Protein AF-A0AA43QLW6-F1 (afdb_monomer_lite)

Structure (mmCIF, N/CA/C/O backbone):
data_AF-A0AA43QLW6-F1
#
_entry.id   AF-A0AA43QLW6-F1
#
loop_
_atom_site.group_PDB
_atom_site.id
_atom_site.type_symbol
_atom_site.label_atom_id
_atom_site.label_alt_id
_atom_site.label_comp_id
_atom_site.label_asym_id
_atom_site.label_entity_id
_atom_site.label_seq_id
_atom_site.pdbx_PDB_ins_code
_atom_site.Cartn_x
_atom_site.Cartn_y
_atom_site.Cartn_z
_atom_site.occupancy
_atom_site.B_iso_or_equiv
_atom_site.auth_seq_id
_atom_site.auth_comp_id
_atom_site.auth_asym_id
_atom_site.auth_atom_id
_atom_site.pdbx_PDB_model_num
ATOM 1 N N . MET A 1 1 ? 65.211 -2.901 17.519 1.00 46.19 1 MET A N 1
ATOM 2 C CA . MET A 1 1 ? 64.870 -3.076 16.090 1.00 46.19 1 MET A CA 1
ATOM 3 C C . MET A 1 1 ? 63.806 -4.149 15.874 1.00 46.19 1 MET A C 1
ATOM 5 O O . MET A 1 1 ? 62.796 -3.816 15.281 1.00 46.19 1 MET A O 1
ATOM 9 N N . ALA A 1 2 ? 63.918 -5.358 16.440 1.00 45.28 2 ALA A N 1
ATOM 10 C CA . ALA A 1 2 ? 62.888 -6.403 16.279 1.00 45.28 2 ALA A CA 1
ATOM 11 C C . ALA A 1 2 ? 61.486 -6.048 16.839 1.00 45.28 2 ALA A C 1
ATOM 13 O O . ALA A 1 2 ? 60.477 -6.486 16.301 1.00 45.28 2 ALA A O 1
ATOM 14 N N . THR A 1 3 ? 61.398 -5.216 17.881 1.00 40.25 3 THR A N 1
ATOM 15 C CA . THR A 1 3 ? 60.121 -4.773 18.480 1.00 40.25 3 THR A CA 1
ATOM 16 C C . THR A 1 3 ? 59.452 -3.610 17.741 1.00 40.25 3 THR A C 1
ATOM 18 O O . THR A 1 3 ? 58.256 -3.407 17.898 1.00 40.25 3 THR A O 1
ATOM 21 N N . LEU A 1 4 ? 60.212 -2.853 16.941 1.00 37.66 4 LEU A N 1
ATOM 22 C CA . LEU A 1 4 ? 59.683 -1.795 16.071 1.00 37.66 4 LEU A CA 1
ATOM 23 C C . LEU A 1 4 ? 59.186 -2.386 14.748 1.00 37.66 4 LEU A C 1
ATOM 25 O O . LEU A 1 4 ? 58.146 -1.970 14.265 1.00 37.66 4 LEU A O 1
ATOM 29 N N . GLN A 1 5 ? 59.858 -3.422 14.239 1.00 40.91 5 GLN A N 1
ATOM 30 C CA . GLN A 1 5 ? 59.421 -4.151 13.048 1.00 40.91 5 GLN A CA 1
ATOM 31 C C . GLN A 1 5 ? 58.110 -4.910 13.294 1.00 40.91 5 GLN A C 1
ATOM 33 O O . GLN A 1 5 ? 57.183 -4.776 12.515 1.00 40.91 5 GLN A O 1
ATOM 38 N N . ARG A 1 6 ? 57.968 -5.574 14.453 1.00 39.56 6 ARG A N 1
ATOM 39 C CA . ARG A 1 6 ? 56.693 -6.202 14.847 1.00 39.56 6 ARG A CA 1
ATOM 40 C C . ARG A 1 6 ? 55.553 -5.203 15.037 1.00 39.56 6 ARG A C 1
ATOM 42 O O . ARG A 1 6 ? 54.425 -5.528 14.723 1.00 39.56 6 ARG A O 1
ATOM 49 N N . ARG A 1 7 ? 55.839 -3.986 15.516 1.00 38.75 7 ARG A N 1
ATOM 50 C CA . ARG A 1 7 ? 54.828 -2.922 15.618 1.00 38.75 7 ARG A CA 1
ATOM 51 C C . ARG A 1 7 ? 54.438 -2.351 14.259 1.00 38.75 7 ARG A C 1
ATOM 53 O O . ARG A 1 7 ? 53.283 -2.009 14.097 1.00 38.75 7 ARG A O 1
ATOM 60 N N . MET A 1 8 ? 55.363 -2.287 13.302 1.00 39.28 8 MET A N 1
ATOM 61 C CA . MET A 1 8 ? 55.055 -1.895 11.923 1.00 39.28 8 MET A CA 1
ATOM 62 C C . MET A 1 8 ? 54.271 -2.984 11.179 1.00 39.28 8 MET A C 1
ATOM 64 O O . MET A 1 8 ? 53.381 -2.651 10.406 1.00 39.28 8 MET A O 1
ATOM 68 N N . ASP A 1 9 ? 54.542 -4.262 11.458 1.00 41.25 9 ASP A N 1
ATOM 69 C CA . ASP A 1 9 ? 53.778 -5.388 10.904 1.00 41.25 9 ASP A CA 1
ATOM 70 C C . ASP A 1 9 ? 52.387 -5.518 11.568 1.00 41.25 9 ASP A C 1
ATOM 72 O O . ASP A 1 9 ? 51.408 -5.827 10.892 1.00 41.25 9 ASP A O 1
ATOM 76 N N . ASP A 1 10 ? 52.269 -5.214 12.869 1.00 37.53 10 ASP A N 1
ATOM 77 C CA . ASP A 1 10 ? 50.991 -5.216 13.597 1.00 37.53 10 ASP A CA 1
ATOM 78 C C . ASP A 1 10 ? 50.146 -3.951 13.301 1.00 37.53 10 ASP A C 1
ATOM 80 O O . ASP A 1 10 ? 48.923 -4.052 13.198 1.00 37.53 10 ASP A O 1
ATOM 84 N N . GLU A 1 11 ? 50.755 -2.773 13.088 1.00 37.59 11 GLU A N 1
ATOM 85 C CA . GLU A 1 11 ? 50.057 -1.540 12.660 1.00 37.59 11 GLU A CA 1
ATOM 86 C C . GLU A 1 11 ? 49.658 -1.564 11.174 1.00 37.59 11 GLU A C 1
ATOM 88 O O . GLU A 1 11 ? 48.690 -0.906 10.804 1.00 37.59 11 GLU A O 1
ATOM 93 N N . ALA A 1 12 ? 50.300 -2.386 10.335 1.00 36.72 12 ALA A N 1
ATOM 94 C CA . ALA A 1 12 ? 49.839 -2.663 8.970 1.00 36.72 12 ALA A CA 1
ATOM 95 C C . ALA A 1 12 ? 48.619 -3.608 8.915 1.00 36.72 12 ALA A C 1
ATOM 97 O O . ALA A 1 12 ? 48.036 -3.800 7.851 1.00 36.72 12 ALA A O 1
ATOM 98 N N . SER A 1 13 ? 48.212 -4.196 10.048 1.00 38.91 13 SER A N 1
ATOM 99 C CA . SER A 1 13 ? 47.062 -5.111 10.132 1.00 38.91 13 SER A CA 1
ATOM 100 C C . SER A 1 13 ? 45.786 -4.470 10.696 1.00 38.91 13 SER A C 1
ATOM 102 O O . SER A 1 13 ? 44.746 -5.126 10.789 1.00 38.91 13 SER A O 1
ATOM 104 N N . ILE A 1 14 ? 45.835 -3.184 11.064 1.00 44.56 14 ILE A N 1
ATOM 105 C CA . ILE A 1 14 ? 44.712 -2.463 11.670 1.00 44.56 14 ILE A CA 1
ATOM 106 C C . ILE A 1 14 ? 44.520 -1.136 10.941 1.00 44.56 14 ILE A C 1
ATOM 108 O O . ILE A 1 14 ? 45.080 -0.116 11.330 1.00 44.56 14 ILE A O 1
ATOM 112 N N . GLY A 1 15 ? 43.664 -1.138 9.920 1.00 41.25 15 GLY A N 1
ATOM 113 C CA . GLY A 1 15 ? 43.124 0.108 9.378 1.00 41.25 15 GLY A CA 1
AT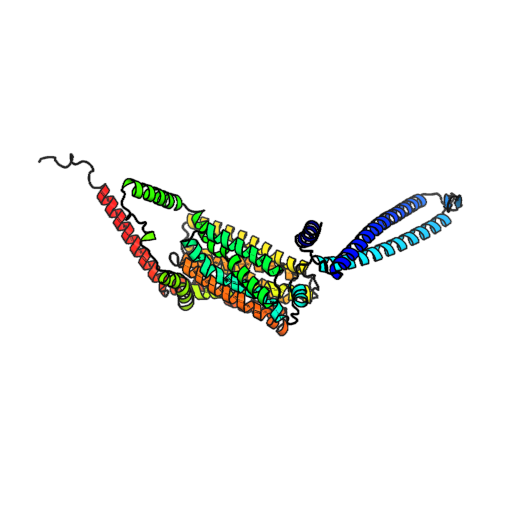OM 114 C C . GLY A 1 15 ? 43.104 0.210 7.867 1.00 41.25 15 GLY A C 1
ATOM 115 O O . GLY A 1 15 ? 43.620 1.175 7.339 1.00 41.25 15 GLY A O 1
ATOM 116 N N . GLU A 1 16 ? 42.456 -0.732 7.195 1.00 37.16 16 GLU A N 1
ATOM 117 C CA . GLU A 1 16 ? 41.743 -0.490 5.942 1.00 37.16 16 GLU A CA 1
ATOM 118 C C . GLU A 1 16 ? 40.895 -1.738 5.714 1.00 37.16 16 GLU A C 1
ATOM 120 O O . GLU A 1 16 ? 41.369 -2.777 5.266 1.00 37.16 16 GLU A O 1
ATOM 125 N N . SER A 1 17 ? 39.614 -1.686 6.087 1.00 36.12 17 SER A N 1
ATOM 126 C CA . SER A 1 17 ? 38.648 -2.533 5.396 1.00 36.12 17 SER A CA 1
ATOM 127 C C . SER A 1 17 ? 38.590 -1.985 3.974 1.00 36.12 17 SER A C 1
ATOM 129 O O . SER A 1 17 ? 37.738 -1.143 3.676 1.00 36.12 17 SER A O 1
ATOM 131 N N . GLU A 1 18 ? 39.571 -2.361 3.151 1.00 40.22 18 GLU A N 1
ATOM 132 C CA . GLU A 1 18 ? 39.551 -2.120 1.721 1.00 40.22 18 GLU A CA 1
ATOM 133 C C . GLU A 1 18 ? 38.177 -2.593 1.255 1.00 40.22 18 GLU A C 1
ATOM 135 O O . GLU A 1 18 ? 37.815 -3.767 1.367 1.00 40.22 18 GLU A O 1
ATOM 140 N N . LEU A 1 19 ? 37.363 -1.639 0.803 1.00 41.59 19 LEU A N 1
ATOM 141 C CA . LEU A 1 19 ? 36.342 -1.933 -0.180 1.00 41.59 19 LEU A CA 1
ATOM 142 C C . LEU A 1 19 ? 37.095 -2.668 -1.279 1.00 41.59 19 LEU A C 1
ATOM 144 O O . LEU A 1 19 ? 37.840 -2.042 -2.027 1.00 41.59 19 LEU A O 1
ATOM 148 N N . GLU A 1 20 ? 36.978 -3.991 -1.307 1.00 41.19 20 GLU A N 1
ATOM 149 C CA . GLU A 1 20 ? 37.545 -4.815 -2.358 1.00 41.19 20 GLU A CA 1
ATOM 150 C C . GLU A 1 20 ? 36.765 -4.442 -3.623 1.00 41.19 20 GLU A C 1
ATOM 152 O O . GLU A 1 20 ? 35.730 -5.029 -3.949 1.00 41.19 20 GLU A O 1
ATOM 157 N N . VAL A 1 21 ? 37.185 -3.353 -4.278 1.00 47.19 21 VAL A N 1
ATOM 158 C CA . VAL A 1 21 ? 36.630 -2.921 -5.551 1.00 47.19 21 VAL A CA 1
ATOM 159 C C . VAL A 1 21 ? 36.993 -4.039 -6.505 1.00 47.19 21 VAL A C 1
ATOM 161 O O . VAL A 1 21 ? 38.146 -4.180 -6.922 1.00 47.19 21 VAL A O 1
ATOM 164 N N . ARG A 1 22 ? 36.010 -4.893 -6.802 1.00 60.22 22 ARG A N 1
ATOM 165 C CA . ARG A 1 22 ? 36.173 -5.949 -7.794 1.00 60.22 22 ARG A CA 1
ATOM 166 C C . ARG A 1 22 ? 36.712 -5.284 -9.051 1.00 60.22 22 ARG A C 1
ATOM 168 O O . ARG A 1 22 ? 36.199 -4.246 -9.464 1.00 60.22 22 ARG A O 1
ATOM 175 N N . ARG A 1 23 ? 37.746 -5.869 -9.661 1.00 66.94 23 ARG A N 1
ATOM 176 C CA . ARG A 1 23 ? 38.367 -5.312 -10.877 1.00 66.94 23 ARG A CA 1
ATOM 177 C C . ARG A 1 23 ? 37.324 -4.951 -11.936 1.00 66.94 23 ARG A C 1
ATOM 179 O O . ARG A 1 23 ? 37.422 -3.898 -12.543 1.00 66.94 23 ARG A O 1
ATOM 186 N N . GLU A 1 24 ? 36.274 -5.758 -12.044 1.00 67.69 24 GLU A N 1
ATOM 187 C CA . GLU A 1 24 ? 35.132 -5.529 -12.932 1.00 67.69 24 GLU A CA 1
ATOM 188 C C . GLU A 1 24 ? 34.376 -4.217 -12.659 1.00 67.69 24 GLU A C 1
ATOM 190 O O . GLU A 1 24 ? 33.954 -3.544 -13.597 1.00 67.69 24 GLU A O 1
ATOM 195 N N . ASP A 1 25 ? 34.206 -3.827 -11.394 1.00 60.06 25 ASP A N 1
ATOM 196 C CA . ASP A 1 25 ? 33.524 -2.585 -11.021 1.00 60.06 25 ASP A CA 1
ATOM 197 C C . ASP A 1 25 ? 34.440 -1.374 -11.239 1.00 60.06 25 ASP A C 1
ATOM 199 O O . ASP A 1 25 ? 33.994 -0.345 -11.754 1.00 60.06 25 ASP A O 1
ATOM 203 N N . GLN A 1 26 ? 35.742 -1.521 -10.968 1.00 70.69 26 GLN A N 1
ATOM 204 C CA . GLN A 1 26 ? 36.738 -0.504 -11.316 1.00 70.69 26 GLN A CA 1
ATOM 205 C C . GLN A 1 26 ? 36.837 -0.309 -12.837 1.00 70.69 26 GLN A C 1
ATOM 207 O O . GLN A 1 26 ? 36.944 0.823 -13.309 1.00 70.69 26 GLN A O 1
ATOM 212 N N . ASP A 1 27 ? 36.754 -1.387 -13.619 1.00 76.88 27 ASP A N 1
ATOM 213 C CA . ASP A 1 27 ? 36.781 -1.348 -15.081 1.00 76.88 27 ASP A CA 1
ATOM 214 C C . ASP A 1 27 ? 35.545 -0.645 -15.651 1.00 76.88 27 ASP A C 1
ATOM 216 O O . ASP A 1 27 ? 35.669 0.148 -16.587 1.00 76.88 27 ASP A O 1
ATOM 220 N N . LYS A 1 28 ? 34.364 -0.846 -15.049 1.00 77.00 28 LYS A N 1
ATOM 221 C CA . LYS A 1 28 ? 33.143 -0.105 -15.405 1.00 77.00 28 LYS A CA 1
ATOM 222 C C . LYS A 1 28 ? 33.262 1.380 -15.070 1.00 77.00 28 LYS A C 1
ATOM 224 O O . LYS A 1 28 ? 32.938 2.210 -15.913 1.00 77.00 28 LYS A O 1
ATOM 229 N N . ILE A 1 29 ? 33.782 1.737 -13.894 1.00 71.81 29 ILE A N 1
ATOM 230 C CA . ILE A 1 29 ? 34.016 3.143 -13.514 1.00 71.81 29 ILE A CA 1
ATOM 231 C C . ILE A 1 29 ? 35.012 3.805 -14.480 1.00 71.81 29 ILE A C 1
ATOM 233 O O . ILE A 1 29 ? 34.774 4.911 -14.971 1.00 71.81 29 ILE A O 1
ATOM 237 N N . ASN A 1 30 ? 36.096 3.107 -14.820 1.00 82.00 30 ASN A N 1
ATOM 238 C CA . ASN A 1 30 ? 37.093 3.583 -15.776 1.00 82.00 30 ASN A CA 1
ATOM 239 C C . ASN A 1 30 ? 36.504 3.726 -17.189 1.00 82.00 30 ASN A C 1
ATOM 241 O O . ASN A 1 30 ? 36.787 4.711 -17.875 1.00 82.00 30 ASN A O 1
ATOM 245 N N . LYS A 1 31 ? 35.666 2.774 -17.628 1.00 85.06 31 LYS A N 1
ATOM 246 C CA . LYS A 1 31 ? 34.951 2.852 -18.911 1.00 85.06 31 LYS A CA 1
ATOM 247 C C . LYS A 1 31 ? 34.002 4.053 -18.929 1.00 85.06 31 LYS A C 1
ATOM 249 O O . LYS A 1 31 ? 34.032 4.816 -19.891 1.00 85.06 31 LYS A O 1
ATOM 254 N N . PHE A 1 32 ? 33.237 4.270 -17.858 1.00 81.06 32 PHE A N 1
ATOM 255 C CA . PHE A 1 32 ? 32.330 5.412 -17.726 1.00 81.06 32 PHE A CA 1
ATOM 256 C C . PHE A 1 32 ? 33.073 6.749 -17.807 1.00 81.06 32 PHE A C 1
ATOM 258 O O . PHE A 1 32 ? 32.680 7.632 -18.563 1.00 81.06 32 PHE A O 1
ATOM 265 N N . SER A 1 33 ? 34.195 6.875 -17.093 1.00 80.44 33 SER A N 1
ATOM 266 C CA . SER A 1 33 ? 35.033 8.077 -17.121 1.00 80.44 33 SER A CA 1
ATOM 267 C C . SER A 1 33 ? 35.572 8.385 -18.525 1.00 80.44 33 SER A C 1
ATOM 269 O O . SER A 1 33 ? 35.524 9.532 -18.969 1.00 80.44 33 SER A O 1
ATOM 271 N N . ARG A 1 34 ? 36.031 7.364 -19.265 1.00 88.75 34 ARG A N 1
ATOM 272 C CA . ARG A 1 34 ? 36.506 7.527 -20.652 1.00 88.75 34 ARG A CA 1
ATOM 273 C C . ARG A 1 34 ? 35.394 7.969 -21.598 1.00 88.75 34 ARG A C 1
ATOM 275 O O . ARG A 1 34 ? 35.628 8.856 -22.415 1.00 88.75 34 ARG A O 1
ATOM 282 N N . LEU A 1 35 ? 34.215 7.355 -21.491 1.00 89.12 35 LEU A N 1
ATOM 283 C CA . LEU A 1 35 ? 33.063 7.712 -22.318 1.00 89.12 35 LEU A CA 1
ATOM 284 C C . LEU A 1 35 ? 32.597 9.141 -22.033 1.00 89.12 35 LEU A C 1
ATOM 286 O O . LEU A 1 35 ? 32.382 9.891 -22.975 1.00 89.12 35 LEU A O 1
ATOM 290 N N . HIS A 1 36 ? 32.556 9.552 -20.765 1.00 85.69 36 HIS A N 1
ATOM 291 C CA . HIS A 1 36 ? 32.157 10.907 -20.389 1.00 85.69 36 HIS A CA 1
ATOM 292 C C . HIS A 1 36 ? 33.119 11.983 -20.917 1.00 85.69 36 HIS A C 1
ATOM 294 O O . HIS A 1 36 ? 32.685 13.000 -21.450 1.00 85.69 36 HIS A O 1
ATOM 300 N N . ASN A 1 37 ? 34.432 11.744 -20.843 1.00 88.25 37 ASN A N 1
ATOM 301 C CA . ASN A 1 37 ? 35.413 12.665 -21.427 1.00 88.25 37 ASN A CA 1
ATOM 302 C C . ASN A 1 37 ? 35.283 12.741 -22.959 1.00 88.25 37 ASN A C 1
ATOM 304 O O . ASN A 1 37 ? 35.476 13.802 -23.548 1.00 88.25 37 ASN A O 1
ATOM 308 N N . ARG A 1 38 ? 34.948 11.620 -23.614 1.00 91.44 38 ARG A N 1
ATOM 309 C CA . ARG A 1 38 ? 34.724 11.577 -25.065 1.00 91.44 38 ARG A CA 1
ATOM 310 C C . ARG A 1 38 ? 33.425 12.282 -25.465 1.00 91.44 38 ARG A C 1
ATOM 312 O O . ARG A 1 38 ? 33.428 12.979 -26.471 1.00 91.44 38 ARG A O 1
ATOM 319 N N . GLU A 1 39 ? 32.361 12.147 -24.674 1.00 90.19 39 GLU A N 1
ATOM 320 C CA . GLU A 1 39 ? 31.106 12.891 -24.845 1.00 90.19 39 GLU A CA 1
ATOM 321 C C . GLU A 1 39 ? 31.370 14.401 -24.821 1.00 90.19 39 GLU A C 1
ATOM 323 O O . GLU A 1 39 ? 30.997 15.093 -25.763 1.00 90.19 39 GLU A O 1
ATOM 328 N N . GLN A 1 40 ? 32.095 14.901 -23.813 1.00 88.25 40 GLN A N 1
ATOM 329 C CA . GLN A 1 40 ? 32.434 16.327 -23.716 1.00 88.25 40 GLN A CA 1
ATOM 330 C C . GLN A 1 40 ? 33.243 16.826 -24.923 1.00 88.25 40 GLN A C 1
ATOM 332 O O . GLN A 1 40 ? 32.956 17.896 -25.456 1.00 88.25 40 GLN A O 1
ATOM 337 N N . ALA A 1 41 ? 34.221 16.041 -25.386 1.00 91.56 41 ALA A N 1
ATOM 338 C CA . ALA A 1 41 ? 35.024 16.395 -26.556 1.00 91.56 41 ALA A CA 1
ATOM 339 C C . ALA A 1 41 ? 34.190 16.448 -27.851 1.00 91.56 41 ALA A C 1
ATOM 341 O O . ALA A 1 41 ? 34.385 17.336 -28.682 1.00 91.56 41 ALA A O 1
ATOM 342 N N . LEU A 1 42 ? 33.244 15.518 -28.025 1.00 91.62 42 LEU A N 1
ATOM 343 C CA . LEU A 1 42 ? 32.342 15.516 -29.179 1.00 91.62 42 LEU A CA 1
ATOM 344 C C . LEU A 1 42 ? 31.312 16.646 -29.105 1.00 91.62 42 LEU A C 1
ATOM 346 O O . LEU A 1 42 ? 31.030 17.253 -30.130 1.00 91.62 42 LEU A O 1
ATOM 350 N N . GLU A 1 43 ? 30.795 16.980 -27.919 1.00 91.06 43 GLU A N 1
ATOM 351 C CA . GLU A 1 43 ? 29.913 18.141 -27.733 1.00 91.06 43 GLU A CA 1
ATOM 352 C C . GLU A 1 43 ? 30.610 19.456 -28.102 1.00 91.06 43 GLU A C 1
ATOM 354 O O . GLU A 1 43 ? 29.997 20.338 -28.705 1.00 91.06 43 GLU A O 1
ATOM 359 N N . GLU A 1 44 ? 31.890 19.600 -27.759 1.00 92.12 44 GLU A N 1
ATOM 360 C CA . GLU A 1 44 ? 32.690 20.758 -28.155 1.00 92.12 44 GLU A CA 1
ATOM 361 C C . GLU A 1 44 ? 32.930 20.783 -29.671 1.00 92.12 44 GLU A C 1
ATOM 363 O O . GLU A 1 44 ? 32.716 21.814 -30.309 1.00 92.12 44 GLU A O 1
ATOM 368 N N . SER A 1 45 ? 33.279 19.641 -30.273 1.00 90.56 45 SER A N 1
ATOM 369 C CA . SER A 1 45 ? 33.449 19.532 -31.728 1.00 90.56 45 SER A CA 1
ATOM 370 C C . SER A 1 45 ? 32.157 19.833 -32.495 1.00 90.56 45 SER A C 1
ATOM 372 O O . SER A 1 45 ? 32.199 20.540 -33.503 1.00 90.56 45 SER A O 1
ATOM 374 N N . LEU A 1 46 ? 31.012 19.358 -31.999 1.00 92.19 46 LEU A N 1
ATOM 375 C CA . LEU A 1 46 ? 29.699 19.619 -32.582 1.00 92.19 46 LEU A CA 1
ATOM 376 C C . LEU A 1 46 ? 29.361 21.111 -32.542 1.00 92.19 46 LEU A C 1
ATOM 378 O O . LEU A 1 46 ? 28.881 21.647 -33.534 1.00 92.19 46 LEU A O 1
ATOM 382 N N . LYS A 1 47 ? 29.661 21.803 -31.434 1.00 91.62 47 LYS A N 1
ATOM 383 C CA . LYS A 1 47 ? 29.457 23.258 -31.324 1.00 91.62 47 LYS A CA 1
ATOM 384 C C . LYS A 1 47 ? 30.282 24.040 -32.340 1.00 91.62 47 LYS A C 1
ATOM 386 O O . LYS A 1 47 ? 29.760 24.982 -32.924 1.00 91.62 47 LYS A O 1
ATOM 391 N N . VAL A 1 48 ? 31.544 23.658 -32.553 1.00 92.69 48 VAL A N 1
ATOM 392 C CA . VAL A 1 48 ? 32.405 24.306 -33.558 1.00 92.69 48 VAL A CA 1
ATOM 393 C C . VAL A 1 48 ? 31.830 24.098 -34.959 1.00 92.69 48 VAL A C 1
ATOM 395 O O . VAL A 1 48 ? 31.613 25.068 -35.670 1.00 92.69 48 VAL A O 1
ATOM 398 N N . LYS A 1 49 ? 31.481 22.858 -35.321 1.00 90.31 49 LYS A N 1
ATOM 399 C CA . LYS A 1 49 ? 30.921 22.548 -36.648 1.00 90.31 49 LYS A CA 1
ATOM 400 C C . LYS A 1 49 ? 29.548 23.176 -36.890 1.00 90.31 49 LYS A C 1
ATOM 402 O O . LYS A 1 49 ? 29.255 23.584 -38.007 1.00 90.31 49 LYS A O 1
ATOM 407 N N . ALA A 1 50 ? 28.705 23.252 -35.861 1.00 88.06 50 ALA A N 1
ATOM 408 C CA . ALA A 1 50 ? 27.411 23.923 -35.942 1.00 88.06 50 ALA A CA 1
ATOM 409 C C . ALA A 1 50 ? 27.581 25.424 -36.206 1.00 88.06 50 ALA A C 1
ATOM 411 O O . ALA A 1 50 ? 26.842 25.983 -37.010 1.00 88.06 50 ALA A O 1
ATOM 412 N N . LYS A 1 51 ? 28.592 26.044 -35.585 1.00 90.62 51 LYS A N 1
ATOM 413 C CA . LYS A 1 51 ? 28.953 27.432 -35.858 1.00 90.62 51 LYS A CA 1
ATOM 414 C C . LYS A 1 51 ? 29.497 27.613 -37.278 1.00 90.62 51 LYS A C 1
ATOM 416 O O . LYS A 1 51 ? 29.037 28.503 -37.974 1.00 90.62 51 LYS A O 1
ATOM 421 N N . ASP A 1 52 ? 30.394 26.740 -37.738 1.00 88.81 52 ASP A N 1
ATOM 422 C CA . ASP A 1 52 ? 30.906 26.805 -39.116 1.00 88.81 52 ASP A CA 1
ATOM 423 C C . ASP A 1 52 ? 29.770 26.664 -40.152 1.00 88.81 52 ASP A C 1
ATOM 425 O O . ASP A 1 52 ? 29.811 27.282 -41.214 1.00 88.81 52 ASP A O 1
ATOM 429 N N . LYS A 1 53 ? 28.736 25.861 -39.851 1.00 86.75 53 LYS A N 1
ATOM 430 C CA . LYS A 1 53 ? 27.529 25.749 -40.685 1.00 86.75 53 LYS A CA 1
ATOM 431 C C . LYS A 1 53 ? 26.730 27.058 -40.710 1.00 86.75 53 LYS A C 1
ATOM 433 O O . LYS A 1 53 ? 26.333 27.482 -41.789 1.00 86.75 53 LYS A O 1
ATOM 438 N N . GLU A 1 54 ? 26.511 27.677 -39.551 1.00 87.75 54 GLU A N 1
ATOM 439 C CA . GLU A 1 54 ? 25.821 28.971 -39.431 1.00 87.75 54 GLU A CA 1
ATOM 440 C C . GLU A 1 54 ? 26.566 30.071 -40.205 1.00 87.75 54 GLU A C 1
ATOM 442 O O . GLU A 1 54 ? 25.953 30.768 -41.011 1.00 87.75 54 GLU A O 1
ATOM 447 N N . ASP A 1 55 ? 27.893 30.142 -40.057 1.00 88.56 55 ASP A N 1
ATOM 448 C CA . ASP A 1 55 ? 28.747 31.103 -40.763 1.00 88.56 55 ASP A CA 1
ATOM 449 C C . ASP A 1 55 ? 28.656 30.915 -42.300 1.00 88.56 55 ASP A C 1
ATOM 451 O O . ASP A 1 55 ? 28.595 31.888 -43.052 1.00 88.56 55 ASP A O 1
ATOM 455 N N . LEU A 1 56 ? 28.607 29.669 -42.800 1.00 86.81 56 LEU A N 1
ATOM 456 C CA . LEU A 1 56 ? 28.435 29.394 -44.237 1.00 86.81 56 LEU A CA 1
ATOM 457 C C . LEU A 1 56 ? 27.040 29.762 -44.760 1.00 86.81 56 LEU A C 1
ATOM 459 O O . LEU A 1 56 ? 26.919 30.223 -45.897 1.00 86.81 56 LEU A O 1
ATOM 463 N N . GLU A 1 57 ? 25.991 29.543 -43.967 1.00 84.31 57 GLU A N 1
ATOM 464 C CA . GLU A 1 57 ? 24.621 29.933 -44.321 1.00 84.31 57 GLU A CA 1
ATOM 465 C C . GLU A 1 57 ? 24.472 31.462 -44.358 1.00 84.31 57 GLU A C 1
ATOM 467 O O . GLU A 1 57 ? 23.840 31.992 -45.272 1.00 84.31 57 GLU A O 1
ATOM 472 N N . GLU A 1 58 ? 25.104 32.182 -43.427 1.00 87.75 58 GLU A N 1
ATOM 473 C CA . GLU A 1 58 ? 25.147 33.648 -43.421 1.00 87.75 58 GLU A CA 1
ATOM 474 C C . GLU A 1 58 ? 25.842 34.190 -44.678 1.00 87.75 58 GLU A C 1
ATOM 476 O O . GLU A 1 58 ? 25.256 34.995 -45.403 1.00 87.75 58 GLU A O 1
ATOM 481 N N . VAL A 1 59 ? 27.027 33.664 -45.013 1.00 86.44 59 VAL A N 1
ATOM 482 C CA . VAL A 1 59 ? 27.755 34.035 -46.240 1.00 86.44 59 VAL A CA 1
ATOM 483 C C . VAL A 1 59 ? 26.939 33.714 -47.496 1.00 86.44 59 VAL A C 1
ATOM 485 O O . VAL A 1 59 ? 26.920 34.503 -48.439 1.00 86.44 59 VAL A O 1
ATOM 488 N N . SER A 1 60 ? 26.232 32.580 -47.520 1.00 84.00 60 SER A N 1
ATOM 489 C CA . SER A 1 60 ? 25.351 32.227 -48.638 1.00 84.00 60 SER A CA 1
ATOM 490 C C . SER A 1 60 ? 24.223 33.246 -48.822 1.00 84.00 60 SER A C 1
ATOM 492 O O . SER A 1 60 ? 23.949 33.637 -49.953 1.00 84.00 60 SER A O 1
ATOM 494 N N . ASN A 1 61 ? 23.598 33.704 -47.734 1.00 83.69 61 ASN A N 1
ATOM 495 C CA . ASN A 1 61 ? 22.521 34.698 -47.785 1.00 83.69 61 ASN A CA 1
ATOM 496 C C . ASN A 1 61 ? 23.023 36.079 -48.236 1.00 83.69 61 ASN A C 1
ATOM 498 O O . ASN A 1 61 ? 22.321 36.785 -48.957 1.00 83.69 61 ASN A O 1
ATOM 502 N N . GLU A 1 62 ? 24.234 36.475 -47.834 1.00 84.38 62 GLU A N 1
ATOM 503 C CA . GLU A 1 62 ? 24.849 37.725 -48.299 1.00 84.38 62 GLU A CA 1
ATOM 504 C C . GLU A 1 62 ? 25.141 37.693 -49.807 1.00 84.38 62 GLU A C 1
ATOM 506 O O . GLU A 1 62 ? 24.949 38.691 -50.502 1.00 84.38 62 GLU A O 1
ATOM 511 N N . LEU A 1 63 ? 25.551 36.534 -50.330 1.00 81.50 63 LEU A N 1
ATOM 512 C CA . LEU A 1 63 ? 25.865 36.340 -51.747 1.00 81.50 63 LEU A CA 1
ATOM 513 C C . LEU A 1 63 ? 24.641 36.344 -52.665 1.00 81.50 63 LEU A C 1
ATOM 515 O O . LEU A 1 63 ? 24.783 36.641 -53.848 1.00 81.50 63 LEU A O 1
ATOM 519 N N . GLU A 1 64 ? 23.444 36.050 -52.154 1.00 78.50 64 GLU A N 1
ATOM 520 C CA . GLU A 1 64 ? 22.194 36.179 -52.922 1.00 78.50 64 GLU A CA 1
ATOM 521 C C . GLU A 1 64 ? 21.851 37.640 -53.265 1.00 78.50 64 GLU A C 1
ATOM 523 O O . GLU A 1 64 ? 21.052 37.893 -54.165 1.00 78.50 64 GLU A O 1
ATOM 528 N N . LEU A 1 65 ? 22.450 38.603 -52.556 1.00 79.38 65 LEU A N 1
ATOM 529 C CA . LEU A 1 65 ? 22.240 40.040 -52.749 1.00 79.38 65 LEU A CA 1
ATOM 530 C C . LEU A 1 65 ? 23.319 40.697 -53.631 1.00 79.38 65 LEU A C 1
ATOM 532 O O . LEU A 1 65 ? 23.243 41.905 -53.861 1.00 79.38 65 LEU A O 1
ATOM 536 N N . ALA A 1 66 ? 24.318 39.935 -54.088 1.00 76.81 66 ALA A N 1
ATOM 537 C CA . ALA A 1 66 ? 25.423 40.426 -54.911 1.00 76.81 66 ALA A CA 1
ATOM 538 C C . ALA A 1 66 ? 25.056 40.479 -56.408 1.00 76.81 66 ALA A C 1
ATOM 540 O O . ALA A 1 66 ? 24.251 39.683 -56.892 1.00 76.81 66 ALA A O 1
ATOM 541 N N . ASP A 1 67 ? 25.665 41.408 -57.152 1.00 77.31 67 ASP A N 1
ATOM 542 C CA . ASP A 1 67 ? 25.436 41.558 -58.594 1.00 77.31 67 ASP A CA 1
ATOM 543 C C . ASP A 1 67 ? 26.084 40.397 -59.386 1.00 77.31 67 ASP A C 1
ATOM 545 O O . ASP A 1 67 ? 27.225 40.012 -59.127 1.00 77.31 67 ASP A O 1
ATOM 549 N N . GLU A 1 68 ? 25.385 39.854 -60.397 1.00 70.69 68 GLU A N 1
ATOM 550 C CA . GLU A 1 68 ? 25.833 38.672 -61.173 1.00 70.69 68 GLU A CA 1
ATOM 551 C C . GLU A 1 68 ? 27.170 38.869 -61.920 1.00 70.69 68 GLU A C 1
ATOM 553 O O . GLU A 1 68 ? 27.857 37.892 -62.225 1.00 70.69 68 GLU A O 1
ATOM 558 N N . ASP A 1 69 ? 27.555 40.120 -62.193 1.00 70.06 69 ASP A N 1
ATOM 559 C CA . ASP A 1 69 ? 28.770 40.486 -62.935 1.00 70.06 69 ASP A CA 1
ATOM 560 C C . ASP A 1 69 ? 29.993 40.756 -62.025 1.00 70.06 69 ASP A C 1
ATOM 562 O O . ASP A 1 69 ? 31.072 41.108 -62.519 1.00 70.06 69 ASP A O 1
ATOM 566 N N . GLU A 1 70 ? 29.856 40.624 -60.700 1.00 74.06 70 GLU A N 1
ATOM 567 C CA . GLU A 1 70 ? 30.917 40.930 -59.737 1.00 74.06 70 GLU A CA 1
ATOM 568 C C . GLU A 1 70 ? 31.780 39.695 -59.413 1.00 74.06 70 GLU A C 1
ATOM 570 O O . GLU A 1 70 ? 31.284 38.613 -59.094 1.00 74.06 70 GLU A O 1
ATOM 575 N N . ASN A 1 71 ? 33.109 39.848 -59.481 1.00 80.19 71 ASN A N 1
ATOM 576 C CA . ASN A 1 71 ? 34.027 38.782 -59.082 1.00 80.19 71 ASN A CA 1
ATOM 577 C C . ASN A 1 71 ? 34.309 38.843 -57.581 1.00 80.19 71 ASN A C 1
ATOM 579 O O . ASN A 1 71 ? 34.753 39.868 -57.056 1.00 80.19 71 ASN A O 1
ATOM 583 N N . ILE A 1 72 ? 34.184 37.702 -56.914 1.00 81.94 72 ILE A N 1
ATOM 584 C CA . ILE A 1 72 ? 34.237 37.602 -55.458 1.00 81.94 72 ILE A CA 1
ATOM 585 C C . ILE A 1 72 ? 35.570 36.982 -55.027 1.00 81.94 72 ILE A C 1
ATOM 587 O O . ILE A 1 72 ? 35.997 35.969 -55.592 1.00 81.94 72 ILE A O 1
ATOM 591 N N . PRO A 1 73 ? 36.279 37.578 -54.051 1.00 82.50 73 PRO A N 1
ATOM 592 C CA . PRO A 1 73 ? 37.521 37.021 -53.534 1.00 82.50 73 PRO A CA 1
ATOM 593 C C . PRO A 1 73 ? 37.239 35.803 -52.641 1.00 82.50 73 PRO A C 1
ATOM 595 O O . PRO A 1 73 ? 36.839 35.938 -51.488 1.00 82.50 73 PRO A O 1
ATOM 598 N N . TYR A 1 74 ? 37.506 34.604 -53.154 1.00 82.12 74 TYR A N 1
ATOM 599 C CA . TYR A 1 74 ? 37.376 33.340 -52.432 1.00 82.12 74 TYR A CA 1
ATOM 600 C C . TYR A 1 74 ? 38.731 32.875 -51.881 1.00 82.12 74 TYR A C 1
ATOM 602 O O . TYR A 1 74 ? 39.733 32.834 -52.601 1.00 82.12 74 TYR A O 1
ATOM 610 N N . LYS A 1 75 ? 38.789 32.530 -50.591 1.00 78.88 75 LYS A N 1
ATOM 611 C CA . LYS A 1 75 ? 40.030 32.121 -49.916 1.00 78.88 75 LYS A CA 1
ATOM 612 C C . LYS A 1 75 ? 40.244 30.610 -50.026 1.00 78.88 75 LYS A C 1
ATOM 614 O O . LYS A 1 75 ? 39.458 29.834 -49.497 1.00 78.88 75 LYS A O 1
ATOM 619 N N . ILE A 1 76 ? 41.358 30.194 -50.629 1.00 77.75 76 ILE A N 1
ATOM 620 C CA . ILE A 1 76 ? 41.804 28.794 -50.692 1.00 77.75 76 ILE A CA 1
ATOM 621 C C . ILE A 1 76 ? 43.147 28.688 -49.964 1.00 77.75 76 ILE A C 1
ATOM 623 O O . ILE A 1 76 ? 44.166 29.210 -50.424 1.00 77.75 76 ILE A O 1
ATOM 627 N N . GLY A 1 77 ? 43.157 28.026 -48.803 1.00 77.62 77 GLY A N 1
ATOM 628 C CA . GLY A 1 77 ? 44.331 28.000 -47.925 1.00 77.62 77 GLY A CA 1
ATOM 629 C C . GLY A 1 77 ? 44.675 29.412 -47.442 1.00 77.62 77 GLY A C 1
ATOM 630 O O . GLY A 1 77 ? 43.861 30.036 -46.769 1.00 77.62 77 GLY A O 1
ATOM 631 N N . ASP A 1 78 ? 45.842 29.932 -47.827 1.00 81.19 78 ASP A N 1
ATOM 632 C CA . ASP A 1 78 ? 46.302 31.288 -47.474 1.00 81.19 78 ASP A CA 1
ATOM 633 C C . ASP A 1 78 ? 46.230 32.298 -48.635 1.00 81.19 78 ASP A C 1
ATOM 635 O O . ASP A 1 78 ? 46.682 33.434 -48.497 1.00 81.19 78 ASP A O 1
ATOM 639 N N . THR A 1 79 ? 45.673 31.914 -49.789 1.00 74.44 79 THR A N 1
ATOM 640 C CA . THR A 1 79 ? 45.614 32.770 -50.990 1.00 74.44 79 THR A CA 1
ATOM 641 C C . THR A 1 79 ? 44.167 33.077 -51.373 1.00 74.44 79 THR A C 1
ATOM 643 O O . THR A 1 79 ? 43.290 32.233 -51.210 1.00 74.44 79 THR A O 1
ATOM 646 N N . PHE A 1 80 ? 43.913 34.279 -51.894 1.00 83.56 80 PHE A N 1
ATOM 647 C CA . PHE A 1 80 ? 42.604 34.677 -52.416 1.00 83.56 80 PHE A CA 1
ATOM 648 C C . PHE A 1 80 ? 42.586 34.566 -53.941 1.00 83.56 80 PHE A C 1
ATOM 650 O O . PHE A 1 80 ? 43.500 35.050 -54.611 1.00 83.56 80 PHE A O 1
ATOM 657 N N . MET A 1 81 ? 41.541 33.946 -54.482 1.00 82.00 81 MET A N 1
ATOM 658 C CA . MET A 1 81 ? 41.264 33.862 -55.911 1.00 82.00 81 MET A CA 1
ATOM 659 C C . MET A 1 81 ? 40.002 34.665 -56.219 1.00 82.00 81 MET A C 1
ATOM 661 O O . MET A 1 81 ? 39.023 34.583 -55.487 1.00 82.00 81 MET A O 1
ATOM 665 N N . SER A 1 82 ? 40.032 35.465 -57.280 1.00 84.56 82 SER A N 1
ATOM 666 C CA . SER A 1 82 ? 38.862 36.207 -57.750 1.00 84.56 82 SER A CA 1
ATOM 667 C C . SER A 1 82 ? 38.064 35.290 -58.674 1.00 84.56 82 SER A C 1
ATOM 669 O O . SER A 1 82 ? 38.582 34.904 -59.722 1.00 84.56 82 SER A O 1
ATOM 671 N N . LEU A 1 83 ? 36.864 34.895 -58.249 1.00 84.75 83 LEU A N 1
ATOM 672 C CA . LEU A 1 83 ? 36.015 33.931 -58.950 1.00 84.75 83 LEU A CA 1
ATOM 673 C C . LEU A 1 83 ? 34.665 34.561 -59.333 1.00 84.75 83 LEU A C 1
ATOM 675 O O . LEU A 1 83 ? 34.177 35.419 -58.594 1.00 84.75 83 LEU A O 1
ATOM 679 N N . PRO A 1 84 ? 34.044 34.136 -60.447 1.00 85.06 84 PRO A N 1
ATOM 680 C CA . PRO A 1 84 ? 32.673 34.515 -60.781 1.00 85.06 84 PRO A CA 1
ATOM 681 C C . PRO A 1 84 ? 31.673 34.003 -59.732 1.00 85.06 84 PRO A C 1
ATOM 683 O O . PRO A 1 84 ? 31.840 32.900 -59.204 1.00 85.06 84 PRO A O 1
ATOM 686 N N . LEU A 1 85 ? 30.599 34.760 -59.484 1.00 82.62 85 LEU A N 1
ATOM 687 C CA . LEU A 1 85 ? 29.548 34.425 -58.508 1.00 82.62 85 LEU A CA 1
ATOM 688 C C . LEU A 1 85 ? 29.019 32.969 -58.607 1.00 82.62 85 LEU A C 1
ATOM 690 O O . LEU A 1 85 ? 28.939 32.314 -57.563 1.00 82.62 85 LEU A O 1
ATOM 694 N N . PRO A 1 86 ? 28.735 32.398 -59.800 1.00 83.31 86 PRO A N 1
ATOM 695 C CA . PRO A 1 86 ? 28.235 31.022 -59.906 1.00 83.31 86 PRO A CA 1
ATOM 696 C C . PRO A 1 86 ? 29.223 29.962 -59.396 1.00 83.31 86 PRO A C 1
ATOM 698 O O . PRO A 1 86 ? 28.817 28.964 -58.805 1.00 83.31 86 PRO A O 1
ATOM 701 N N . GLU A 1 87 ? 30.524 30.186 -59.597 1.00 84.25 87 GLU A N 1
ATOM 702 C CA . GLU A 1 87 ? 31.580 29.254 -59.185 1.00 84.25 87 GLU A CA 1
ATOM 703 C C . GLU A 1 87 ? 31.773 29.284 -57.660 1.00 84.25 87 GLU A C 1
ATOM 705 O O . GLU A 1 87 ? 31.968 28.249 -57.024 1.00 84.25 87 GLU A O 1
ATOM 710 N N . VAL A 1 88 ? 31.625 30.461 -57.040 1.00 84.06 88 VAL A N 1
ATOM 711 C CA . VAL A 1 88 ? 31.663 30.616 -55.576 1.00 84.06 88 VAL A CA 1
ATOM 712 C C . VAL A 1 88 ? 30.452 29.961 -54.908 1.00 84.06 88 VAL A C 1
ATOM 714 O O . VAL A 1 88 ? 30.609 29.292 -53.886 1.00 84.06 88 VAL A O 1
ATOM 717 N N . GLN A 1 89 ? 29.259 30.095 -55.495 1.00 83.50 89 GLN A N 1
ATOM 718 C CA . GLN A 1 89 ? 28.043 29.443 -54.996 1.00 83.50 89 GLN A CA 1
ATOM 719 C C . GLN A 1 89 ? 28.141 27.911 -55.054 1.00 83.50 89 GLN A C 1
ATOM 721 O O . GLN A 1 89 ? 27.745 27.233 -54.104 1.00 83.50 89 GLN A O 1
ATOM 726 N N . GLU A 1 90 ? 28.718 27.353 -56.123 1.00 85.25 90 GLU A N 1
ATOM 727 C CA . GLU A 1 90 ? 28.947 25.908 -56.237 1.00 85.25 90 GLU A CA 1
ATOM 728 C C . GLU A 1 90 ? 29.898 25.406 -55.135 1.00 85.25 90 GLU A C 1
ATOM 730 O O . GLU A 1 90 ? 29.551 24.478 -54.395 1.00 85.25 90 GLU A O 1
ATOM 735 N N . LEU A 1 91 ? 31.037 26.085 -54.938 1.00 85.62 91 LEU A N 1
ATOM 736 C CA . LEU A 1 91 ? 32.034 25.750 -53.911 1.00 85.62 91 LEU A CA 1
ATOM 737 C C . LEU A 1 91 ? 31.502 25.876 -52.475 1.00 85.62 91 LEU A C 1
ATOM 739 O O . LEU A 1 91 ? 31.836 25.056 -51.609 1.00 85.62 91 LEU A O 1
ATOM 743 N N . LEU A 1 92 ? 30.671 26.885 -52.204 1.00 85.00 92 LEU A N 1
ATOM 744 C CA . LEU A 1 92 ? 29.993 27.032 -50.916 1.00 85.00 92 LEU A CA 1
ATOM 745 C C . LEU A 1 92 ? 28.986 25.910 -50.694 1.00 85.00 92 LEU A C 1
ATOM 747 O O . LEU A 1 92 ? 29.000 25.296 -49.631 1.00 85.00 92 LEU A O 1
ATOM 751 N N . SER A 1 93 ? 28.185 25.566 -51.706 1.00 84.75 93 SER A N 1
ATOM 752 C CA . SER A 1 93 ? 27.214 24.473 -51.600 1.00 84.75 93 SER A CA 1
ATOM 753 C C . SER A 1 93 ? 27.882 23.130 -51.275 1.00 84.75 93 SER A C 1
ATOM 755 O O . SER A 1 93 ? 27.359 22.343 -50.481 1.00 84.75 93 SER A O 1
ATOM 757 N N . ASP A 1 94 ? 29.065 22.877 -51.835 1.00 87.44 94 ASP A N 1
ATOM 758 C CA . ASP A 1 94 ? 29.843 21.671 -51.567 1.00 87.44 94 ASP A CA 1
ATOM 759 C C . ASP A 1 94 ? 30.479 21.686 -50.174 1.00 87.44 94 ASP A C 1
ATOM 761 O O . ASP A 1 94 ? 30.502 20.656 -49.490 1.00 87.44 94 ASP A O 1
ATOM 765 N N . SER A 1 95 ? 30.927 22.855 -49.713 1.00 86.38 95 SER A N 1
ATOM 766 C CA . SER A 1 95 ? 31.444 23.046 -48.355 1.00 86.38 95 SER A CA 1
ATOM 767 C C . SER A 1 95 ? 30.348 22.844 -47.304 1.00 86.38 95 SER A C 1
ATOM 769 O O . SER A 1 95 ? 30.553 22.091 -46.351 1.00 86.38 95 SER A O 1
ATOM 771 N N . THR A 1 96 ? 29.151 23.398 -47.518 1.00 87.38 96 THR A N 1
ATOM 772 C CA . THR A 1 96 ? 27.989 23.220 -46.632 1.00 87.38 96 THR A CA 1
ATOM 773 C C . THR A 1 96 ? 27.560 21.756 -46.567 1.00 87.38 96 THR A C 1
ATOM 775 O O . THR A 1 96 ? 27.401 21.212 -45.475 1.00 87.38 96 THR A O 1
ATOM 778 N N . LYS A 1 97 ? 27.475 21.058 -47.712 1.00 89.62 97 LYS A N 1
ATOM 779 C CA . LYS A 1 97 ? 27.188 19.608 -47.746 1.00 89.62 97 LYS A CA 1
ATOM 780 C C . LYS A 1 97 ? 28.242 18.787 -47.006 1.00 89.62 97 LYS A C 1
ATOM 782 O O . LYS A 1 97 ? 27.919 17.746 -46.433 1.00 89.62 97 LYS A O 1
ATOM 787 N N . LYS A 1 98 ? 29.5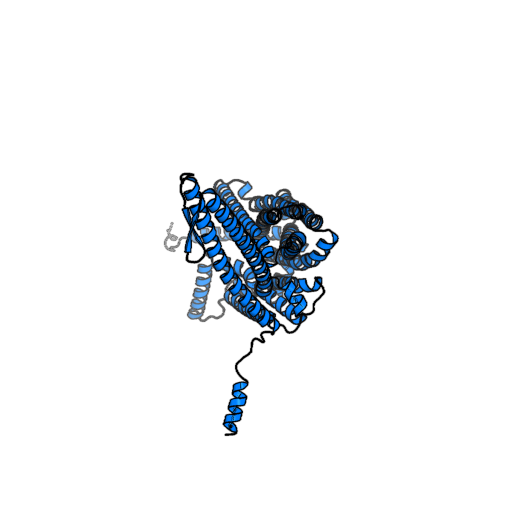11 19.198 -47.061 1.00 90.56 98 LYS A N 1
ATOM 788 C CA . LYS A 1 98 ? 30.598 18.517 -46.354 1.00 90.56 98 LYS A CA 1
ATOM 789 C C . LYS A 1 98 ? 30.459 18.689 -44.842 1.00 90.56 98 LYS A C 1
ATOM 791 O O . LYS A 1 98 ? 30.491 17.687 -44.133 1.00 90.56 98 LYS A O 1
ATOM 796 N N . ILE A 1 99 ? 30.241 19.915 -44.364 1.00 89.50 99 ILE A N 1
ATOM 797 C CA . ILE A 1 99 ? 30.043 20.187 -42.933 1.00 89.50 99 ILE A CA 1
ATOM 798 C C . ILE A 1 99 ? 28.784 19.489 -42.415 1.00 89.50 99 ILE A C 1
ATOM 800 O O . ILE A 1 99 ? 28.822 18.876 -41.353 1.00 89.50 99 ILE A O 1
ATOM 804 N N . GLU A 1 100 ? 27.693 19.490 -43.180 1.00 89.06 100 GLU A N 1
ATOM 805 C CA . GLU A 1 100 ? 26.455 18.812 -42.793 1.00 89.06 100 GLU A CA 1
ATOM 806 C C . GLU A 1 100 ? 26.640 17.298 -42.616 1.00 89.06 100 GLU A C 1
ATOM 808 O O . GLU A 1 100 ? 26.151 16.726 -41.642 1.00 89.06 100 GLU A O 1
ATOM 813 N N . LYS A 1 101 ? 27.416 16.647 -43.493 1.00 92.56 101 LYS A N 1
ATOM 814 C CA . LYS A 1 101 ? 27.788 15.234 -43.315 1.00 92.56 101 LYS A CA 1
ATOM 815 C C . LYS A 1 101 ? 28.602 15.007 -42.043 1.00 92.56 101 LYS A C 1
ATOM 817 O O . LYS A 1 101 ? 28.330 14.053 -41.321 1.00 92.56 101 LYS A O 1
ATOM 822 N N . GLU A 1 102 ? 29.575 15.874 -41.768 1.00 90.62 102 GLU A N 1
ATOM 823 C CA . GLU A 1 102 ? 30.419 15.774 -40.572 1.00 90.62 102 GLU A CA 1
ATOM 824 C C . GLU A 1 102 ? 29.621 16.012 -39.276 1.00 90.62 102 GLU A C 1
ATOM 826 O O . GLU A 1 102 ? 29.894 15.371 -38.265 1.00 90.62 102 GLU A O 1
ATOM 831 N N . VAL A 1 103 ? 28.614 16.892 -39.294 1.00 89.88 103 VAL A N 1
ATOM 832 C CA . VAL A 1 103 ? 27.692 17.107 -38.163 1.00 89.88 103 VAL A CA 1
ATOM 833 C C . VAL A 1 103 ? 26.871 15.849 -37.888 1.00 89.88 103 VAL A C 1
ATOM 835 O O . VAL A 1 103 ? 26.837 15.392 -36.748 1.00 89.88 103 VAL A O 1
ATOM 838 N N . ILE A 1 104 ? 26.278 15.245 -38.924 1.00 91.38 104 ILE A N 1
ATOM 839 C CA . ILE A 1 104 ? 25.482 14.012 -38.792 1.00 91.38 104 ILE A CA 1
ATOM 840 C C . ILE A 1 104 ? 26.331 12.862 -38.228 1.00 91.38 104 ILE A C 1
ATOM 842 O O . ILE A 1 104 ? 25.857 12.093 -37.392 1.00 91.38 104 ILE A O 1
ATOM 846 N N . GLU A 1 105 ? 27.587 12.743 -38.663 1.00 92.38 105 GLU A N 1
ATOM 847 C CA . GLU A 1 105 ? 28.518 11.729 -38.158 1.00 92.38 105 GLU A CA 1
ATOM 848 C C . GLU A 1 105 ? 28.814 11.926 -36.662 1.00 92.38 105 GLU A C 1
ATOM 850 O O . GLU A 1 105 ? 28.693 10.985 -35.877 1.00 92.38 105 GLU A O 1
ATOM 855 N N . VAL A 1 106 ? 29.115 13.162 -36.244 1.00 90.94 106 VAL A N 1
ATOM 856 C CA . VAL A 1 106 ? 29.380 13.492 -34.834 1.00 90.94 106 VAL A CA 1
ATOM 857 C C . VAL A 1 106 ? 28.136 13.294 -33.962 1.00 90.94 106 VAL A C 1
ATOM 859 O O . VAL A 1 106 ? 28.250 12.773 -32.853 1.00 90.94 106 VAL A O 1
ATOM 862 N N . GLU A 1 107 ? 26.945 13.660 -34.440 1.00 89.81 107 GLU A N 1
ATOM 863 C CA . GLU A 1 107 ? 25.680 13.408 -33.734 1.00 89.81 107 GLU A CA 1
ATOM 864 C C . GLU A 1 107 ? 25.398 11.907 -33.572 1.00 89.81 107 GLU A C 1
ATOM 866 O O . GLU A 1 107 ? 24.958 11.471 -32.503 1.00 89.81 107 GLU A O 1
ATOM 871 N N . GLY A 1 108 ? 25.704 11.106 -34.597 1.00 91.38 108 GLY A N 1
ATOM 872 C CA . GLY A 1 108 ? 25.617 9.646 -34.552 1.00 91.38 108 GLY A CA 1
ATOM 873 C C . GLY A 1 108 ? 26.536 9.041 -33.488 1.00 91.38 108 GLY A C 1
ATOM 874 O O . GLY A 1 108 ? 26.080 8.282 -32.625 1.00 91.38 108 GLY A O 1
ATOM 875 N N . ASP A 1 109 ? 27.808 9.438 -33.477 1.00 90.75 109 ASP A N 1
ATOM 876 C CA . ASP A 1 109 ? 28.787 8.999 -32.475 1.00 90.75 109 ASP A CA 1
ATOM 877 C C . ASP A 1 109 ? 28.378 9.400 -31.050 1.00 90.75 109 ASP A C 1
ATOM 879 O O . ASP A 1 109 ? 28.481 8.612 -30.105 1.00 90.75 109 ASP A O 1
ATOM 883 N N . LEU A 1 110 ? 27.870 10.622 -30.891 1.00 90.50 110 LEU A N 1
ATOM 884 C CA . LEU A 1 110 ? 27.433 11.166 -29.610 1.00 90.50 110 LEU A CA 1
ATOM 885 C C . LEU A 1 110 ? 26.191 10.435 -29.081 1.00 90.50 110 LEU A C 1
ATOM 887 O O . LEU A 1 110 ? 26.118 10.135 -27.887 1.00 90.50 110 LEU A O 1
ATOM 891 N N . SER A 1 111 ? 25.251 10.078 -29.961 1.00 87.75 111 SER A N 1
ATOM 892 C CA . SER A 1 111 ? 24.091 9.256 -29.597 1.00 87.75 111 SER A CA 1
ATOM 893 C C . SER A 1 111 ? 24.500 7.860 -29.111 1.00 87.75 111 SER A C 1
ATOM 895 O O . SER A 1 111 ? 24.030 7.419 -28.062 1.00 87.75 111 SER A O 1
ATOM 897 N N . THR A 1 112 ? 25.461 7.228 -29.792 1.00 91.12 112 THR A N 1
ATOM 898 C CA . THR A 1 112 ? 25.988 5.900 -29.441 1.00 91.12 112 THR A CA 1
ATOM 899 C C . THR A 1 112 ? 26.690 5.923 -28.079 1.00 91.12 112 THR A C 1
ATOM 901 O O . THR A 1 112 ? 26.465 5.061 -27.231 1.00 91.12 112 THR A O 1
ATOM 904 N N . ILE A 1 113 ? 27.515 6.945 -27.823 1.00 89.50 113 ILE A N 1
ATOM 905 C CA . ILE A 1 113 ? 28.216 7.102 -26.539 1.00 89.50 113 ILE A CA 1
ATOM 906 C C . ILE A 1 113 ? 27.239 7.361 -25.393 1.00 89.50 113 ILE A C 1
ATOM 908 O O . ILE A 1 113 ? 27.423 6.810 -24.306 1.00 89.50 113 ILE A O 1
ATOM 912 N N . ARG A 1 114 ? 26.198 8.172 -25.617 1.00 85.81 114 ARG A N 1
ATOM 913 C CA . ARG A 1 114 ? 25.157 8.417 -24.610 1.00 85.81 114 ARG A CA 1
ATOM 914 C C . ARG A 1 114 ? 24.388 7.148 -24.269 1.00 85.81 114 ARG A C 1
ATOM 916 O O . ARG A 1 114 ? 24.158 6.902 -23.088 1.00 85.81 114 ARG A O 1
ATOM 923 N N . GLU A 1 115 ? 24.062 6.328 -25.265 1.00 82.38 115 GLU A N 1
ATOM 924 C CA . GLU A 1 115 ? 23.416 5.030 -25.059 1.00 82.38 115 GLU A CA 1
ATOM 925 C C . GLU A 1 115 ? 24.301 4.095 -24.216 1.00 82.38 115 GLU A C 1
ATOM 927 O O . GLU A 1 115 ? 23.864 3.612 -23.169 1.00 82.38 115 GLU A O 1
ATOM 932 N N . GLU A 1 116 ? 25.586 3.944 -24.567 1.00 85.06 116 GLU A N 1
ATOM 933 C CA . GLU A 1 116 ? 26.544 3.157 -23.771 1.00 85.06 116 GLU A CA 1
ATOM 934 C C . GLU A 1 116 ? 26.725 3.696 -22.340 1.00 85.06 116 GLU A C 1
ATOM 936 O O . GLU A 1 116 ? 26.876 2.931 -21.379 1.00 85.06 116 GLU A O 1
ATOM 941 N N . MET A 1 117 ? 26.740 5.021 -22.172 1.00 79.06 117 MET A N 1
ATOM 942 C CA . MET A 1 117 ? 26.837 5.652 -20.857 1.00 79.06 117 MET A CA 1
ATOM 943 C C . MET A 1 117 ? 25.588 5.419 -20.020 1.00 79.06 117 MET A C 1
ATOM 945 O O . MET A 1 117 ? 25.708 5.193 -18.816 1.00 79.06 117 MET A O 1
ATOM 949 N N . ASP A 1 118 ? 24.404 5.483 -20.619 1.00 71.00 118 ASP A N 1
ATOM 950 C CA . ASP A 1 118 ? 23.151 5.246 -19.919 1.00 71.00 118 ASP A CA 1
ATOM 951 C C . ASP A 1 118 ? 23.021 3.779 -19.502 1.00 71.00 118 ASP A C 1
ATOM 953 O O . ASP A 1 118 ? 22.655 3.522 -18.353 1.00 71.00 118 ASP A O 1
ATOM 957 N N . GLU A 1 119 ? 23.447 2.827 -20.338 1.00 73.19 119 GLU A N 1
ATOM 958 C CA . GLU A 1 119 ? 23.587 1.417 -19.952 1.00 73.19 119 GLU A CA 1
ATOM 959 C C . GLU A 1 119 ? 24.533 1.234 -18.756 1.00 73.19 119 GLU A C 1
ATOM 961 O O . GLU A 1 119 ? 24.201 0.538 -17.790 1.00 73.19 119 GLU A O 1
ATOM 966 N N . LEU A 1 120 ? 25.695 1.897 -18.763 1.00 67.44 120 LEU A N 1
ATOM 967 C CA . LEU A 1 120 ? 26.614 1.851 -17.625 1.00 67.44 120 LEU A CA 1
ATOM 968 C C . LEU A 1 120 ? 26.019 2.500 -16.371 1.00 67.44 120 LEU A C 1
ATOM 970 O O . LEU A 1 120 ? 26.191 1.965 -15.276 1.00 67.44 120 LEU A O 1
ATOM 974 N N . LYS A 1 121 ? 25.286 3.613 -16.502 1.00 63.16 121 LYS A N 1
ATOM 975 C CA . LYS A 1 121 ? 24.569 4.239 -15.379 1.00 63.16 121 LYS A CA 1
ATOM 976 C C . LYS A 1 121 ? 23.506 3.305 -14.817 1.00 63.16 121 LYS A C 1
ATOM 978 O O . LYS A 1 121 ? 23.309 3.296 -13.606 1.00 63.16 121 LYS A O 1
ATOM 983 N N . VAL A 1 122 ? 22.837 2.499 -15.644 1.00 55.16 122 VAL A N 1
ATOM 984 C CA . VAL A 1 122 ? 21.904 1.469 -15.159 1.00 55.16 122 VAL A CA 1
ATOM 985 C C . VAL A 1 122 ? 22.636 0.463 -14.275 1.00 55.16 122 VAL A C 1
ATOM 987 O O . VAL A 1 122 ? 22.162 0.157 -13.180 1.00 55.16 122 VAL A O 1
ATOM 990 N N . GLN A 1 123 ? 23.804 -0.005 -14.716 1.00 58.88 123 GLN A N 1
ATOM 991 C CA . GLN A 1 123 ? 24.622 -0.952 -13.957 1.00 58.88 123 GLN A CA 1
ATOM 992 C C . GLN A 1 123 ? 25.205 -0.340 -12.674 1.00 58.88 123 GLN A C 1
ATOM 994 O O . GLN A 1 123 ? 25.326 -1.049 -11.678 1.00 58.88 123 GLN A O 1
ATOM 999 N N . LEU A 1 124 ? 25.535 0.958 -12.680 1.00 54.34 124 LEU A N 1
ATOM 1000 C CA . LEU A 1 124 ? 26.091 1.667 -11.523 1.00 54.34 124 LEU A CA 1
ATOM 1001 C C . LEU A 1 124 ? 25.029 2.163 -10.520 1.00 54.34 124 LEU A C 1
ATOM 1003 O O . LEU A 1 124 ? 25.319 2.214 -9.327 1.00 54.34 124 LEU A O 1
ATOM 1007 N N . TYR A 1 125 ? 23.829 2.556 -10.971 1.00 47.09 125 TYR A N 1
ATOM 1008 C CA . TYR A 1 125 ? 22.897 3.367 -10.165 1.00 47.09 125 TYR A CA 1
ATOM 1009 C C . TYR A 1 125 ? 21.472 2.813 -10.008 1.00 47.09 125 TYR A C 1
ATOM 1011 O O . TYR A 1 125 ? 20.738 3.289 -9.136 1.00 47.09 125 TYR A O 1
ATOM 1019 N N . ALA A 1 126 ? 21.012 1.848 -10.811 1.00 45.34 126 ALA A N 1
ATOM 1020 C CA . ALA A 1 126 ? 19.590 1.505 -10.802 1.00 45.34 126 ALA A CA 1
ATOM 1021 C C . ALA A 1 126 ? 19.192 0.571 -9.645 1.00 45.34 126 ALA A C 1
ATOM 1023 O O . ALA A 1 126 ? 19.514 -0.614 -9.604 1.00 45.34 126 ALA A O 1
ATOM 1024 N N . SER A 1 127 ? 18.365 1.120 -8.750 1.00 42.53 127 SER A N 1
ATOM 1025 C CA . SER A 1 127 ? 17.457 0.429 -7.829 1.00 42.53 127 SER A CA 1
ATOM 1026 C C . SER A 1 127 ? 16.598 -0.619 -8.559 1.00 42.53 127 SER A C 1
ATOM 1028 O O . SER A 1 127 ? 15.459 -0.377 -8.957 1.00 42.53 127 SER A O 1
ATOM 1030 N N . GLY A 1 128 ? 17.156 -1.814 -8.686 1.00 51.56 128 GLY A N 1
ATOM 1031 C CA . GLY A 1 128 ? 16.494 -3.042 -9.099 1.00 51.56 128 GLY A CA 1
ATOM 1032 C C . GLY A 1 128 ? 17.151 -4.206 -8.377 1.00 51.56 128 GLY A C 1
ATOM 1033 O O . GLY A 1 128 ? 17.642 -5.121 -9.023 1.00 51.56 128 GLY A O 1
ATOM 1034 N N . ALA A 1 129 ? 17.222 -4.141 -7.038 1.00 56.06 129 ALA A N 1
ATOM 1035 C CA . ALA A 1 129 ? 18.013 -5.067 -6.223 1.00 56.06 129 ALA A CA 1
ATOM 1036 C C . ALA A 1 129 ? 17.752 -6.543 -6.559 1.00 56.06 129 ALA A C 1
ATOM 1038 O O . ALA A 1 129 ? 18.671 -7.335 -6.464 1.00 56.06 129 ALA A O 1
ATOM 1039 N N . ILE A 1 130 ? 16.552 -6.917 -7.014 1.00 55.66 130 ILE A N 1
ATOM 1040 C CA . ILE A 1 130 ? 16.219 -8.288 -7.438 1.00 55.66 130 ILE A CA 1
ATOM 1041 C C . ILE A 1 130 ? 17.150 -8.801 -8.554 1.00 55.66 130 ILE A C 1
ATOM 1043 O O . ILE A 1 130 ? 17.652 -9.921 -8.453 1.00 55.66 130 ILE A O 1
ATOM 1047 N N . ASN A 1 131 ? 17.450 -7.966 -9.554 1.00 51.25 131 ASN A N 1
ATOM 1048 C CA . ASN A 1 131 ? 18.316 -8.328 -10.682 1.00 51.25 131 ASN A CA 1
ATOM 1049 C C . ASN A 1 131 ? 19.795 -8.443 -10.273 1.00 51.25 131 ASN A C 1
ATOM 1051 O O . ASN A 1 131 ? 20.559 -9.131 -10.940 1.00 51.25 131 ASN A O 1
ATOM 1055 N N . PHE A 1 132 ? 20.187 -7.819 -9.156 1.00 62.72 132 PHE A N 1
ATOM 1056 C CA . PHE A 1 132 ? 21.537 -7.907 -8.587 1.00 62.72 132 PHE A CA 1
ATOM 1057 C C . PHE A 1 132 ? 21.657 -9.009 -7.519 1.00 62.72 132 PHE A C 1
ATOM 1059 O O . PHE A 1 132 ? 22.688 -9.668 -7.415 1.00 62.72 132 PHE A O 1
ATOM 1066 N N . LEU A 1 133 ? 20.591 -9.250 -6.751 1.00 64.31 133 LEU A N 1
ATOM 1067 C CA . LEU A 1 133 ? 20.520 -10.240 -5.674 1.00 64.31 133 LEU A CA 1
ATOM 1068 C C . LEU A 1 133 ? 20.575 -11.672 -6.212 1.00 64.31 133 LEU A C 1
ATOM 1070 O O . LEU A 1 133 ? 21.215 -12.517 -5.590 1.00 64.31 133 LEU A O 1
ATOM 1074 N N . GLY A 1 134 ? 19.934 -11.941 -7.355 1.00 63.16 134 GLY A N 1
ATOM 1075 C CA . GLY A 1 134 ? 19.957 -13.263 -7.988 1.00 63.16 134 GLY A CA 1
ATOM 1076 C C . GLY A 1 134 ? 21.371 -13.724 -8.342 1.00 63.16 134 GLY A C 1
ATOM 1077 O O . GLY A 1 134 ? 21.797 -14.764 -7.837 1.00 63.16 134 GLY A O 1
ATOM 1078 N N . PRO A 1 135 ? 22.140 -12.942 -9.121 1.00 62.59 135 PRO A N 1
ATOM 1079 C CA . PRO A 1 135 ? 23.541 -13.242 -9.398 1.00 62.59 135 PRO A CA 1
ATOM 1080 C C . PRO A 1 135 ? 24.426 -13.255 -8.142 1.00 62.59 135 PRO A C 1
ATOM 1082 O O . PRO A 1 135 ? 25.240 -14.163 -7.999 1.00 62.59 135 PRO A O 1
ATOM 1085 N N . PHE A 1 136 ? 24.251 -12.302 -7.215 1.00 69.75 136 PHE A N 1
ATOM 1086 C CA . PHE A 1 136 ? 25.088 -12.181 -6.010 1.00 69.75 136 PHE A CA 1
ATOM 1087 C C . PHE A 1 136 ? 24.948 -13.369 -5.047 1.00 69.75 136 PHE A C 1
ATOM 1089 O O . PHE A 1 136 ? 25.941 -13.846 -4.506 1.00 69.75 136 PHE A O 1
ATOM 1096 N N . PHE A 1 137 ? 23.726 -13.869 -4.843 1.00 75.75 137 PHE A N 1
ATOM 1097 C CA . PHE A 1 137 ? 23.451 -15.006 -3.958 1.00 75.75 137 PHE A CA 1
ATOM 1098 C C . PHE A 1 137 ? 23.289 -16.343 -4.700 1.00 75.75 137 PHE A C 1
ATOM 1100 O O . PHE A 1 137 ? 22.915 -17.338 -4.078 1.00 75.75 137 PHE A O 1
ATOM 1107 N N . HIS A 1 138 ? 23.559 -16.381 -6.010 1.00 73.44 138 HIS A N 1
ATOM 1108 C CA . HIS A 1 138 ? 23.366 -17.547 -6.884 1.00 73.44 138 HIS A CA 1
ATOM 1109 C C . HIS A 1 138 ? 21.941 -18.133 -6.846 1.00 73.44 138 HIS A C 1
ATOM 1111 O O . HIS A 1 138 ? 21.739 -19.345 -6.937 1.00 73.44 138 HIS A O 1
ATOM 1117 N N . VAL A 1 139 ? 20.932 -17.269 -6.724 1.00 71.19 139 VAL A N 1
ATOM 1118 C CA . VAL A 1 139 ? 19.517 -17.650 -6.706 1.00 71.19 139 VAL A CA 1
ATOM 1119 C C . VAL A 1 139 ? 18.931 -17.464 -8.102 1.00 71.19 139 VAL A C 1
ATOM 1121 O O . VAL A 1 139 ? 18.691 -16.345 -8.546 1.00 71.19 139 VAL A O 1
ATOM 1124 N N . THR A 1 140 ? 18.685 -18.575 -8.794 1.00 56.66 140 THR A N 1
ATOM 1125 C CA . THR A 1 140 ? 18.135 -18.590 -10.162 1.00 56.66 140 THR A CA 1
ATOM 1126 C C . THR A 1 140 ? 16.610 -18.669 -10.203 1.00 56.66 140 THR A C 1
ATOM 1128 O O . THR A 1 140 ? 16.000 -18.408 -11.235 1.00 56.66 140 THR A O 1
ATOM 1131 N N . ASN A 1 141 ? 15.974 -19.037 -9.088 1.00 66.00 141 ASN A N 1
ATOM 1132 C CA . ASN A 1 141 ? 14.528 -19.201 -9.027 1.00 66.00 141 ASN A CA 1
ATOM 1133 C C . ASN A 1 141 ? 13.839 -17.855 -8.751 1.00 66.00 141 ASN A C 1
ATOM 1135 O O . ASN A 1 141 ? 13.947 -17.315 -7.650 1.00 66.00 141 ASN A O 1
ATOM 1139 N N . GLU A 1 142 ? 13.075 -17.354 -9.724 1.00 54.31 142 GLU A N 1
ATOM 1140 C CA . GLU A 1 142 ? 12.298 -16.108 -9.624 1.00 54.31 142 GLU A CA 1
ATOM 1141 C C . GLU A 1 142 ? 11.397 -16.065 -8.381 1.00 54.31 142 GLU A C 1
ATOM 1143 O O . GLU A 1 142 ? 11.282 -15.027 -7.735 1.00 54.31 142 GLU A O 1
ATOM 1148 N N . GLN A 1 143 ? 10.816 -17.202 -7.979 1.00 60.09 143 GLN A N 1
ATOM 1149 C CA . GLN A 1 143 ? 9.961 -17.276 -6.788 1.00 60.09 143 GLN A CA 1
ATOM 1150 C C . GLN A 1 143 ? 10.740 -17.001 -5.499 1.00 60.09 143 GLN A C 1
ATOM 1152 O O . GLN A 1 143 ? 10.201 -16.434 -4.551 1.00 60.09 143 GLN A O 1
ATOM 1157 N N . GLN A 1 144 ? 12.015 -17.396 -5.453 1.00 65.69 144 GLN A N 1
ATOM 1158 C CA . GLN A 1 144 ? 12.857 -17.120 -4.298 1.00 65.69 144 GLN A CA 1
ATOM 1159 C C . GLN A 1 144 ? 13.208 -15.637 -4.234 1.00 65.69 144 GLN A C 1
ATOM 1161 O O . GLN A 1 144 ? 13.181 -15.074 -3.148 1.00 65.69 144 GLN A O 1
ATOM 1166 N N . LEU A 1 145 ? 13.434 -14.977 -5.371 1.00 63.97 145 LEU A N 1
ATOM 1167 C CA . LEU A 1 145 ? 13.799 -13.558 -5.423 1.00 63.97 145 LEU A CA 1
ATOM 1168 C C . LEU A 1 145 ? 12.730 -12.604 -4.863 1.00 63.97 145 LEU A C 1
ATOM 1170 O O . LEU A 1 145 ? 13.065 -11.490 -4.462 1.00 63.97 145 LEU A O 1
ATOM 1174 N N . VAL A 1 146 ? 11.473 -13.047 -4.767 1.00 64.50 146 VAL A N 1
ATOM 1175 C CA . VAL A 1 146 ? 10.368 -12.290 -4.148 1.00 64.50 146 VAL A CA 1
ATOM 1176 C C . VAL A 1 146 ? 10.364 -12.412 -2.612 1.00 64.50 146 VAL A C 1
ATOM 1178 O O . VAL A 1 146 ? 9.930 -11.494 -1.908 1.00 64.50 146 VAL A O 1
ATOM 1181 N N . LEU A 1 147 ? 10.927 -13.495 -2.058 1.00 73.88 147 LEU A N 1
ATOM 1182 C CA . LEU A 1 147 ? 10.919 -13.792 -0.616 1.00 73.88 147 LEU A CA 1
ATOM 1183 C C . LEU A 1 147 ? 11.451 -12.668 0.291 1.00 73.88 147 LEU A C 1
ATOM 1185 O O . LEU A 1 147 ? 10.869 -12.485 1.360 1.00 73.88 147 LEU A O 1
ATOM 1189 N N . PRO A 1 148 ? 12.502 -11.895 -0.057 1.00 80.81 148 PRO A N 1
ATOM 1190 C CA . PRO A 1 148 ? 12.978 -10.806 0.796 1.00 80.81 148 PRO A CA 1
ATOM 1191 C C . PRO A 1 148 ? 11.926 -9.720 1.040 1.00 80.81 148 PRO A C 1
ATOM 1193 O O . PRO A 1 148 ? 11.864 -9.151 2.133 1.00 80.81 148 PRO A O 1
ATOM 1196 N N . ILE A 1 149 ? 11.102 -9.421 0.030 1.00 71.81 149 ILE A N 1
ATOM 1197 C CA . ILE A 1 149 ? 10.009 -8.451 0.144 1.00 71.81 149 ILE A CA 1
ATOM 1198 C C . ILE A 1 149 ? 8.903 -9.065 0.998 1.00 71.81 149 ILE A C 1
ATOM 1200 O O . ILE A 1 149 ? 8.486 -8.459 1.983 1.00 71.81 149 ILE A O 1
ATOM 1204 N N . SER A 1 150 ? 8.489 -10.297 0.697 1.00 71.94 150 SER A N 1
ATOM 1205 C CA . SER A 1 150 ? 7.437 -10.985 1.448 1.00 71.94 150 SER A CA 1
ATOM 1206 C C . SER A 1 150 ? 7.789 -11.170 2.925 1.00 71.94 150 SER A C 1
ATOM 1208 O O . SER A 1 150 ? 6.956 -10.896 3.782 1.00 71.94 150 SER A O 1
ATOM 1210 N N . LEU A 1 151 ? 9.021 -11.567 3.260 1.00 82.25 151 LEU A N 1
ATOM 1211 C CA . LEU A 1 151 ? 9.466 -11.728 4.649 1.00 82.25 151 LEU A CA 1
ATOM 1212 C C . LEU A 1 151 ? 9.594 -10.397 5.383 1.00 82.25 151 LEU A C 1
ATOM 1214 O O . LEU A 1 151 ? 9.242 -10.322 6.559 1.00 82.25 151 LEU A O 1
ATOM 1218 N N . PHE A 1 152 ? 10.036 -9.337 4.702 1.00 82.06 152 PHE A N 1
ATOM 1219 C CA . PHE A 1 152 ? 9.982 -7.997 5.277 1.00 82.06 152 PHE A CA 1
ATOM 1220 C C . PHE A 1 152 ? 8.540 -7.625 5.635 1.00 82.06 152 PHE A C 1
ATOM 1222 O O . PHE A 1 152 ? 8.287 -7.164 6.745 1.00 82.06 152 PHE A O 1
ATOM 1229 N N . LEU A 1 153 ? 7.581 -7.891 4.742 1.00 73.19 153 LEU A N 1
ATOM 1230 C CA . LEU A 1 153 ? 6.165 -7.653 5.011 1.00 73.19 153 LEU A CA 1
ATOM 1231 C C . LEU A 1 153 ? 5.655 -8.516 6.164 1.00 73.19 153 LEU A C 1
ATOM 1233 O O . LEU A 1 153 ? 5.065 -7.966 7.082 1.00 73.19 153 LEU A O 1
ATOM 1237 N N . VAL A 1 154 ? 5.951 -9.818 6.202 1.00 79.81 154 VAL A N 1
ATOM 1238 C CA . VAL A 1 154 ? 5.600 -10.695 7.338 1.00 79.81 154 VAL A CA 1
ATOM 1239 C C . VAL A 1 154 ? 6.123 -10.127 8.659 1.00 79.81 154 VAL A C 1
ATOM 1241 O O . VAL A 1 154 ? 5.400 -10.090 9.653 1.00 79.81 154 VAL A O 1
ATOM 1244 N N . GLY A 1 155 ? 7.361 -9.637 8.686 1.00 81.88 155 GLY A N 1
ATOM 1245 C CA . GLY A 1 155 ? 7.904 -8.981 9.870 1.00 81.88 155 GLY A CA 1
ATOM 1246 C C . GLY A 1 155 ? 7.124 -7.716 10.222 1.00 81.88 155 GLY A C 1
ATOM 1247 O O . GLY A 1 155 ? 6.672 -7.554 11.356 1.00 81.88 155 GLY A O 1
ATOM 1248 N N . TYR A 1 156 ? 6.898 -6.860 9.225 1.00 77.38 156 TYR A N 1
ATOM 1249 C CA . TYR A 1 156 ? 6.159 -5.601 9.339 1.00 77.38 156 TYR A CA 1
ATOM 1250 C C . TYR A 1 156 ? 4.737 -5.778 9.879 1.00 77.38 156 TYR A C 1
ATOM 1252 O O . TYR A 1 156 ? 4.175 -4.925 10.559 1.00 77.38 156 TYR A O 1
ATOM 1260 N N . VAL A 1 157 ? 4.171 -6.937 9.595 1.00 68.88 157 VAL A N 1
ATOM 1261 C CA . VAL A 1 157 ? 2.868 -7.414 10.024 1.00 68.88 157 VAL A CA 1
ATOM 1262 C C . VAL A 1 157 ? 2.851 -7.869 11.482 1.00 68.88 157 VAL A C 1
ATOM 1264 O O . VAL A 1 157 ? 1.879 -7.610 12.194 1.00 68.88 157 VAL A O 1
ATOM 1267 N N . LEU A 1 158 ? 3.895 -8.578 11.915 1.00 77.94 158 LEU A N 1
ATOM 1268 C CA . LEU A 1 158 ? 3.983 -9.164 13.251 1.00 77.94 158 LEU A CA 1
ATOM 1269 C C . LEU A 1 158 ? 4.385 -8.131 14.303 1.00 77.94 158 LEU A C 1
ATOM 1271 O O . LEU A 1 158 ? 3.919 -8.197 15.439 1.00 77.94 158 LEU A O 1
ATOM 1275 N N . GLY A 1 159 ? 5.223 -7.160 13.940 1.00 81.31 159 GLY A N 1
ATOM 1276 C CA . GLY A 1 159 ? 5.760 -6.185 14.887 1.00 81.31 159 GLY A CA 1
ATOM 1277 C C . GLY A 1 159 ? 4.713 -5.366 15.669 1.00 81.31 159 GLY A C 1
ATOM 1278 O O . GLY A 1 159 ? 4.883 -5.237 16.885 1.00 81.31 159 GLY A O 1
ATOM 1279 N N . PRO A 1 160 ? 3.585 -4.898 15.087 1.00 75.19 160 PRO A N 1
ATOM 1280 C CA . PRO A 1 160 ? 2.560 -4.156 15.824 1.00 75.19 160 PRO A CA 1
ATOM 1281 C C . PRO A 1 160 ? 1.930 -4.938 16.984 1.00 75.19 160 PRO A C 1
ATOM 1283 O O . PRO A 1 160 ? 1.514 -4.323 17.966 1.00 75.19 160 PRO A O 1
ATOM 1286 N N . LEU A 1 161 ? 1.895 -6.278 16.908 1.00 72.00 161 LEU A N 1
ATOM 1287 C CA . LEU A 1 161 ? 1.369 -7.141 17.976 1.00 72.00 161 LEU A CA 1
ATOM 1288 C C . LEU A 1 161 ? 2.200 -7.049 19.257 1.00 72.00 161 LEU A C 1
ATOM 1290 O O . LEU A 1 161 ? 1.662 -7.184 20.354 1.00 72.00 161 LEU A O 1
ATOM 1294 N N . PHE A 1 162 ? 3.501 -6.803 19.111 1.00 79.00 162 PHE A N 1
ATOM 1295 C CA . PHE A 1 162 ? 4.426 -6.657 20.226 1.00 79.00 162 PHE A CA 1
ATOM 1296 C C . PHE A 1 162 ? 4.568 -5.190 20.623 1.00 79.00 162 PHE A C 1
ATOM 1298 O O . PHE A 1 162 ? 4.400 -4.854 21.794 1.00 79.00 162 PHE A O 1
ATOM 1305 N N . PHE A 1 163 ? 4.836 -4.306 19.656 1.00 79.56 163 PHE A N 1
ATOM 1306 C CA . PHE A 1 163 ? 5.191 -2.913 19.934 1.00 79.56 163 PHE A CA 1
ATOM 1307 C C . PHE A 1 163 ? 4.016 -2.049 20.383 1.00 79.56 163 PHE A C 1
ATOM 1309 O O . PHE A 1 163 ? 4.244 -1.120 21.154 1.00 79.56 163 PHE A O 1
ATOM 1316 N N . GLY A 1 164 ? 2.775 -2.369 19.997 1.00 67.81 164 GLY A N 1
ATOM 1317 C CA . GLY A 1 164 ? 1.586 -1.685 20.516 1.00 67.81 164 GLY A CA 1
ATOM 1318 C C . GLY A 1 164 ? 1.508 -1.766 22.051 1.00 67.81 164 GLY A C 1
ATOM 1319 O O . GLY A 1 164 ? 1.706 -0.744 22.712 1.00 67.81 164 GLY A O 1
ATOM 1320 N N . PRO A 1 165 ? 1.332 -2.968 22.638 1.00 66.94 165 PRO A N 1
ATOM 1321 C CA . PRO A 1 165 ? 1.283 -3.154 24.093 1.00 66.94 165 PRO A CA 1
ATOM 1322 C C . PRO A 1 165 ? 2.567 -2.735 24.822 1.00 66.94 165 PRO A C 1
ATOM 1324 O O . PRO A 1 165 ? 2.506 -2.151 25.908 1.00 66.94 165 PRO A O 1
ATOM 1327 N N . LEU A 1 166 ? 3.743 -3.005 24.232 1.00 70.25 166 LEU A N 1
ATOM 1328 C CA . LEU A 1 166 ? 5.020 -2.588 24.824 1.00 70.25 166 LEU A CA 1
ATOM 1329 C C . LEU A 1 166 ? 5.112 -1.065 24.934 1.00 70.25 166 LEU A C 1
ATOM 1331 O O . LEU A 1 166 ? 5.610 -0.564 25.938 1.00 70.25 166 LEU A O 1
ATOM 1335 N N . SER A 1 167 ? 4.621 -0.324 23.935 1.00 75.62 167 SER A N 1
ATOM 1336 C CA . SER A 1 167 ? 4.667 1.142 23.943 1.00 75.62 167 SER A CA 1
ATOM 1337 C C . SER A 1 167 ? 3.794 1.762 25.032 1.00 75.62 167 SER A C 1
ATOM 1339 O O . SER A 1 167 ? 4.141 2.817 25.560 1.00 75.62 167 SER A O 1
ATOM 1341 N N . GLU A 1 168 ? 2.701 1.096 25.404 1.00 70.81 168 GLU A N 1
ATOM 1342 C CA . GLU A 1 168 ? 1.814 1.528 26.486 1.00 70.81 168 GLU A CA 1
ATOM 1343 C C . GLU A 1 168 ? 2.401 1.207 27.865 1.00 70.81 168 GLU A C 1
ATOM 1345 O O . GLU A 1 168 ? 2.226 1.980 28.801 1.00 70.81 168 GLU A O 1
ATOM 1350 N N . SER A 1 169 ? 3.146 0.102 27.978 1.00 69.31 169 SER A N 1
ATOM 1351 C CA . SER A 1 169 ? 3.729 -0.350 29.250 1.00 69.31 169 SER A CA 1
ATOM 1352 C C . SER A 1 169 ? 5.071 0.318 29.573 1.00 69.31 169 SER A C 1
ATOM 1354 O O . SER A 1 169 ? 5.322 0.688 30.716 1.00 69.31 169 SER A O 1
ATOM 1356 N N . TYR A 1 170 ? 5.942 0.474 28.571 1.00 69.81 170 TYR A N 1
ATOM 1357 C CA . TYR A 1 170 ? 7.319 0.972 28.727 1.00 69.81 170 TYR A CA 1
ATOM 1358 C C . TYR A 1 170 ? 7.522 2.397 28.192 1.00 69.81 170 TYR A C 1
ATOM 1360 O O . TYR A 1 170 ? 8.600 2.971 28.341 1.00 69.81 170 TYR A O 1
ATOM 1368 N N . GLY A 1 171 ? 6.492 2.986 27.582 1.00 69.25 171 GLY A N 1
ATOM 1369 C CA . GLY A 1 171 ? 6.519 4.341 27.044 1.00 69.25 171 GLY A CA 1
ATOM 1370 C C . GLY A 1 171 ? 6.817 4.402 25.542 1.00 69.25 171 GLY A C 1
ATOM 1371 O O . GLY A 1 171 ? 7.756 3.794 25.021 1.00 69.25 171 GLY A O 1
ATOM 1372 N N . ARG A 1 172 ? 6.026 5.221 24.837 1.00 76.25 172 ARG A N 1
ATOM 1373 C CA . ARG A 1 172 ? 6.014 5.318 23.367 1.00 76.25 172 ARG A CA 1
ATOM 1374 C C . ARG A 1 172 ? 7.347 5.755 22.759 1.00 76.25 172 ARG A C 1
ATOM 1376 O O . ARG A 1 172 ? 7.786 5.181 21.767 1.00 76.25 172 ARG A O 1
ATOM 1383 N N . ARG A 1 173 ? 8.020 6.740 23.365 1.00 79.06 173 ARG A N 1
ATOM 1384 C CA . ARG A 1 173 ? 9.298 7.283 22.864 1.00 79.06 173 ARG A CA 1
ATOM 1385 C C . ARG A 1 173 ? 10.422 6.245 22.878 1.00 79.06 173 ARG A C 1
ATOM 1387 O O . ARG A 1 173 ? 11.183 6.175 21.919 1.00 79.06 173 ARG A O 1
ATOM 1394 N N . ILE A 1 174 ? 10.527 5.464 23.954 1.00 83.00 174 ILE A N 1
ATOM 1395 C CA . ILE A 1 174 ? 11.609 4.486 24.129 1.00 83.00 174 ILE A CA 1
ATOM 1396 C C . ILE A 1 174 ? 11.466 3.369 23.097 1.00 83.00 174 ILE A C 1
ATOM 1398 O O . ILE A 1 174 ? 12.441 3.042 22.428 1.00 83.00 174 ILE A O 1
ATOM 1402 N N . ILE A 1 175 ? 10.245 2.852 22.911 1.00 85.75 175 ILE A N 1
ATOM 1403 C CA . ILE A 1 175 ? 9.966 1.804 21.923 1.00 85.75 175 ILE A CA 1
ATOM 1404 C C . ILE A 1 175 ? 10.222 2.288 20.492 1.00 85.75 175 ILE A C 1
ATOM 1406 O O . ILE A 1 175 ? 10.852 1.568 19.725 1.00 85.75 175 ILE A O 1
ATOM 1410 N N . MET A 1 176 ? 9.809 3.505 20.121 1.00 82.25 176 MET A N 1
ATOM 1411 C CA . MET A 1 176 ? 10.089 4.036 18.777 1.00 82.25 176 MET A CA 1
ATOM 1412 C C . MET A 1 176 ? 11.592 4.209 18.511 1.00 82.25 176 MET A C 1
ATOM 1414 O O . MET A 1 176 ? 12.064 3.846 17.439 1.00 82.25 176 MET A O 1
ATOM 1418 N N . LEU A 1 177 ? 12.356 4.730 19.479 1.00 89.00 177 LEU A N 1
ATOM 1419 C CA . LEU A 1 177 ? 13.801 4.916 19.312 1.00 89.00 177 LEU A CA 1
ATOM 1420 C C . LEU A 1 177 ? 14.560 3.584 19.277 1.00 89.00 177 LEU A C 1
ATOM 1422 O O . LEU A 1 177 ? 15.432 3.411 18.430 1.00 89.00 177 LEU A O 1
ATOM 1426 N N . SER A 1 178 ? 14.232 2.634 20.158 1.00 92.25 178 SER A N 1
ATOM 1427 C CA . SER A 1 178 ? 14.923 1.340 20.195 1.00 92.25 178 SER A CA 1
ATOM 1428 C C . SER A 1 178 ? 14.694 0.544 18.911 1.00 92.25 178 SER A C 1
ATOM 1430 O O . SER A 1 178 ? 15.648 0.071 18.300 1.00 92.25 178 SER A O 1
ATOM 1432 N N . THR A 1 179 ? 13.445 0.461 18.450 1.00 91.31 179 THR A N 1
ATOM 1433 C CA . THR A 1 179 ? 13.087 -0.210 17.191 1.00 91.31 179 THR A CA 1
ATOM 1434 C C . THR A 1 179 ? 13.716 0.470 15.977 1.00 91.31 179 THR A C 1
ATOM 1436 O O . THR A 1 179 ? 14.208 -0.224 15.094 1.00 91.31 179 THR A O 1
ATOM 1439 N N . PHE A 1 180 ? 13.810 1.802 15.947 1.00 91.75 180 PHE A N 1
ATOM 1440 C CA . PHE A 1 180 ? 14.537 2.518 14.893 1.00 91.75 180 PHE A CA 1
ATOM 1441 C C . PHE A 1 180 ? 16.035 2.168 14.856 1.00 91.75 180 PHE A C 1
ATOM 1443 O O . PHE A 1 180 ? 16.588 1.917 13.783 1.00 91.75 180 PHE A O 1
ATOM 1450 N N . VAL A 1 181 ? 16.695 2.096 16.018 1.00 95.44 181 VAL A N 1
ATOM 1451 C CA . VAL A 1 181 ? 18.110 1.696 16.109 1.00 95.44 181 VAL A CA 1
ATOM 1452 C C . VAL A 1 181 ? 18.298 0.263 15.611 1.00 95.44 181 VAL A C 1
ATOM 1454 O O . VAL A 1 181 ? 19.159 0.018 14.769 1.00 95.44 181 VAL A O 1
ATOM 1457 N N . VAL A 1 182 ? 17.459 -0.675 16.060 1.00 94.75 182 VAL A N 1
ATOM 1458 C CA . VAL A 1 182 ? 17.521 -2.077 15.616 1.00 94.75 182 VAL A CA 1
ATOM 1459 C C . VAL A 1 182 ? 17.247 -2.188 14.113 1.00 94.75 182 VAL A C 1
ATOM 1461 O O . VAL A 1 182 ? 17.982 -2.877 13.411 1.00 94.75 182 VAL A O 1
ATOM 1464 N N . PHE A 1 183 ? 16.249 -1.470 13.589 1.00 93.19 183 PHE A N 1
ATOM 1465 C CA . PHE A 1 183 ? 15.977 -1.403 12.152 1.00 93.19 183 PHE A CA 1
ATOM 1466 C C . PHE A 1 183 ? 17.202 -0.929 11.363 1.00 93.19 183 PHE A C 1
ATOM 1468 O O . PHE A 1 183 ? 17.554 -1.541 10.356 1.00 93.19 183 PHE A O 1
ATOM 1475 N N . THR A 1 184 ? 17.878 0.119 11.835 1.00 91.19 184 THR A N 1
ATOM 1476 C CA . THR A 1 184 ? 19.071 0.671 11.179 1.00 91.19 184 THR A CA 1
ATOM 1477 C C . THR A 1 184 ? 20.219 -0.340 11.184 1.00 91.19 184 THR A C 1
ATOM 1479 O O . THR A 1 184 ? 20.800 -0.608 10.134 1.00 91.19 184 THR A O 1
ATOM 1482 N N . ILE A 1 185 ? 20.490 -0.975 12.331 1.00 95.25 185 ILE A N 1
ATOM 1483 C CA . ILE A 1 185 ? 21.531 -2.008 12.470 1.00 95.25 185 ILE A CA 1
ATOM 1484 C C . ILE A 1 185 ? 21.281 -3.175 11.515 1.00 95.25 185 ILE A C 1
ATOM 1486 O O . ILE A 1 185 ? 22.179 -3.566 10.775 1.00 95.25 185 ILE A O 1
ATOM 1490 N N . PHE A 1 186 ? 20.064 -3.718 11.488 1.00 93.06 186 PHE A N 1
ATOM 1491 C CA . PHE A 1 186 ? 19.754 -4.866 10.635 1.00 93.06 186 PHE A CA 1
ATOM 1492 C C . PHE A 1 186 ? 19.657 -4.503 9.151 1.00 93.06 186 PHE A C 1
ATOM 1494 O O . PHE A 1 186 ? 19.933 -5.345 8.298 1.00 93.06 186 PHE A O 1
ATOM 1501 N N . THR A 1 187 ? 19.340 -3.248 8.826 1.00 89.00 187 THR A N 1
ATOM 1502 C CA . THR A 1 187 ? 19.408 -2.755 7.444 1.00 89.00 187 THR A CA 1
ATOM 1503 C C . THR A 1 187 ? 20.856 -2.723 6.959 1.00 89.00 187 THR A C 1
ATOM 1505 O O . THR A 1 187 ? 21.128 -3.169 5.848 1.00 89.00 187 THR A O 1
ATOM 1508 N N . MET A 1 188 ? 21.801 -2.301 7.807 1.00 88.56 188 MET A N 1
ATOM 1509 C CA . MET A 1 188 ? 23.235 -2.417 7.512 1.00 88.56 188 MET A CA 1
ATOM 1510 C C . MET A 1 188 ? 23.680 -3.885 7.455 1.00 88.56 188 MET A C 1
ATOM 1512 O O . MET A 1 188 ? 24.407 -4.272 6.546 1.00 88.56 188 MET A O 1
ATOM 1516 N N . ALA A 1 189 ? 23.181 -4.738 8.354 1.00 89.56 189 ALA A N 1
ATOM 1517 C CA . ALA A 1 189 ? 23.489 -6.169 8.345 1.00 89.56 189 ALA A CA 1
ATOM 1518 C C . ALA A 1 189 ? 23.018 -6.872 7.058 1.00 89.56 189 ALA A C 1
ATOM 1520 O O . ALA A 1 189 ? 23.674 -7.804 6.604 1.00 89.56 189 ALA A O 1
ATOM 1521 N N . CYS A 1 190 ? 21.928 -6.410 6.428 1.00 85.00 190 CYS A N 1
ATOM 1522 C CA . CYS A 1 190 ? 21.499 -6.907 5.116 1.00 85.00 190 CYS A CA 1
ATOM 1523 C C . CYS A 1 190 ? 22.565 -6.694 4.031 1.00 85.00 190 CYS A C 1
ATOM 1525 O O . CYS A 1 190 ? 22.676 -7.533 3.143 1.00 85.00 190 CYS A O 1
ATOM 1527 N N . ALA A 1 191 ? 23.347 -5.610 4.102 1.00 80.69 191 ALA A N 1
ATOM 1528 C CA . ALA A 1 191 ? 24.441 -5.357 3.164 1.00 80.69 191 ALA A CA 1
ATOM 1529 C C . ALA A 1 191 ? 25.652 -6.276 3.411 1.00 80.69 191 ALA A C 1
ATOM 1531 O O . ALA A 1 191 ? 26.367 -6.604 2.473 1.00 80.69 191 ALA A O 1
ATOM 1532 N N . LEU A 1 192 ? 25.851 -6.732 4.654 1.00 85.69 192 LEU A N 1
ATOM 1533 C CA . LEU A 1 192 ? 26.931 -7.649 5.048 1.00 85.69 192 LEU A CA 1
ATOM 1534 C C . LEU A 1 192 ? 26.488 -9.125 5.082 1.00 85.69 192 LEU A C 1
ATOM 1536 O O . LEU A 1 192 ? 27.194 -9.975 5.625 1.00 85.69 192 LEU A O 1
ATOM 1540 N N . ALA A 1 193 ? 25.304 -9.458 4.562 1.00 86.12 193 ALA A N 1
ATOM 1541 C CA . ALA A 1 193 ? 24.762 -10.805 4.683 1.00 86.12 193 ALA A CA 1
ATOM 1542 C C . ALA A 1 193 ? 25.600 -11.822 3.870 1.00 86.12 193 ALA A C 1
ATOM 1544 O O . ALA A 1 193 ? 25.685 -11.693 2.649 1.00 86.12 193 ALA A O 1
ATOM 1545 N N . PRO A 1 194 ? 26.167 -12.870 4.503 1.00 82.94 194 PRO A N 1
ATOM 1546 C CA . PRO A 1 194 ? 27.090 -13.795 3.837 1.00 82.94 194 PRO A CA 1
ATOM 1547 C C . PRO A 1 194 ? 26.387 -14.849 2.972 1.00 82.94 194 PRO A C 1
ATOM 1549 O O . PRO A 1 194 ? 27.014 -15.493 2.140 1.00 82.94 194 PRO A O 1
ATOM 1552 N N . ASN A 1 195 ? 25.092 -15.088 3.198 1.00 86.12 195 ASN A N 1
ATOM 1553 C CA . ASN A 1 195 ? 24.312 -16.088 2.477 1.00 86.12 195 ASN A CA 1
ATOM 1554 C C . ASN A 1 195 ? 22.830 -15.693 2.392 1.00 86.12 195 ASN A C 1
ATOM 1556 O O . ASN A 1 195 ? 22.337 -14.877 3.179 1.00 86.12 195 ASN A O 1
ATOM 1560 N N . TRP A 1 196 ? 22.114 -16.313 1.448 1.00 85.81 196 TRP A N 1
ATOM 1561 C CA . TRP A 1 196 ? 20.709 -16.016 1.163 1.00 85.81 196 TRP A CA 1
ATOM 1562 C C . TRP A 1 196 ? 19.778 -16.170 2.382 1.00 85.81 196 TRP A C 1
ATOM 1564 O O . TRP A 1 196 ? 19.039 -15.231 2.677 1.00 85.81 196 TRP A O 1
ATOM 1574 N N . PRO A 1 197 ? 19.823 -17.267 3.169 1.00 88.00 197 PRO A N 1
ATOM 1575 C CA . PRO A 1 197 ? 18.969 -17.390 4.352 1.00 88.00 197 PRO A CA 1
ATOM 1576 C C . PRO A 1 197 ? 19.231 -16.310 5.408 1.00 88.00 197 PRO A C 1
ATOM 1578 O O . PRO A 1 197 ? 18.284 -15.797 6.001 1.00 88.00 197 PRO A O 1
ATOM 1581 N N . THR A 1 198 ? 20.491 -15.922 5.626 1.00 88.81 198 THR A N 1
ATOM 1582 C CA . THR A 1 198 ? 20.837 -14.861 6.588 1.00 88.81 198 THR A CA 1
ATOM 1583 C C . THR A 1 198 ? 20.273 -13.516 6.140 1.00 88.81 198 THR A C 1
ATOM 1585 O O . THR A 1 198 ? 19.680 -12.800 6.946 1.00 88.81 198 THR A O 1
ATOM 1588 N N . PHE A 1 199 ? 20.362 -13.210 4.842 1.00 87.56 199 PHE A N 1
ATOM 1589 C CA . PHE A 1 199 ? 19.741 -12.020 4.259 1.00 87.56 199 PHE A CA 1
ATOM 1590 C C . PHE A 1 199 ? 18.219 -11.994 4.484 1.00 87.56 199 PHE A C 1
ATOM 1592 O O . PHE A 1 199 ? 17.666 -10.976 4.907 1.00 87.56 199 PHE A O 1
ATOM 1599 N N . LEU A 1 200 ? 17.542 -13.128 4.277 1.00 88.88 200 LEU A N 1
ATOM 1600 C CA . LEU A 1 200 ? 16.104 -13.268 4.520 1.00 88.88 200 LEU A CA 1
ATOM 1601 C C . LEU A 1 200 ? 15.728 -13.056 5.998 1.00 88.88 200 LEU A C 1
ATOM 1603 O O . LEU A 1 200 ? 14.748 -12.368 6.293 1.00 88.88 200 LEU A O 1
ATOM 1607 N N . VAL A 1 201 ? 16.514 -13.601 6.932 1.00 92.00 201 VAL A N 1
ATOM 1608 C CA . VAL A 1 201 ? 16.303 -13.414 8.379 1.00 92.00 201 VAL A CA 1
ATOM 1609 C C . VAL A 1 201 ? 16.500 -11.952 8.777 1.00 92.00 201 VAL A C 1
ATOM 1611 O O . VAL A 1 201 ? 15.667 -11.395 9.495 1.00 92.00 201 VAL A O 1
ATOM 1614 N N . PHE A 1 202 ? 17.550 -11.292 8.284 1.00 93.19 202 PHE A N 1
ATOM 1615 C CA . PHE A 1 202 ? 17.758 -9.867 8.540 1.00 93.19 202 PHE A CA 1
ATOM 1616 C C . PHE A 1 202 ? 16.612 -9.023 7.986 1.00 93.19 202 PHE A C 1
ATOM 1618 O O . PHE A 1 202 ? 16.115 -8.142 8.687 1.00 93.19 202 PHE A O 1
ATOM 1625 N N . ARG A 1 203 ? 16.102 -9.353 6.793 1.00 89.25 203 ARG A N 1
ATOM 1626 C CA . ARG A 1 203 ? 14.920 -8.692 6.226 1.00 89.25 203 ARG A CA 1
ATOM 1627 C C . ARG A 1 203 ? 13.668 -8.858 7.074 1.00 89.25 203 ARG A C 1
ATOM 1629 O O . ARG A 1 203 ? 12.938 -7.881 7.245 1.00 89.25 203 ARG A O 1
ATOM 1636 N N . LEU A 1 204 ? 13.439 -10.041 7.640 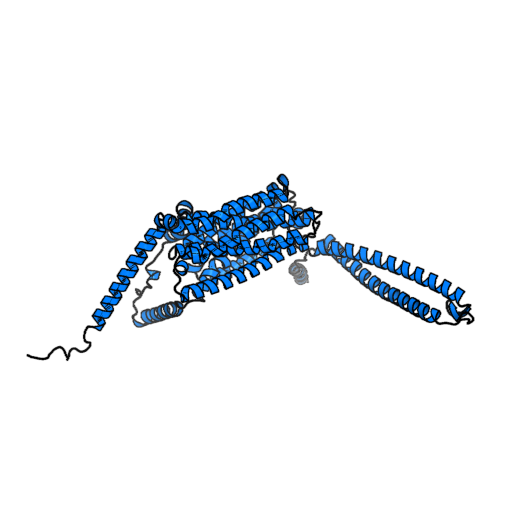1.00 90.75 204 LEU A N 1
ATOM 1637 C CA . LEU A 1 204 ? 12.338 -10.270 8.575 1.00 90.75 204 LEU A CA 1
ATOM 1638 C C . LEU A 1 204 ? 12.467 -9.369 9.814 1.00 90.75 204 LEU A C 1
ATOM 1640 O O . LEU A 1 204 ? 11.498 -8.720 10.211 1.00 90.75 204 LEU A O 1
ATOM 1644 N N . ILE A 1 205 ? 13.666 -9.277 10.396 1.00 92.44 205 ILE A N 1
ATOM 1645 C CA . ILE A 1 205 ? 13.931 -8.445 11.580 1.00 92.44 205 ILE A CA 1
ATOM 1646 C C . ILE A 1 205 ? 13.770 -6.953 11.256 1.00 92.44 205 ILE A C 1
ATOM 1648 O O . ILE A 1 205 ? 13.150 -6.225 12.036 1.00 92.44 205 ILE A O 1
ATOM 1652 N N . CYS A 1 206 ? 14.254 -6.494 10.097 1.00 90.06 206 CYS A N 1
ATOM 1653 C CA . CYS A 1 206 ? 13.993 -5.142 9.602 1.00 90.06 206 CYS A CA 1
ATOM 1654 C C . CYS A 1 206 ? 12.488 -4.879 9.505 1.00 90.06 206 CYS A C 1
ATOM 1656 O O . CYS A 1 206 ? 12.018 -3.863 10.007 1.00 90.06 206 CYS A O 1
ATOM 1658 N N . GLY A 1 207 ? 11.734 -5.815 8.924 1.00 84.38 207 GLY A N 1
ATOM 1659 C CA . GLY A 1 207 ? 10.280 -5.742 8.830 1.00 84.38 207 GLY A CA 1
ATOM 1660 C C . GLY A 1 207 ? 9.629 -5.519 10.192 1.00 84.38 207 GLY A C 1
ATOM 1661 O O . GLY A 1 207 ? 8.921 -4.530 10.377 1.00 84.38 207 GLY A O 1
ATOM 1662 N N . ILE A 1 208 ? 9.929 -6.391 11.165 1.00 89.62 208 ILE A N 1
ATOM 1663 C CA . ILE A 1 208 ? 9.401 -6.307 12.537 1.00 89.62 208 ILE A CA 1
ATOM 1664 C C . ILE A 1 208 ? 9.615 -4.902 13.090 1.00 89.62 208 ILE A C 1
ATOM 1666 O O . ILE A 1 208 ? 8.652 -4.228 13.451 1.00 89.62 208 ILE A O 1
ATOM 1670 N N . ASN A 1 209 ? 10.853 -4.418 13.083 1.00 88.31 209 ASN A N 1
ATOM 1671 C CA . ASN A 1 209 ? 11.199 -3.137 13.692 1.00 88.31 209 ASN A CA 1
ATOM 1672 C C . ASN A 1 209 ? 10.641 -1.923 12.929 1.00 88.31 209 ASN A C 1
ATOM 1674 O O . ASN A 1 209 ? 10.228 -0.948 13.557 1.00 88.31 209 ASN A O 1
ATOM 1678 N N . ALA A 1 210 ? 10.540 -1.996 11.600 1.00 84.12 210 ALA A N 1
ATOM 1679 C CA . ALA A 1 210 ? 9.985 -0.929 10.766 1.00 84.12 210 ALA A CA 1
ATOM 1680 C C . ALA A 1 210 ? 8.486 -0.670 11.014 1.00 84.12 210 ALA A C 1
ATOM 1682 O O . ALA A 1 210 ? 7.985 0.404 10.686 1.00 84.12 210 ALA A O 1
ATOM 1683 N N . SER A 1 211 ? 7.763 -1.626 11.601 1.00 81.25 211 SER A N 1
ATOM 1684 C CA . SER A 1 211 ? 6.328 -1.494 11.900 1.00 81.25 211 SER A CA 1
ATOM 1685 C C . SER A 1 211 ? 6.003 -0.665 13.146 1.00 81.25 211 SER A C 1
ATOM 1687 O O . SER A 1 211 ? 4.863 -0.227 13.327 1.00 81.25 211 SER A O 1
ATOM 1689 N N . SER A 1 212 ? 6.995 -0.447 14.014 1.00 80.12 212 SER A N 1
ATOM 1690 C CA . SER A 1 212 ? 6.827 0.221 15.306 1.00 80.12 212 SER A CA 1
ATOM 1691 C C . SER A 1 212 ? 6.170 1.607 15.195 1.00 80.12 212 SER A C 1
ATOM 1693 O O . SER A 1 212 ? 5.187 1.843 15.904 1.00 80.12 212 SER A O 1
ATOM 1695 N N . PRO A 1 213 ? 6.569 2.502 14.263 1.00 72.19 213 PRO A N 1
ATOM 1696 C CA . PRO A 1 213 ? 5.903 3.791 14.096 1.00 72.19 213 PRO A CA 1
ATOM 1697 C C . PRO A 1 213 ? 4.408 3.658 13.792 1.00 72.19 213 PRO A C 1
ATOM 1699 O O . PRO A 1 213 ? 3.608 4.356 14.402 1.00 72.19 213 PRO A O 1
ATOM 1702 N N . ILE A 1 214 ? 3.994 2.727 12.928 1.00 67.00 214 ILE A N 1
ATOM 1703 C CA . ILE A 1 214 ? 2.569 2.550 12.601 1.00 67.00 214 ILE A CA 1
ATOM 1704 C C . ILE A 1 214 ? 1.748 2.181 13.839 1.00 67.00 214 ILE A C 1
ATOM 1706 O O . ILE A 1 214 ? 0.656 2.714 14.034 1.00 67.00 214 ILE A O 1
ATOM 1710 N N . ALA A 1 215 ? 2.267 1.288 14.682 1.00 65.75 215 ALA A N 1
ATOM 1711 C CA . ALA A 1 215 ? 1.561 0.838 15.877 1.00 65.75 215 ALA A CA 1
ATOM 1712 C C . ALA A 1 215 ? 1.486 1.925 16.962 1.00 65.75 215 ALA A C 1
ATOM 1714 O O . ALA A 1 215 ? 0.507 2.005 17.702 1.00 65.75 215 ALA A O 1
ATOM 1715 N N . VAL A 1 216 ? 2.527 2.756 17.069 1.00 66.75 216 VAL A N 1
ATOM 1716 C CA . VAL A 1 216 ? 2.713 3.671 18.202 1.00 66.75 216 VAL A CA 1
ATOM 1717 C C . VAL A 1 216 ? 2.243 5.097 17.899 1.00 66.75 216 VAL A C 1
ATOM 1719 O O . VAL A 1 216 ? 1.749 5.774 18.802 1.00 66.75 216 VAL A O 1
ATOM 1722 N N . VAL A 1 217 ? 2.342 5.559 16.647 1.00 61.38 217 VAL A N 1
ATOM 1723 C CA . VAL A 1 217 ? 2.059 6.951 16.251 1.00 61.38 217 VAL A CA 1
ATOM 1724 C C . VAL A 1 217 ? 0.596 7.340 16.480 1.00 61.38 217 VAL A C 1
ATOM 1726 O O . VAL A 1 217 ? 0.335 8.452 16.926 1.00 61.38 217 VAL A O 1
ATOM 1729 N N . GLY A 1 218 ? -0.363 6.432 16.272 1.00 56.78 218 GLY A N 1
ATOM 1730 C CA . GLY A 1 218 ? -1.776 6.714 16.564 1.00 56.78 218 GLY A CA 1
ATOM 1731 C C . GLY A 1 218 ? -2.019 7.049 18.041 1.00 56.78 218 GLY A C 1
ATOM 1732 O O . GLY A 1 218 ? -2.692 8.026 18.364 1.00 56.78 218 GLY A O 1
ATOM 1733 N N . GLY A 1 219 ? -1.400 6.288 18.946 1.00 57.22 219 GLY A N 1
ATOM 1734 C CA . GLY A 1 219 ? -1.457 6.573 20.377 1.00 57.22 219 GLY A CA 1
ATOM 1735 C C . GLY A 1 219 ? -0.625 7.793 20.781 1.00 57.22 219 GLY A C 1
ATOM 1736 O O . GLY A 1 219 ? -1.027 8.533 21.669 1.00 57.22 219 GLY A O 1
ATOM 1737 N N . LEU A 1 220 ? 0.487 8.060 20.087 1.00 61.28 220 LEU A N 1
ATOM 1738 C CA . LEU A 1 220 ? 1.256 9.292 20.264 1.00 61.28 220 LEU A CA 1
ATOM 1739 C C . LEU A 1 220 ? 0.424 10.527 19.890 1.00 61.28 220 LEU A C 1
ATOM 1741 O O . LEU A 1 220 ? 0.453 11.513 20.616 1.00 61.28 220 LEU A O 1
ATOM 1745 N N . TYR A 1 221 ? -0.340 10.489 18.795 1.00 51.66 221 TYR A N 1
ATOM 1746 C CA . TYR A 1 221 ? -1.238 11.586 18.434 1.00 51.66 221 TYR A CA 1
ATOM 1747 C C . TYR A 1 221 ? -2.349 11.782 19.460 1.00 51.66 221 TYR A C 1
ATOM 1749 O O . TYR A 1 221 ? -2.674 12.927 19.749 1.00 51.66 221 TYR A O 1
ATOM 1757 N N . ALA A 1 222 ? -2.881 10.712 20.055 1.00 52.56 222 ALA A N 1
ATOM 1758 C CA . ALA A 1 222 ? -3.830 10.826 21.164 1.00 52.56 222 ALA A CA 1
ATOM 1759 C C . ALA A 1 222 ? -3.198 11.467 22.417 1.00 52.56 222 ALA A C 1
ATOM 1761 O O . ALA A 1 222 ? -3.873 12.204 23.134 1.00 52.56 222 ALA A O 1
ATOM 1762 N N . ASP A 1 223 ? -1.902 11.235 22.651 1.00 60.47 223 ASP A N 1
ATOM 1763 C CA . ASP A 1 223 ? -1.152 11.850 23.752 1.00 60.47 223 ASP A CA 1
ATOM 1764 C C . ASP A 1 223 ? -0.774 13.320 23.464 1.00 60.47 223 ASP A C 1
ATOM 1766 O O . ASP A 1 223 ? -0.699 14.128 24.388 1.00 60.47 223 ASP A O 1
ATOM 1770 N N . ILE A 1 224 ? -0.521 13.680 22.198 1.00 59.75 224 ILE A N 1
ATOM 1771 C CA . ILE A 1 224 ? -0.152 15.044 21.771 1.00 59.75 224 ILE A CA 1
ATOM 1772 C C . ILE A 1 224 ? -1.395 15.931 21.597 1.00 59.75 224 ILE A C 1
ATOM 1774 O O . ILE A 1 224 ? -1.389 17.094 22.003 1.00 59.75 224 ILE A O 1
ATOM 1778 N N . PHE A 1 225 ? -2.457 15.400 20.990 1.00 46.97 225 PHE A N 1
ATOM 1779 C CA . PHE A 1 225 ? -3.651 16.139 20.587 1.00 46.97 225 PHE A CA 1
ATOM 1780 C C . PHE A 1 225 ? -4.880 15.675 21.382 1.00 46.97 225 PHE A C 1
ATOM 1782 O O . PHE A 1 225 ? -5.652 14.818 20.959 1.00 46.97 225 PHE A O 1
ATOM 1789 N N . GLY A 1 226 ? -5.083 16.301 22.542 1.00 47.56 226 GLY A N 1
ATOM 1790 C CA . GLY A 1 226 ? -6.287 16.193 23.367 1.00 47.56 226 GLY A CA 1
ATOM 1791 C C . GLY A 1 226 ? -5.991 16.609 24.808 1.00 47.56 226 GLY A C 1
ATOM 1792 O O . GLY A 1 226 ? -4.931 16.312 25.342 1.00 47.56 226 GLY A O 1
ATOM 1793 N N . ASN A 1 227 ? -6.916 17.272 25.498 1.00 51.47 227 ASN A N 1
ATOM 1794 C CA . ASN A 1 227 ? -6.713 17.725 26.882 1.00 51.47 227 ASN A CA 1
ATOM 1795 C C . ASN A 1 227 ? -7.121 16.680 27.976 1.00 51.47 227 ASN A C 1
ATOM 1797 O O . ASN A 1 227 ? -8.014 16.959 28.771 1.00 51.47 227 ASN A O 1
ATOM 1801 N N . PRO A 1 228 ? -6.518 15.468 28.042 1.00 53.19 228 PRO A N 1
ATOM 1802 C CA . PRO A 1 228 ? -6.387 14.662 29.279 1.00 53.19 228 PRO A CA 1
ATOM 1803 C C . PRO A 1 228 ? -5.008 14.754 29.960 1.00 53.19 228 PRO A C 1
ATOM 1805 O O . PRO A 1 228 ? -4.833 14.269 31.078 1.00 53.19 228 PRO A O 1
ATOM 1808 N N . VAL A 1 229 ? -4.018 15.374 29.312 1.00 50.97 229 VAL A N 1
ATOM 1809 C CA . VAL A 1 229 ? -2.617 15.444 29.774 1.00 50.97 229 VAL A CA 1
ATOM 1810 C C . VAL A 1 229 ? -2.432 16.389 30.963 1.00 50.97 229 VAL A C 1
ATOM 1812 O O . VAL A 1 229 ? -1.643 16.098 31.859 1.00 50.97 229 VAL A O 1
ATOM 1815 N N . THR A 1 230 ? -3.185 17.487 31.029 1.00 52.50 230 THR A N 1
ATOM 1816 C CA . THR A 1 230 ? -3.236 18.365 32.211 1.00 52.50 230 THR A CA 1
ATOM 1817 C C . THR A 1 230 ? -3.761 17.608 33.425 1.00 52.50 230 THR A C 1
ATOM 1819 O O . THR A 1 230 ? -3.164 17.696 34.490 1.00 52.50 230 THR A O 1
ATOM 1822 N N . ARG A 1 231 ? -4.786 16.764 33.254 1.00 46.44 231 ARG A N 1
ATOM 1823 C CA . ARG A 1 231 ? -5.306 15.884 34.310 1.00 46.44 231 ARG A CA 1
ATOM 1824 C C . ARG A 1 231 ? -4.319 14.771 34.677 1.00 46.44 231 ARG A C 1
ATOM 1826 O O . ARG A 1 231 ? -4.115 14.534 35.859 1.00 46.44 231 ARG A O 1
ATOM 1833 N N . GLY A 1 232 ? -3.677 14.123 33.703 1.00 45.94 232 GLY A N 1
ATOM 1834 C CA . GLY A 1 232 ? -2.709 13.042 33.937 1.00 45.94 232 GLY A CA 1
ATOM 1835 C C . GLY A 1 232 ? -1.402 13.512 34.584 1.00 45.94 232 GLY A C 1
ATOM 1836 O O . GLY A 1 232 ? -0.938 12.905 35.545 1.00 45.94 232 GLY A O 1
ATOM 1837 N N . ARG A 1 233 ? -0.834 14.635 34.122 1.00 49.62 233 ARG A N 1
ATOM 1838 C CA . ARG A 1 233 ? 0.381 15.239 34.701 1.00 49.62 233 ARG A CA 1
ATOM 1839 C C . ARG A 1 233 ? 0.091 15.931 36.029 1.00 49.62 233 ARG A C 1
ATOM 1841 O O . ARG A 1 233 ? 0.909 15.812 36.933 1.00 49.62 233 ARG A O 1
ATOM 1848 N N . ALA A 1 234 ? -1.069 16.579 36.190 1.00 46.78 234 ALA A N 1
ATOM 1849 C CA . ALA A 1 234 ? -1.490 17.085 37.495 1.00 46.78 234 ALA A CA 1
ATOM 1850 C C . ALA A 1 234 ? -1.743 15.938 38.477 1.00 46.78 234 ALA A C 1
ATOM 1852 O O . ALA A 1 234 ? -1.272 16.038 39.597 1.00 46.78 234 ALA A O 1
ATOM 1853 N N . MET A 1 235 ? -2.381 14.829 38.074 1.00 49.12 235 MET A N 1
ATOM 1854 C CA . MET A 1 235 ? -2.533 13.650 38.940 1.00 49.12 235 MET A CA 1
ATOM 1855 C C . MET A 1 235 ? -1.189 13.007 39.289 1.00 49.12 235 MET A C 1
ATOM 1857 O O . MET A 1 235 ? -0.985 12.667 40.446 1.00 49.12 235 MET A O 1
ATOM 1861 N N . ALA A 1 236 ? -0.254 12.881 38.344 1.00 51.41 236 ALA A N 1
ATOM 1862 C CA . ALA A 1 236 ? 1.073 12.330 38.618 1.00 51.41 236 ALA A CA 1
ATOM 1863 C C . ALA A 1 236 ? 1.894 13.237 39.555 1.00 51.41 236 ALA A C 1
ATOM 1865 O O . ALA A 1 236 ? 2.442 12.759 40.546 1.00 51.41 236 ALA A O 1
ATOM 1866 N N . CYS A 1 237 ? 1.929 14.552 39.305 1.00 52.25 237 CYS A N 1
ATOM 1867 C CA . CYS A 1 237 ? 2.577 15.519 40.198 1.00 52.25 237 CYS A CA 1
ATOM 1868 C C . CYS A 1 237 ? 1.886 15.591 41.567 1.00 52.25 237 CYS A C 1
ATOM 1870 O O . CYS A 1 237 ? 2.573 15.636 42.584 1.00 52.25 237 CYS A O 1
ATOM 1872 N N . PHE A 1 238 ? 0.552 15.556 41.608 1.00 53.31 238 PHE A N 1
ATOM 1873 C CA . PHE A 1 238 ? -0.238 15.521 42.838 1.00 53.31 238 PHE A CA 1
ATOM 1874 C C . PHE A 1 238 ? 0.035 14.246 43.630 1.00 53.31 238 PHE A C 1
ATOM 1876 O O . PHE A 1 238 ? 0.248 14.342 44.824 1.00 53.31 238 PHE A O 1
ATOM 1883 N N . MET A 1 239 ? 0.133 13.074 42.996 1.00 53.78 239 MET A N 1
ATOM 1884 C CA . MET A 1 239 ? 0.458 11.811 43.672 1.00 53.78 239 MET A CA 1
ATOM 1885 C C . MET A 1 239 ? 1.891 11.766 44.195 1.00 53.78 239 MET A C 1
ATOM 1887 O O . MET A 1 239 ? 2.114 11.284 45.299 1.00 53.78 239 MET A O 1
ATOM 1891 N N . VAL A 1 240 ? 2.866 12.286 43.444 1.00 60.69 240 VAL A N 1
ATOM 1892 C CA . VAL A 1 240 ? 4.255 12.393 43.922 1.00 60.69 240 VAL A CA 1
ATOM 1893 C C . VAL A 1 240 ? 4.349 13.368 45.099 1.00 60.69 240 VAL A C 1
ATOM 1895 O O . VAL A 1 240 ? 5.091 13.113 46.047 1.00 60.69 240 VAL A O 1
ATOM 1898 N N . ARG A 1 241 ? 3.578 14.463 45.065 1.00 60.06 241 ARG A N 1
ATOM 1899 C CA . ARG A 1 241 ? 3.468 15.426 46.165 1.00 60.06 241 ARG A CA 1
ATOM 1900 C C . ARG A 1 241 ? 2.762 14.817 47.382 1.00 60.06 241 ARG A C 1
ATOM 1902 O O . ARG A 1 241 ? 3.327 14.870 48.464 1.00 60.06 241 ARG A O 1
ATOM 1909 N N . LEU A 1 242 ? 1.611 14.166 47.198 1.00 53.88 242 LEU A N 1
ATOM 1910 C CA . LEU A 1 242 ? 0.854 13.493 48.259 1.00 53.88 242 LEU A CA 1
ATOM 1911 C C . LEU A 1 242 ? 1.675 12.374 48.896 1.00 53.88 242 LEU A C 1
ATOM 1913 O O . LEU A 1 242 ? 1.820 12.357 50.102 1.00 53.88 242 LEU A O 1
ATOM 1917 N N . ARG A 1 243 ? 2.316 11.488 48.124 1.00 62.97 243 ARG A N 1
ATOM 1918 C CA . ARG A 1 243 ? 3.183 10.440 48.701 1.00 62.97 243 ARG A CA 1
ATOM 1919 C C . ARG A 1 243 ? 4.326 11.029 49.537 1.00 62.97 243 ARG A C 1
ATOM 1921 O O . ARG A 1 243 ? 4.706 10.437 50.541 1.00 62.97 243 ARG A O 1
ATOM 1928 N N . LYS A 1 244 ? 4.858 12.196 49.150 1.00 62.50 244 LYS A N 1
ATOM 1929 C CA . LYS A 1 244 ? 5.879 12.914 49.930 1.00 62.50 244 LYS A CA 1
ATOM 1930 C C . LYS A 1 244 ? 5.322 13.611 51.174 1.00 62.50 244 LYS A C 1
ATOM 1932 O O . LYS A 1 244 ? 6.023 13.649 52.175 1.00 62.50 244 LYS A O 1
ATOM 1937 N N . GLU A 1 245 ? 4.116 14.170 51.114 1.00 61.56 245 GLU A N 1
ATOM 1938 C CA . GLU A 1 245 ? 3.502 14.912 52.227 1.00 61.56 245 GLU A CA 1
ATOM 1939 C C . GLU A 1 245 ? 2.778 13.995 53.230 1.00 61.56 245 GLU A C 1
ATOM 1941 O O . GLU A 1 245 ? 2.793 14.273 54.423 1.00 61.56 245 GLU A O 1
ATOM 1946 N N . THR A 1 246 ? 2.179 12.889 52.780 1.00 54.97 246 THR A N 1
ATOM 1947 C CA . THR A 1 246 ? 1.418 11.941 53.617 1.00 54.97 246 THR A CA 1
ATOM 1948 C C . THR A 1 246 ? 2.248 10.737 54.077 1.00 54.97 246 THR A C 1
ATOM 1950 O O . THR A 1 246 ? 1.846 10.049 55.007 1.00 54.97 246 THR A O 1
ATOM 1953 N N . GLY A 1 247 ? 3.394 10.451 53.441 1.00 56.56 247 GLY A N 1
ATOM 1954 C CA . GLY A 1 247 ? 4.291 9.344 53.811 1.00 56.56 247 GLY A CA 1
ATOM 1955 C C . GLY A 1 247 ? 3.728 7.930 53.594 1.00 56.56 247 GLY A C 1
ATOM 1956 O O . GLY A 1 247 ? 4.415 6.954 53.889 1.00 56.56 247 GLY A O 1
ATOM 1957 N N . ASP A 1 248 ? 2.505 7.806 53.072 1.00 51.03 248 ASP A N 1
ATOM 1958 C CA . ASP A 1 248 ? 1.803 6.536 52.900 1.00 51.03 248 ASP A CA 1
ATOM 1959 C C . ASP A 1 248 ? 2.040 5.952 51.485 1.00 51.03 248 ASP A C 1
ATOM 1961 O O . ASP A 1 248 ? 1.669 6.576 50.480 1.00 51.03 248 ASP A O 1
ATOM 1965 N N . PRO A 1 249 ? 2.671 4.768 51.357 1.00 58.81 249 PRO A N 1
ATOM 1966 C CA . PRO A 1 249 ? 2.975 4.152 50.065 1.00 58.81 249 PRO A CA 1
ATOM 1967 C C . PRO A 1 249 ? 1.747 3.587 49.322 1.00 58.81 249 PRO A C 1
ATOM 1969 O O . PRO A 1 249 ? 1.886 3.192 48.165 1.00 58.81 249 PRO A O 1
ATOM 1972 N N . ASN A 1 250 ? 0.554 3.564 49.931 1.00 53.66 250 ASN A N 1
ATOM 1973 C CA . ASN A 1 250 ? -0.656 2.941 49.368 1.00 53.66 250 ASN A CA 1
ATOM 1974 C C . ASN A 1 250 ? -1.524 3.844 48.467 1.00 53.66 250 ASN A C 1
ATOM 1976 O O . ASN A 1 250 ? -2.670 3.513 48.154 1.00 53.66 250 ASN A O 1
ATOM 1980 N N . ILE A 1 251 ? -1.010 4.987 48.017 1.00 52.94 251 ILE A N 1
ATOM 1981 C CA . ILE A 1 251 ? -1.748 5.894 47.127 1.00 52.94 251 ILE A CA 1
ATOM 1982 C C . ILE A 1 251 ? -1.551 5.441 45.676 1.00 52.94 251 ILE A C 1
ATOM 1984 O O . ILE A 1 251 ? -0.503 5.718 45.089 1.00 52.94 251 ILE A O 1
ATOM 1988 N N . PHE A 1 252 ? -2.548 4.767 45.094 1.00 51.38 252 PHE A N 1
ATOM 1989 C CA . PHE A 1 252 ? -2.511 4.235 43.724 1.00 51.38 252 PHE A CA 1
ATOM 1990 C C . PHE A 1 252 ? -3.416 5.011 42.758 1.00 51.38 252 PHE A C 1
ATOM 1992 O O . PHE A 1 252 ? -4.474 5.517 43.138 1.00 51.38 252 PHE A O 1
ATOM 1999 N N . ALA A 1 253 ? -3.034 5.079 41.481 1.00 47.81 253 ALA A N 1
ATOM 2000 C CA . ALA A 1 253 ? -3.925 5.565 40.427 1.00 47.81 253 ALA A CA 1
ATOM 2001 C C . ALA A 1 253 ? -4.987 4.510 40.070 1.00 47.81 253 ALA A C 1
ATOM 2003 O O . ALA A 1 253 ? -4.720 3.312 40.109 1.00 47.81 253 ALA A O 1
ATOM 2004 N N . ALA A 1 254 ? -6.180 4.932 39.631 1.00 44.25 254 ALA A N 1
ATOM 2005 C CA . ALA A 1 254 ? -7.233 4.009 39.176 1.00 44.25 254 ALA A CA 1
ATOM 2006 C C . ALA A 1 254 ? -6.757 3.046 38.064 1.00 44.25 254 ALA A C 1
ATOM 2008 O O . ALA A 1 254 ? -7.261 1.934 37.951 1.00 44.25 254 ALA A O 1
ATOM 2009 N N . ILE A 1 255 ? -5.742 3.447 37.289 1.00 43.78 255 ILE A N 1
ATOM 2010 C CA . ILE A 1 255 ? -5.107 2.614 36.260 1.00 43.78 255 ILE A CA 1
ATOM 2011 C C . ILE A 1 255 ? -4.094 1.601 36.833 1.00 43.78 255 ILE A C 1
ATOM 2013 O O . ILE A 1 255 ? -3.861 0.568 36.219 1.00 43.78 255 ILE A O 1
ATOM 2017 N N . GLU A 1 256 ? -3.529 1.852 38.022 1.00 47.09 256 GLU A N 1
ATOM 2018 C CA . GLU A 1 256 ? -2.642 0.923 38.751 1.00 47.09 256 GLU A CA 1
ATOM 2019 C C . GLU A 1 256 ? -3.435 -0.169 39.497 1.00 47.09 256 GLU A C 1
ATOM 2021 O O . GLU A 1 256 ? -2.899 -1.242 39.779 1.00 47.09 256 GLU A O 1
ATOM 2026 N N . LEU A 1 257 ? -4.722 0.079 39.780 1.00 49.62 257 LEU A N 1
ATOM 2027 C CA . LEU A 1 257 ? -5.673 -0.926 40.274 1.00 49.62 257 LEU A CA 1
ATOM 2028 C C . LEU A 1 257 ? -6.050 -1.946 39.183 1.00 49.62 257 LEU A C 1
ATOM 2030 O O . LEU A 1 257 ? -6.352 -3.097 39.497 1.00 49.62 257 LEU A O 1
ATOM 2034 N N . GLU A 1 258 ? -5.949 -1.581 37.899 1.00 50.31 258 GLU A N 1
ATOM 2035 C CA . GLU A 1 258 ? -6.035 -2.522 36.777 1.00 50.31 258 GLU A CA 1
ATOM 2036 C C . GLU A 1 258 ? -4.690 -3.233 36.548 1.00 50.31 258 GLU A C 1
ATOM 2038 O O . GLU A 1 258 ? -4.056 -3.094 35.501 1.00 50.31 258 GLU A O 1
ATOM 2043 N N . LYS A 1 259 ? -4.239 -4.059 37.501 1.00 42.41 259 LYS A N 1
ATOM 2044 C CA . LYS A 1 259 ? -3.137 -5.001 37.238 1.00 42.41 259 LYS A CA 1
ATOM 2045 C C . LYS A 1 259 ? -3.596 -6.066 36.237 1.00 42.41 259 LYS A C 1
ATOM 2047 O O . LYS A 1 259 ? -3.948 -7.182 36.613 1.00 42.41 259 LYS A O 1
ATOM 2052 N N . LYS A 1 260 ? -3.583 -5.747 34.941 1.00 51.75 260 LYS A N 1
ATOM 2053 C CA . LYS A 1 260 ? -3.728 -6.742 33.873 1.00 51.75 260 LYS A CA 1
ATOM 2054 C C . LYS A 1 260 ? -2.460 -7.588 33.881 1.00 51.75 260 LYS A C 1
ATOM 2056 O O . LYS A 1 260 ? -1.434 -7.184 33.343 1.00 51.75 260 LYS A O 1
ATOM 2061 N N . GLY A 1 261 ? -2.507 -8.751 34.532 1.00 54.19 261 GLY A N 1
ATOM 2062 C CA . GLY A 1 261 ? -1.393 -9.701 34.510 1.00 54.19 261 GLY A CA 1
ATOM 2063 C C . GLY A 1 261 ? -1.001 -10.038 33.067 1.00 54.19 261 GLY A C 1
ATOM 2064 O O . GLY A 1 261 ? -1.859 -10.026 32.185 1.00 54.19 261 GLY A O 1
ATOM 2065 N N . ALA A 1 262 ? 0.268 -10.367 32.808 1.00 54.41 262 ALA A N 1
ATOM 2066 C CA . ALA A 1 262 ? 0.779 -10.631 31.454 1.00 54.41 262 ALA A CA 1
ATOM 2067 C C . ALA A 1 262 ? -0.099 -11.620 30.655 1.00 54.41 262 ALA A C 1
ATOM 2069 O O . ALA A 1 262 ? -0.350 -11.422 29.470 1.00 54.41 262 ALA A O 1
ATOM 2070 N N . LYS A 1 263 ? -0.672 -12.629 31.327 1.00 53.56 263 LYS A N 1
ATOM 2071 C CA . LYS A 1 263 ? -1.630 -13.582 30.740 1.00 53.56 263 LYS A CA 1
ATOM 2072 C C . LYS A 1 263 ? -2.940 -12.921 30.290 1.00 53.56 263 LYS A C 1
ATOM 2074 O O . LYS A 1 263 ? -3.471 -13.247 29.230 1.00 53.56 263 LYS A O 1
ATOM 2079 N N . GLN A 1 264 ? -3.458 -11.983 31.076 1.00 57.97 264 GLN A N 1
ATOM 2080 C CA . GLN A 1 264 ? -4.658 -11.216 30.753 1.00 57.97 264 GLN A CA 1
ATOM 2081 C C . GLN A 1 264 ? -4.372 -10.170 29.671 1.00 57.97 264 GLN A C 1
ATOM 2083 O O . GLN A 1 264 ? -5.198 -10.000 28.786 1.00 57.97 264 GLN A O 1
ATOM 2088 N N . MET A 1 265 ? -3.189 -9.549 29.671 1.00 58.62 265 MET A N 1
ATOM 2089 C CA . MET A 1 265 ? -2.739 -8.656 28.600 1.00 58.62 265 MET A CA 1
ATOM 2090 C C . MET A 1 265 ? -2.639 -9.406 27.264 1.00 58.62 265 MET A C 1
ATOM 2092 O O . MET A 1 265 ? -3.283 -9.004 26.307 1.00 58.62 265 MET A O 1
ATOM 2096 N N . ILE A 1 266 ? -1.961 -10.559 27.218 1.00 58.06 266 ILE A N 1
ATOM 2097 C CA . ILE A 1 266 ? -1.880 -11.404 26.012 1.00 58.06 266 ILE A CA 1
ATOM 2098 C C . ILE A 1 266 ? -3.276 -11.837 25.548 1.00 58.06 266 ILE A C 1
ATOM 2100 O O . ILE A 1 266 ? -3.591 -11.735 24.367 1.00 58.06 266 ILE A O 1
ATOM 2104 N N . THR A 1 267 ? -4.151 -12.262 26.464 1.00 58.03 267 THR A N 1
ATOM 2105 C CA . THR A 1 267 ? -5.530 -12.647 26.112 1.00 58.03 267 THR A CA 1
ATOM 2106 C C . THR A 1 267 ? -6.310 -11.458 25.535 1.00 58.03 267 THR A C 1
ATOM 2108 O O . THR A 1 267 ? -6.998 -11.585 24.528 1.00 58.03 267 THR A O 1
ATOM 2111 N N . VAL A 1 268 ? -6.193 -10.273 26.131 1.00 59.97 268 VAL A N 1
ATOM 2112 C CA . VAL A 1 268 ? -6.886 -9.064 25.667 1.00 59.97 268 VAL A CA 1
ATOM 2113 C C . VAL A 1 268 ? -6.329 -8.562 24.330 1.00 59.97 268 VAL A C 1
ATOM 2115 O O . VAL A 1 268 ? -7.108 -8.109 23.494 1.00 59.97 268 VAL A O 1
ATOM 2118 N N . THR A 1 269 ? -5.023 -8.694 24.102 1.00 60.84 269 THR A N 1
ATOM 2119 C CA . THR A 1 269 ? -4.332 -8.226 22.893 1.00 60.84 269 THR A CA 1
ATOM 2120 C C . THR A 1 269 ? -4.474 -9.184 21.708 1.00 60.84 269 THR A C 1
ATOM 2122 O O . THR A 1 269 ? -4.644 -8.718 20.587 1.00 60.84 269 THR A O 1
ATOM 2125 N N . LEU A 1 270 ? -4.430 -10.505 21.922 1.00 66.12 270 LEU A N 1
ATOM 2126 C CA . LEU A 1 270 ? -4.480 -11.507 20.844 1.00 66.12 270 LEU A CA 1
ATOM 2127 C C . LEU A 1 270 ? -5.862 -12.152 20.670 1.00 66.12 270 LEU A C 1
ATOM 2129 O O . LEU A 1 270 ? -6.346 -12.248 19.545 1.00 66.12 270 LEU A O 1
ATOM 2133 N N . MET A 1 271 ? -6.529 -12.580 21.750 1.00 74.81 271 MET A N 1
ATOM 2134 C CA . MET A 1 271 ? -7.790 -13.334 21.625 1.00 74.81 271 MET A CA 1
ATOM 2135 C C . MET A 1 271 ? -8.991 -12.447 21.278 1.00 74.81 271 MET A C 1
ATOM 2137 O O . MET A 1 271 ? -9.868 -12.882 20.535 1.00 74.81 271 MET A O 1
ATOM 2141 N N . ARG A 1 272 ? -9.067 -11.206 21.789 1.00 76.31 272 ARG A N 1
ATOM 2142 C CA . ARG A 1 272 ? -10.217 -10.325 21.493 1.00 76.31 272 ARG A CA 1
ATOM 2143 C C . ARG A 1 272 ? -10.326 -9.973 20.008 1.00 76.31 272 ARG A C 1
ATOM 2145 O O . ARG A 1 272 ? -11.419 -10.150 19.475 1.00 76.31 272 ARG A O 1
ATOM 2152 N N . PRO A 1 273 ? -9.251 -9.544 19.320 1.00 81.12 273 PRO A N 1
ATOM 2153 C CA . PRO A 1 273 ? -9.315 -9.284 17.885 1.00 81.12 273 PRO A CA 1
ATOM 2154 C C . PRO A 1 273 ? -9.753 -10.502 17.067 1.00 81.12 273 PRO A C 1
ATOM 2156 O O . PRO A 1 273 ? -10.610 -10.374 16.199 1.00 81.12 273 PRO A O 1
ATOM 2159 N N . LEU A 1 274 ? -9.228 -11.693 17.376 1.00 83.62 274 LEU A N 1
ATOM 2160 C CA . LEU A 1 274 ? -9.592 -12.930 16.675 1.00 83.62 274 LEU A CA 1
ATOM 2161 C C . LEU A 1 274 ? -11.072 -13.286 16.864 1.00 83.62 274 LEU A C 1
ATOM 2163 O O . LEU A 1 274 ? -11.755 -13.617 15.897 1.00 83.62 274 LEU A O 1
ATOM 2167 N N . ASN A 1 275 ? -11.593 -13.140 18.085 1.00 82.50 275 ASN A N 1
ATOM 2168 C CA . ASN A 1 275 ? -13.019 -13.330 18.350 1.00 82.50 275 ASN A CA 1
ATOM 2169 C C . ASN A 1 275 ? -13.883 -12.289 17.626 1.00 82.50 275 ASN A C 1
ATOM 2171 O O . ASN A 1 275 ? -14.950 -12.634 17.125 1.00 82.50 275 ASN A O 1
ATOM 2175 N N . MET A 1 276 ? -13.433 -11.034 17.532 1.00 84.81 276 MET A N 1
ATOM 2176 C CA . MET A 1 276 ? -14.140 -10.013 16.753 1.00 84.81 276 MET A CA 1
ATOM 2177 C C . MET A 1 276 ? -14.169 -10.379 15.262 1.00 84.81 276 MET A C 1
ATOM 2179 O O . MET A 1 276 ? -15.222 -10.295 14.649 1.00 84.81 276 MET A O 1
ATOM 2183 N N . ILE A 1 277 ? -13.074 -10.876 14.679 1.00 87.31 277 ILE A N 1
ATOM 2184 C CA . ILE A 1 277 ? -13.081 -11.347 13.281 1.00 87.31 277 ILE A CA 1
ATOM 2185 C C . ILE A 1 277 ? -14.077 -12.500 13.091 1.00 87.31 277 ILE A C 1
ATOM 2187 O O . ILE A 1 277 ? -14.812 -12.511 12.110 1.00 87.31 277 ILE A O 1
ATOM 2191 N N . ALA A 1 278 ? -14.116 -13.465 14.011 1.00 84.62 278 ALA A N 1
ATOM 2192 C CA . ALA A 1 278 ? -14.941 -14.663 13.855 1.00 84.62 278 ALA A CA 1
ATOM 2193 C C . ALA A 1 278 ? -16.445 -14.420 14.071 1.00 84.62 278 ALA A C 1
ATOM 2195 O O . ALA A 1 278 ? -17.266 -15.050 13.406 1.00 84.62 278 ALA A O 1
ATOM 2196 N N . PHE A 1 279 ? -16.815 -13.539 15.005 1.00 83.81 279 PHE A N 1
ATOM 2197 C CA . PHE A 1 279 ? -18.202 -13.416 15.472 1.00 83.81 279 PHE A CA 1
ATOM 2198 C C . PHE A 1 279 ? -18.859 -12.068 15.160 1.00 83.81 279 PHE A C 1
ATOM 2200 O O . PHE A 1 279 ? -20.079 -11.956 15.263 1.00 83.81 279 PHE A O 1
ATOM 2207 N N . GLU A 1 280 ? -18.096 -11.051 14.756 1.00 87.56 280 GLU A N 1
ATOM 2208 C CA . GLU A 1 280 ? -18.630 -9.722 14.460 1.00 87.56 280 GLU A CA 1
ATOM 2209 C C . GLU A 1 280 ? -18.618 -9.447 12.955 1.00 87.56 280 GLU A C 1
ATOM 2211 O O . GLU A 1 280 ? -17.575 -9.198 12.352 1.00 87.56 280 GLU A O 1
ATOM 2216 N N . ALA A 1 281 ? -19.803 -9.442 12.336 1.00 88.69 281 ALA A N 1
ATOM 2217 C CA . ALA A 1 281 ? -19.937 -9.303 10.884 1.00 88.69 281 ALA A CA 1
ATOM 2218 C C . ALA A 1 281 ? -19.358 -7.979 10.348 1.00 88.69 281 ALA A C 1
ATOM 2220 O O . ALA A 1 281 ? -18.716 -7.970 9.298 1.00 88.69 281 ALA A O 1
ATOM 2221 N N . ILE A 1 282 ? -19.538 -6.866 11.075 1.00 88.62 282 ILE A N 1
ATOM 2222 C CA . ILE A 1 282 ? -18.985 -5.556 10.684 1.00 88.62 282 ILE A CA 1
ATOM 2223 C C . ILE A 1 282 ? -17.461 -5.633 10.603 1.00 88.62 282 ILE A C 1
ATOM 2225 O O . ILE A 1 282 ? -16.872 -5.198 9.612 1.00 88.62 282 ILE A O 1
ATOM 2229 N N . VAL A 1 283 ? -16.828 -6.212 11.627 1.00 88.88 283 VAL A N 1
ATOM 2230 C CA . VAL A 1 283 ? -15.374 -6.373 11.685 1.00 88.88 283 VAL A CA 1
ATOM 2231 C C . VAL A 1 283 ? -14.916 -7.328 10.591 1.00 88.88 283 VAL A C 1
ATOM 2233 O O . VAL A 1 283 ? -14.029 -6.958 9.834 1.00 88.88 283 VAL A O 1
ATOM 2236 N N . LEU A 1 284 ? -15.549 -8.494 10.439 1.00 91.06 284 LEU A N 1
ATOM 2237 C CA . LEU A 1 284 ? -15.190 -9.496 9.433 1.00 91.06 284 LEU A CA 1
ATOM 2238 C C . LEU A 1 284 ? -15.182 -8.927 8.008 1.00 91.06 284 LEU A C 1
ATOM 2240 O O . LEU A 1 284 ? -14.171 -9.025 7.316 1.00 91.06 284 LEU A O 1
ATOM 2244 N N . PHE A 1 285 ? -16.283 -8.315 7.564 1.00 92.88 285 PHE A N 1
ATOM 2245 C CA . PHE A 1 285 ? -16.391 -7.807 6.193 1.00 92.88 285 PHE A CA 1
ATOM 2246 C C . PHE A 1 285 ? -15.519 -6.565 5.963 1.00 92.88 285 PHE A C 1
ATOM 2248 O O . PHE A 1 285 ? -14.926 -6.421 4.893 1.00 92.88 285 PHE A O 1
ATOM 2255 N N . SER A 1 286 ? -15.366 -5.699 6.971 1.00 91.62 286 SER A N 1
ATOM 2256 C CA . SER A 1 286 ? -14.430 -4.568 6.891 1.00 91.62 286 SER A CA 1
ATOM 2257 C C . SER A 1 286 ? -12.977 -5.043 6.822 1.00 91.62 286 SER A C 1
ATOM 2259 O O . SER A 1 286 ? -12.194 -4.515 6.030 1.00 91.62 286 SER A O 1
ATOM 2261 N N . CYS A 1 287 ? -12.622 -6.068 7.603 1.00 91.56 287 CYS A N 1
ATOM 2262 C CA . CYS A 1 287 ? -11.322 -6.728 7.541 1.00 91.56 287 CYS A CA 1
ATOM 2263 C C . CYS A 1 287 ? -11.110 -7.326 6.154 1.00 91.56 287 CYS A C 1
ATOM 2265 O O . CYS A 1 287 ? -10.102 -7.024 5.535 1.00 91.56 287 CYS A O 1
ATOM 2267 N N . LEU A 1 288 ? -12.057 -8.110 5.634 1.00 93.44 288 LEU A N 1
ATOM 2268 C CA . LEU A 1 288 ? -11.955 -8.743 4.318 1.00 93.44 288 LEU A CA 1
ATOM 2269 C C . LEU A 1 288 ? -11.672 -7.712 3.214 1.00 93.44 288 LEU A C 1
ATOM 2271 O O . LEU A 1 288 ? -10.734 -7.880 2.436 1.00 93.44 288 LEU A O 1
ATOM 2275 N N . TYR A 1 289 ? -12.429 -6.611 3.190 1.00 94.88 289 TYR A N 1
ATOM 2276 C CA . TYR A 1 289 ? -12.280 -5.585 2.161 1.00 94.88 289 TYR A CA 1
ATOM 2277 C C . TYR A 1 289 ? -10.953 -4.822 2.292 1.00 94.88 289 TYR A C 1
ATOM 2279 O O . TYR A 1 289 ? -10.183 -4.736 1.335 1.00 94.88 289 TYR A O 1
ATOM 2287 N N . THR A 1 290 ? -10.637 -4.309 3.483 1.00 92.75 290 THR A N 1
ATOM 2288 C CA . THR A 1 290 ? -9.375 -3.579 3.707 1.00 92.75 290 THR A CA 1
ATOM 2289 C C . THR A 1 290 ? -8.143 -4.465 3.519 1.00 92.75 290 THR A C 1
ATOM 2291 O O . THR A 1 290 ? -7.116 -3.983 3.043 1.00 92.75 290 THR A O 1
ATOM 2294 N N . SER A 1 291 ? -8.244 -5.758 3.833 1.00 92.50 291 SER A N 1
ATOM 2295 C CA . SER A 1 291 ? -7.173 -6.738 3.631 1.00 92.50 291 SER A CA 1
ATOM 2296 C C . SER A 1 291 ? -6.924 -7.003 2.156 1.00 92.50 291 SER A C 1
ATOM 2298 O O . SER A 1 291 ? -5.774 -6.969 1.728 1.00 92.50 291 SER A O 1
ATOM 2300 N N . LEU A 1 292 ? -7.986 -7.203 1.369 1.00 93.06 292 LEU A N 1
ATOM 2301 C CA . LEU A 1 292 ? -7.871 -7.378 -0.076 1.00 93.06 292 LEU A CA 1
ATOM 2302 C C . LEU A 1 292 ? -7.277 -6.131 -0.744 1.00 93.06 292 LEU A C 1
ATOM 2304 O O . LEU A 1 292 ? -6.321 -6.248 -1.505 1.00 93.06 292 LEU A O 1
ATOM 2308 N N . ALA A 1 293 ? -7.791 -4.939 -0.421 1.00 93.50 293 ALA A N 1
ATOM 2309 C CA . ALA A 1 293 ? -7.302 -3.685 -1.000 1.00 93.50 293 ALA A CA 1
ATOM 2310 C C . ALA A 1 293 ? -5.810 -3.447 -0.697 1.00 93.50 293 ALA A C 1
ATOM 2312 O O . ALA A 1 293 ? -5.048 -2.981 -1.545 1.00 93.50 293 ALA A O 1
ATOM 2313 N N . TYR A 1 294 ? -5.368 -3.802 0.509 1.00 91.25 294 TYR A N 1
ATOM 2314 C CA . TYR A 1 294 ? -3.966 -3.706 0.905 1.00 91.25 294 TYR A CA 1
ATOM 2315 C C . TYR A 1 294 ? -3.077 -4.758 0.244 1.00 91.25 294 TYR A C 1
ATOM 2317 O O . TYR A 1 294 ? -1.955 -4.463 -0.158 1.00 91.25 294 TYR A O 1
ATOM 2325 N N . ALA A 1 295 ? -3.579 -5.982 0.112 1.00 90.50 295 ALA A N 1
ATOM 2326 C CA . ALA A 1 295 ? -2.861 -7.055 -0.550 1.00 90.50 295 ALA A CA 1
ATOM 2327 C C . ALA A 1 295 ? -2.638 -6.751 -2.037 1.00 90.50 295 ALA A C 1
ATOM 2329 O O . ALA A 1 295 ? -1.539 -6.959 -2.540 1.00 90.50 295 ALA A O 1
ATOM 2330 N N . ILE A 1 296 ? -3.637 -6.175 -2.713 1.00 92.31 296 ILE A N 1
ATOM 2331 C CA . ILE A 1 296 ? -3.510 -5.697 -4.095 1.00 92.31 296 ILE A CA 1
ATOM 2332 C C . ILE A 1 296 ? -2.500 -4.541 -4.192 1.00 92.31 296 ILE A C 1
ATOM 2334 O O . ILE A 1 296 ? -1.685 -4.530 -5.110 1.00 92.31 296 ILE A O 1
ATOM 2338 N N . PHE A 1 297 ? -2.497 -3.602 -3.235 1.00 90.44 297 PHE A N 1
ATOM 2339 C CA . PHE A 1 297 ? -1.471 -2.551 -3.179 1.00 90.44 297 PHE A CA 1
ATOM 2340 C C . PHE A 1 297 ? -0.055 -3.136 -3.099 1.00 90.44 297 PHE A C 1
ATOM 2342 O O . PHE A 1 297 ? 0.825 -2.691 -3.830 1.00 90.44 297 PHE A O 1
ATOM 2349 N N . TYR A 1 298 ? 0.172 -4.160 -2.272 1.00 84.69 298 TYR A N 1
ATOM 2350 C CA . TYR A 1 298 ? 1.484 -4.811 -2.229 1.00 84.69 298 TYR A CA 1
ATOM 2351 C C . TYR A 1 298 ? 1.806 -5.613 -3.484 1.00 84.69 298 TYR A C 1
ATOM 2353 O O . TYR A 1 298 ? 2.947 -5.617 -3.935 1.00 84.69 298 TYR A O 1
ATOM 2361 N N . LEU A 1 299 ? 0.801 -6.243 -4.080 1.00 86.38 299 LEU A N 1
ATOM 2362 C CA . LEU A 1 299 ? 0.934 -6.962 -5.338 1.00 86.38 299 LEU A CA 1
ATOM 2363 C C . LEU A 1 299 ? 1.353 -6.030 -6.490 1.00 86.38 299 LEU A C 1
ATOM 2365 O O . LEU A 1 299 ? 2.027 -6.482 -7.413 1.00 86.38 299 LEU A O 1
ATOM 2369 N N . PHE A 1 300 ? 1.070 -4.722 -6.419 1.00 86.31 300 PHE A N 1
ATOM 2370 C CA . PHE A 1 300 ? 1.582 -3.752 -7.395 1.00 86.31 300 PHE A CA 1
ATOM 2371 C C . PHE A 1 300 ? 3.108 -3.616 -7.389 1.00 86.31 300 PHE A C 1
ATOM 2373 O O . PHE A 1 300 ? 3.665 -3.357 -8.453 1.00 86.31 300 PHE A O 1
ATOM 2380 N N . PHE A 1 301 ? 3.798 -3.857 -6.264 1.00 81.94 301 PHE A N 1
ATOM 2381 C CA . PHE A 1 301 ? 5.271 -3.882 -6.246 1.00 81.94 301 PHE A CA 1
ATOM 2382 C C . PHE A 1 301 ? 5.862 -4.962 -7.153 1.00 81.94 301 PHE A C 1
ATOM 2384 O O . PHE A 1 301 ? 7.002 -4.826 -7.582 1.00 81.94 301 PHE A O 1
ATOM 2391 N N . GLU A 1 302 ? 5.088 -5.996 -7.475 1.00 76.50 302 GLU A N 1
ATOM 2392 C CA . GLU A 1 302 ? 5.485 -7.068 -8.384 1.00 76.50 302 GLU A CA 1
ATOM 2393 C C . GLU A 1 302 ? 4.853 -6.897 -9.771 1.00 76.50 302 GLU A C 1
ATOM 2395 O O . GLU A 1 302 ? 5.529 -7.025 -10.791 1.00 76.50 302 GLU A O 1
ATOM 2400 N N . ALA A 1 303 ? 3.577 -6.511 -9.826 1.00 84.44 303 ALA A N 1
ATOM 2401 C CA . ALA A 1 303 ? 2.872 -6.303 -11.084 1.00 84.44 303 ALA A CA 1
ATOM 2402 C C . ALA A 1 303 ? 3.470 -5.163 -11.920 1.00 84.44 303 ALA A C 1
ATOM 2404 O O . ALA A 1 303 ? 3.547 -5.284 -13.137 1.00 84.44 303 ALA A O 1
ATOM 2405 N N . TYR A 1 304 ? 3.903 -4.056 -11.306 1.00 86.31 304 TYR A N 1
ATOM 2406 C CA . TYR A 1 304 ? 4.425 -2.907 -12.055 1.00 86.31 304 TYR A CA 1
ATOM 2407 C C . TYR A 1 304 ? 5.750 -3.228 -12.759 1.00 86.31 304 TYR A C 1
ATOM 2409 O O . TYR A 1 304 ? 5.848 -2.925 -13.948 1.00 86.31 304 TYR A O 1
ATOM 2417 N N . PRO A 1 305 ? 6.735 -3.884 -12.116 1.00 81.69 305 PRO A N 1
ATOM 2418 C CA . PRO A 1 305 ? 7.888 -4.430 -12.824 1.00 81.69 305 PRO A CA 1
ATOM 2419 C C . PRO A 1 305 ? 7.499 -5.357 -13.981 1.00 81.69 305 PRO A C 1
ATOM 2421 O O . PRO A 1 305 ? 7.970 -5.154 -15.097 1.00 81.69 305 PRO A O 1
ATOM 2424 N N . ILE A 1 306 ? 6.577 -6.304 -13.765 1.00 82.00 306 ILE A N 1
ATOM 2425 C CA . ILE A 1 306 ? 6.116 -7.228 -14.820 1.00 82.00 306 ILE A CA 1
ATOM 2426 C C . ILE A 1 306 ? 5.506 -6.463 -16.009 1.00 82.00 306 ILE A C 1
ATOM 2428 O O . ILE A 1 306 ? 5.760 -6.798 -17.164 1.00 82.00 306 ILE A O 1
ATOM 2432 N N . ILE A 1 307 ? 4.725 -5.414 -15.747 1.00 86.06 307 ILE A N 1
ATOM 2433 C CA . ILE A 1 307 ? 4.055 -4.617 -16.781 1.00 86.06 307 ILE A CA 1
ATOM 2434 C C . ILE A 1 307 ? 5.043 -3.690 -17.495 1.00 86.06 307 ILE A C 1
ATOM 2436 O O . ILE A 1 307 ? 5.187 -3.763 -18.713 1.00 86.06 307 ILE A O 1
ATOM 2440 N N . PHE A 1 308 ? 5.724 -2.811 -16.761 1.00 85.69 308 PHE A N 1
ATOM 2441 C CA . PHE A 1 308 ? 6.529 -1.733 -17.340 1.00 85.69 308 PHE A CA 1
ATOM 2442 C C . PHE A 1 308 ? 7.905 -2.200 -17.822 1.00 85.69 308 PHE A C 1
ATOM 2444 O O . PHE A 1 308 ? 8.371 -1.727 -18.854 1.00 85.69 308 PHE A O 1
ATOM 2451 N N . GLN A 1 309 ? 8.537 -3.159 -17.145 1.00 80.75 309 GLN A N 1
ATOM 2452 C CA . GLN A 1 309 ? 9.801 -3.736 -17.624 1.00 80.75 309 GLN A CA 1
ATOM 2453 C C . GLN A 1 309 ? 9.530 -4.823 -18.669 1.00 80.75 309 GLN A C 1
ATOM 2455 O O . GLN A 1 309 ? 10.222 -4.893 -19.679 1.00 80.75 309 GLN A O 1
ATOM 2460 N N . GLY A 1 310 ? 8.487 -5.637 -18.471 1.00 76.62 310 GLY A N 1
ATOM 2461 C CA . GLY A 1 310 ? 8.156 -6.724 -19.394 1.00 76.62 310 GLY A CA 1
ATOM 2462 C C . GLY A 1 310 ? 7.537 -6.261 -20.716 1.00 76.62 310 GLY A C 1
ATOM 2463 O O . GLY A 1 310 ? 7.966 -6.708 -21.772 1.00 76.62 310 GLY A O 1
ATOM 2464 N N . THR A 1 311 ? 6.536 -5.372 -20.678 1.00 82.25 311 THR A N 1
ATOM 2465 C CA . THR A 1 311 ? 5.786 -4.948 -21.884 1.00 82.25 311 THR A CA 1
ATOM 2466 C C . THR A 1 311 ? 6.383 -3.711 -22.551 1.00 82.25 311 THR A C 1
ATOM 2468 O O . THR A 1 311 ? 6.317 -3.583 -23.768 1.00 82.25 311 THR A O 1
ATOM 2471 N N . TYR A 1 312 ? 6.932 -2.787 -21.757 1.00 80.94 312 TYR A N 1
ATOM 2472 C CA . TYR A 1 312 ? 7.445 -1.498 -22.236 1.00 80.94 312 TYR A CA 1
ATOM 2473 C C . TYR A 1 312 ? 8.972 -1.392 -22.195 1.00 80.94 312 TYR A C 1
ATOM 2475 O O . TYR A 1 312 ? 9.503 -0.336 -22.524 1.00 80.94 312 TYR A O 1
ATOM 2483 N N . HIS A 1 313 ? 9.670 -2.457 -21.780 1.00 79.62 313 HIS A N 1
ATOM 2484 C CA . HIS A 1 313 ? 11.135 -2.524 -21.710 1.00 79.62 313 HIS A CA 1
ATOM 2485 C C . HIS A 1 313 ? 11.777 -1.356 -20.945 1.00 79.62 313 HIS A C 1
ATOM 2487 O O . HIS A 1 313 ? 12.895 -0.938 -21.230 1.00 79.62 313 HIS A O 1
ATOM 2493 N N . MET A 1 314 ? 11.066 -0.821 -19.949 1.00 77.38 314 MET A N 1
ATOM 2494 C CA . MET A 1 314 ? 11.567 0.277 -19.131 1.00 77.38 314 MET A CA 1
ATOM 2495 C C . MET A 1 314 ? 12.620 -0.206 -18.138 1.00 77.38 314 MET A C 1
ATOM 2497 O O . MET A 1 314 ? 12.494 -1.278 -17.546 1.00 77.38 314 MET A O 1
ATOM 2501 N N . ASN A 1 315 ? 13.613 0.641 -17.874 1.00 68.88 315 ASN A N 1
ATOM 2502 C CA . ASN A 1 315 ? 14.590 0.418 -16.813 1.00 68.88 315 ASN A CA 1
ATOM 2503 C C . ASN A 1 315 ? 13.901 0.311 -15.432 1.00 68.88 315 ASN A C 1
ATOM 2505 O O . ASN A 1 315 ? 12.890 0.970 -15.179 1.00 68.88 315 ASN A O 1
ATOM 2509 N N . ALA A 1 316 ? 14.471 -0.468 -14.508 1.00 63.38 316 ALA A N 1
ATOM 2510 C CA . ALA A 1 316 ? 13.956 -0.676 -13.155 1.00 63.38 316 ALA A CA 1
ATOM 2511 C C . ALA A 1 316 ? 13.727 0.636 -12.387 1.00 63.38 316 ALA A C 1
ATOM 2513 O O . ALA A 1 316 ? 12.688 0.800 -11.745 1.00 63.38 316 ALA A O 1
ATOM 2514 N N . GLY A 1 317 ? 14.642 1.603 -12.521 1.00 62.81 317 GLY A N 1
ATOM 2515 C CA . GLY A 1 317 ? 14.483 2.930 -11.916 1.00 62.81 317 GLY A CA 1
ATOM 2516 C C . GLY A 1 317 ? 13.268 3.691 -12.461 1.00 62.81 317 GLY A C 1
ATOM 2517 O O . GLY A 1 317 ? 12.476 4.231 -11.690 1.00 62.81 317 GLY A O 1
ATOM 2518 N N . VAL A 1 318 ? 13.068 3.668 -13.784 1.00 73.44 318 VAL A N 1
ATOM 2519 C CA . VAL A 1 318 ? 11.938 4.335 -14.459 1.00 73.44 318 VAL A CA 1
ATOM 2520 C C . VAL A 1 318 ? 10.619 3.617 -14.164 1.00 73.44 318 VAL A C 1
ATOM 2522 O O . VAL A 1 318 ? 9.610 4.260 -13.897 1.00 73.44 318 VAL A O 1
ATOM 2525 N N . SER A 1 319 ? 10.629 2.284 -14.104 1.00 74.50 319 SER A N 1
ATOM 2526 C CA . SER A 1 319 ? 9.483 1.481 -13.666 1.00 74.50 319 SER A CA 1
ATOM 2527 C C . SER A 1 319 ? 9.064 1.822 -12.227 1.00 74.50 319 SER A C 1
ATOM 2529 O O . SER A 1 319 ? 7.871 1.859 -11.933 1.00 74.50 319 SER A O 1
ATOM 2531 N N . GLY A 1 320 ? 10.012 2.173 -11.350 1.00 76.12 320 GLY A N 1
ATOM 2532 C CA . GLY A 1 320 ? 9.723 2.699 -10.012 1.00 76.12 320 GLY A CA 1
ATOM 2533 C C . GLY A 1 320 ? 8.983 4.046 -10.013 1.00 76.12 320 GLY A C 1
ATOM 2534 O O . GLY A 1 320 ? 8.158 4.299 -9.133 1.00 76.12 320 GLY A O 1
ATOM 2535 N N . LEU A 1 321 ? 9.186 4.900 -11.024 1.00 80.69 321 LEU A N 1
ATOM 2536 C CA . LEU A 1 321 ? 8.443 6.163 -11.155 1.00 80.69 321 LEU A CA 1
ATOM 2537 C C . LEU A 1 321 ? 6.955 5.933 -11.442 1.00 80.69 321 LEU A C 1
ATOM 2539 O O . LEU A 1 321 ? 6.135 6.803 -11.140 1.00 80.69 321 LEU A O 1
ATOM 2543 N N . ALA A 1 322 ? 6.574 4.753 -11.943 1.00 85.62 322 ALA A N 1
ATOM 2544 C CA . ALA A 1 322 ? 5.177 4.403 -12.192 1.00 85.62 322 ALA A CA 1
ATOM 2545 C C . ALA A 1 322 ? 4.308 4.403 -10.922 1.00 85.62 322 ALA A C 1
ATOM 2547 O O . ALA A 1 322 ? 3.087 4.478 -11.029 1.00 85.62 322 ALA A O 1
ATOM 2548 N N . PHE A 1 323 ? 4.902 4.391 -9.722 1.00 86.62 323 PHE A N 1
ATOM 2549 C CA . PHE A 1 323 ? 4.177 4.529 -8.454 1.00 86.62 323 PHE A CA 1
ATOM 2550 C C . PHE A 1 323 ? 3.785 5.980 -8.113 1.00 86.62 323 PHE A C 1
ATOM 2552 O O . PHE A 1 323 ? 2.912 6.186 -7.268 1.00 86.62 323 PHE A O 1
ATOM 2559 N N . LEU A 1 324 ? 4.364 6.999 -8.762 1.00 89.25 324 LEU A N 1
ATOM 2560 C CA . LEU A 1 324 ? 4.071 8.410 -8.460 1.00 89.25 324 LEU A CA 1
ATOM 2561 C C . LEU A 1 324 ? 2.593 8.802 -8.657 1.00 89.25 324 LEU A C 1
ATOM 2563 O O . LEU A 1 324 ? 2.050 9.488 -7.789 1.00 89.25 324 LEU A O 1
ATOM 2567 N N . PRO A 1 325 ? 1.881 8.354 -9.708 1.00 93.12 325 PRO A N 1
ATOM 2568 C CA . PRO A 1 325 ? 0.458 8.647 -9.861 1.00 93.12 325 PRO A CA 1
ATOM 2569 C C . PRO A 1 325 ? -0.402 8.108 -8.714 1.00 93.12 325 PRO A C 1
ATOM 2571 O O . PRO A 1 325 ? -1.429 8.706 -8.397 1.00 93.12 325 PRO A O 1
ATOM 2574 N N . ILE A 1 326 ? 0.033 7.042 -8.026 1.00 92.50 326 ILE A N 1
ATOM 2575 C CA . ILE A 1 326 ? -0.651 6.565 -6.817 1.00 92.50 326 ILE A CA 1
ATOM 2576 C C . ILE A 1 326 ? -0.631 7.657 -5.750 1.00 92.50 326 ILE A C 1
ATOM 2578 O O . ILE A 1 326 ? -1.689 7.971 -5.211 1.00 92.50 326 ILE A O 1
ATOM 2582 N N . MET A 1 327 ? 0.522 8.296 -5.506 1.00 88.06 327 MET A N 1
ATOM 2583 C CA . MET A 1 327 ? 0.660 9.415 -4.557 1.00 88.06 327 MET A CA 1
ATOM 2584 C C . MET A 1 327 ? -0.276 10.577 -4.902 1.00 88.06 327 MET A C 1
ATOM 2586 O O . MET A 1 327 ? -0.939 11.121 -4.018 1.00 88.06 327 MET A O 1
ATOM 2590 N N . VAL A 1 328 ? -0.371 10.927 -6.188 1.00 93.06 328 VAL A N 1
ATOM 2591 C CA . VAL A 1 328 ? -1.300 11.959 -6.676 1.00 93.06 328 VAL A CA 1
ATOM 2592 C C . VAL A 1 328 ? -2.745 11.576 -6.339 1.00 93.06 328 VAL A C 1
ATOM 2594 O O . VAL A 1 328 ? -3.499 12.394 -5.811 1.00 93.06 328 VAL A O 1
ATOM 2597 N N . GLY A 1 329 ? -3.116 10.309 -6.542 1.00 91.50 329 GLY A N 1
ATOM 2598 C CA . GLY A 1 329 ? -4.400 9.755 -6.111 1.00 91.50 329 GLY A CA 1
ATOM 2599 C C . GLY A 1 329 ? -4.661 9.895 -4.606 1.00 91.50 329 GLY A C 1
ATOM 2600 O O . GLY A 1 329 ? -5.760 10.285 -4.208 1.00 91.50 329 GLY A O 1
ATOM 2601 N N . LEU A 1 330 ? -3.654 9.646 -3.758 1.00 88.75 330 LEU A N 1
ATOM 2602 C CA . LEU A 1 330 ? -3.776 9.827 -2.302 1.00 88.75 330 LEU A CA 1
ATOM 2603 C C . LEU A 1 330 ? -4.085 11.290 -1.938 1.00 88.75 330 LEU A C 1
ATOM 2605 O O . LEU A 1 330 ? -4.903 11.543 -1.053 1.00 88.75 330 LEU A O 1
ATOM 2609 N N . MET A 1 331 ? -3.470 12.254 -2.632 1.00 87.31 331 MET A N 1
ATOM 2610 C CA . MET A 1 331 ? -3.737 13.684 -2.424 1.00 87.31 331 MET A CA 1
ATOM 2611 C C . MET A 1 331 ? -5.160 14.069 -2.840 1.00 87.31 331 MET A C 1
ATOM 2613 O O . MET A 1 331 ? -5.835 14.803 -2.116 1.00 87.31 331 MET A O 1
ATOM 2617 N N . PHE A 1 332 ? -5.665 13.518 -3.948 1.00 92.94 332 PHE A N 1
ATOM 2618 C CA . PHE A 1 332 ? -7.068 13.692 -4.333 1.00 92.94 332 PHE A CA 1
ATOM 2619 C C . PHE A 1 332 ? -8.030 13.119 -3.285 1.00 92.94 332 PHE A C 1
ATOM 2621 O O . PHE A 1 332 ? -9.002 13.783 -2.919 1.00 92.94 332 PHE A O 1
ATOM 2628 N N . ALA A 1 333 ? -7.748 11.929 -2.744 1.00 89.69 333 ALA A N 1
ATOM 2629 C CA . ALA A 1 333 ? -8.554 11.350 -1.668 1.00 89.69 333 ALA A CA 1
ATOM 2630 C C . ALA A 1 333 ? -8.564 12.216 -0.404 1.00 89.69 333 ALA A C 1
ATOM 2632 O O . ALA A 1 333 ? -9.621 12.373 0.208 1.00 89.69 333 ALA A O 1
ATOM 2633 N N . LEU A 1 334 ? -7.427 12.816 -0.033 1.00 86.19 334 LEU A N 1
ATOM 2634 C CA . LEU A 1 334 ? -7.361 13.754 1.089 1.00 86.19 334 LEU A CA 1
ATOM 2635 C C . LEU A 1 334 ? -8.280 14.964 0.860 1.00 86.19 334 LEU A C 1
ATOM 2637 O O . LEU A 1 334 ? -9.046 15.324 1.752 1.00 86.19 334 LEU A O 1
ATOM 2641 N N . GLY A 1 335 ? -8.261 15.549 -0.340 1.00 85.94 335 GLY A N 1
ATOM 2642 C CA . GLY A 1 335 ? -9.161 16.647 -0.707 1.00 85.94 335 GLY A CA 1
ATOM 2643 C C . GLY A 1 335 ? -10.642 16.264 -0.598 1.00 85.94 335 GLY A C 1
ATOM 2644 O O . GLY A 1 335 ? -11.427 16.993 0.010 1.00 85.94 335 GLY A O 1
ATOM 2645 N N . ILE A 1 336 ? -11.016 15.085 -1.110 1.00 91.25 336 ILE A N 1
ATOM 2646 C CA . ILE A 1 336 ? -12.383 14.544 -1.003 1.00 91.25 336 ILE A CA 1
ATOM 2647 C C . ILE A 1 336 ? -12.775 14.339 0.466 1.00 91.25 336 ILE A C 1
ATOM 2649 O O . ILE A 1 336 ? -13.887 14.686 0.865 1.00 91.25 336 ILE A O 1
ATOM 2653 N N . PHE A 1 337 ? -11.864 13.809 1.284 1.00 85.62 337 PHE A N 1
ATOM 2654 C CA . PHE A 1 337 ? -12.104 13.570 2.703 1.00 85.62 337 PHE A CA 1
ATOM 2655 C C . PHE A 1 337 ? -12.342 14.876 3.472 1.00 85.62 337 PHE A C 1
ATOM 2657 O O . PHE A 1 337 ? -13.320 14.983 4.210 1.00 85.62 337 PHE A O 1
ATOM 2664 N N . LEU A 1 338 ? -11.497 15.891 3.261 1.00 85.69 338 LEU A N 1
ATOM 2665 C CA . LEU A 1 338 ? -11.640 17.211 3.887 1.00 85.69 338 LEU A CA 1
ATOM 2666 C C . LEU A 1 338 ? -12.924 17.923 3.447 1.00 85.69 338 LEU A C 1
ATOM 2668 O O . LEU A 1 338 ? -13.619 18.524 4.272 1.00 85.69 338 LEU A O 1
ATOM 2672 N N . TYR A 1 339 ? -13.274 17.822 2.162 1.00 90.62 339 TYR A N 1
ATOM 2673 C CA . TYR A 1 339 ? -14.538 18.338 1.644 1.00 90.62 339 TYR A CA 1
ATOM 2674 C C . TYR A 1 339 ? -15.735 17.659 2.319 1.00 90.62 339 TYR A C 1
ATOM 2676 O O . TYR A 1 339 ? -16.661 18.331 2.782 1.00 90.62 339 TYR A O 1
ATOM 2684 N N . TYR A 1 340 ? -15.706 16.331 2.422 1.00 88.81 340 TYR A N 1
ATOM 2685 C CA . TYR A 1 340 ? -16.779 15.573 3.048 1.00 88.81 340 TYR A CA 1
ATOM 2686 C C . TYR A 1 340 ? -16.907 15.877 4.547 1.00 88.81 340 TYR A C 1
ATOM 2688 O O . TYR A 1 340 ? -18.022 16.041 5.044 1.00 88.81 340 TYR A O 1
ATOM 2696 N N . ASP A 1 341 ? -15.789 16.050 5.260 1.00 85.44 341 ASP A N 1
ATOM 2697 C CA . ASP A 1 341 ? -15.808 16.467 6.666 1.00 85.44 341 ASP A CA 1
ATOM 2698 C C . ASP A 1 341 ? -16.425 17.867 6.830 1.00 85.44 341 ASP A C 1
ATOM 2700 O O . ASP A 1 341 ? -17.280 18.068 7.693 1.00 85.44 341 ASP A O 1
ATOM 2704 N N . CYS A 1 342 ? -16.120 18.814 5.934 1.00 86.31 342 CYS A N 1
ATOM 2705 C CA . CYS A 1 342 ? -16.786 20.121 5.905 1.00 86.31 342 CYS A CA 1
ATOM 2706 C C . CYS A 1 342 ? -18.309 20.005 5.725 1.00 86.31 342 CYS A C 1
ATOM 2708 O O . CYS A 1 342 ? -19.078 20.684 6.415 1.00 86.31 342 CYS A O 1
ATOM 2710 N N . VAL A 1 343 ? -18.767 19.151 4.803 1.00 88.38 343 VAL A N 1
ATOM 2711 C CA . VAL A 1 343 ? -20.201 18.903 4.569 1.00 88.38 343 VAL A CA 1
ATOM 2712 C C . VAL A 1 343 ? -20.856 18.300 5.812 1.00 88.38 343 VAL A C 1
ATOM 2714 O O . VAL A 1 343 ? -21.925 18.755 6.229 1.00 88.38 343 VAL A O 1
ATOM 2717 N N . LEU A 1 344 ? -20.200 17.330 6.445 1.00 85.19 344 LEU A N 1
ATOM 2718 C CA . LEU A 1 344 ? -20.673 16.694 7.668 1.00 85.19 344 LEU A CA 1
ATOM 2719 C C . LEU A 1 344 ? -20.763 17.691 8.833 1.00 85.19 344 LEU A C 1
ATOM 2721 O O . LEU A 1 344 ? -21.761 17.712 9.553 1.00 85.19 344 LEU A O 1
ATOM 2725 N N . GLN A 1 345 ? -19.763 18.558 9.009 1.00 84.56 345 GLN A N 1
ATOM 2726 C CA . GLN A 1 345 ? -19.784 19.600 10.037 1.00 84.56 345 GLN A CA 1
ATOM 2727 C C . GLN A 1 345 ? -20.935 20.592 9.822 1.00 84.56 345 GLN A C 1
ATOM 2729 O O . GLN A 1 345 ? -21.632 20.944 10.777 1.00 84.56 345 GLN A O 1
ATOM 2734 N N . LYS A 1 346 ? -21.191 21.010 8.574 1.00 86.81 346 LYS A N 1
ATOM 2735 C CA . LYS A 1 346 ? -22.353 21.851 8.235 1.00 86.81 346 LYS A CA 1
ATOM 2736 C C . LYS A 1 346 ? -23.672 21.138 8.543 1.00 86.81 346 LYS A C 1
ATOM 2738 O O . LYS A 1 346 ? -24.575 21.746 9.112 1.00 86.81 346 LYS A O 1
ATOM 2743 N N . ALA A 1 347 ? -23.778 19.850 8.223 1.00 86.00 347 ALA A N 1
ATOM 2744 C CA . ALA A 1 347 ? -24.968 19.051 8.504 1.00 86.00 347 ALA A CA 1
ATOM 2745 C C . ALA A 1 347 ? -25.224 18.860 10.007 1.00 86.00 347 ALA A C 1
ATOM 2747 O O . ALA A 1 347 ? -26.377 18.911 10.433 1.00 86.00 347 ALA A O 1
ATOM 2748 N N . ARG A 1 348 ? -24.159 18.715 10.809 1.00 84.88 348 ARG A N 1
ATOM 2749 C CA . ARG A 1 348 ? -24.230 18.681 12.279 1.00 84.88 348 ARG A CA 1
ATOM 2750 C C . ARG A 1 348 ? -24.716 20.000 12.860 1.00 84.88 348 ARG A C 1
ATOM 2752 O O . ARG A 1 348 ? -25.613 19.993 13.690 1.00 84.88 348 ARG A O 1
ATOM 2759 N N . LYS A 1 349 ? -24.183 21.131 12.385 1.00 87.12 349 LYS A N 1
ATOM 2760 C CA . LYS A 1 349 ? -24.655 22.465 12.802 1.00 87.12 349 LYS A CA 1
ATOM 2761 C C . LYS A 1 349 ? -26.126 22.694 12.448 1.00 87.12 349 LYS A C 1
ATOM 2763 O O . LYS A 1 349 ? -26.838 23.348 13.196 1.00 87.12 349 LYS A O 1
ATOM 2768 N N . ALA A 1 350 ? -26.580 22.126 11.335 1.00 87.62 350 ALA A N 1
ATOM 2769 C CA . ALA A 1 350 ? -27.973 22.169 10.904 1.00 87.62 350 ALA A CA 1
ATOM 2770 C C . ALA A 1 350 ? -28.867 21.086 11.551 1.00 87.62 350 ALA A C 1
ATOM 2772 O O . ALA A 1 350 ? -30.005 20.931 11.118 1.00 87.62 350 ALA A O 1
ATOM 2773 N N . ASN A 1 351 ? -28.362 20.312 12.528 1.00 84.25 351 ASN A N 1
ATOM 2774 C CA . ASN A 1 351 ? -29.064 19.205 13.195 1.00 84.25 351 ASN A CA 1
ATOM 2775 C C . ASN A 1 351 ? -29.776 18.237 12.229 1.00 84.25 351 ASN A C 1
ATOM 2777 O O . ASN A 1 351 ? -30.871 17.745 12.505 1.00 84.25 351 ASN A O 1
ATOM 2781 N N . LYS A 1 352 ? -29.168 17.950 11.069 1.00 83.19 352 LYS A N 1
ATOM 2782 C CA . LYS A 1 352 ? -29.767 17.012 10.113 1.00 83.19 352 LYS A CA 1
ATOM 2783 C C . LYS A 1 352 ? -29.745 15.583 10.681 1.00 83.19 352 LYS A C 1
ATOM 2785 O O . LYS A 1 352 ? -28.689 15.144 11.138 1.00 83.19 352 LYS A O 1
ATOM 2790 N N . PRO A 1 353 ? -30.846 14.815 10.572 1.00 75.88 353 PRO A N 1
ATOM 2791 C CA . PRO A 1 353 ? -30.976 13.499 11.207 1.00 75.88 353 PRO A CA 1
ATOM 2792 C C . PRO A 1 353 ? -29.998 12.446 10.669 1.00 75.88 353 PRO A C 1
ATOM 2794 O O . PRO A 1 353 ? -29.649 11.517 11.381 1.00 75.88 353 PRO A O 1
ATOM 2797 N N . TRP A 1 354 ? -29.496 12.591 9.439 1.00 80.56 354 TRP A N 1
ATOM 2798 C CA . TRP A 1 354 ? -28.484 11.673 8.902 1.00 80.56 354 TRP A CA 1
ATOM 2799 C C . TRP A 1 354 ? -27.085 11.901 9.494 1.00 80.56 354 TRP A C 1
ATOM 2801 O O . TRP A 1 354 ? -26.248 11.008 9.438 1.00 80.56 354 TRP A O 1
ATOM 2811 N N . ALA A 1 355 ? -26.814 13.079 10.072 1.00 76.81 355 ALA A N 1
ATOM 2812 C CA . ALA A 1 355 ? -25.494 13.430 10.597 1.00 76.81 355 ALA A CA 1
ATOM 2813 C C . ALA A 1 355 ? -25.189 12.788 11.966 1.00 76.81 355 ALA A C 1
ATOM 2815 O O . ALA A 1 355 ? -24.031 12.801 12.402 1.00 76.81 355 ALA A O 1
ATOM 2816 N N . SER A 1 356 ? -26.212 12.252 12.642 1.00 70.94 356 SER A N 1
ATOM 2817 C CA . SER A 1 356 ? -26.096 11.489 13.890 1.00 70.94 356 SER A CA 1
ATOM 2818 C C . SER A 1 356 ? -25.959 9.981 13.669 1.00 70.94 356 SER A C 1
ATOM 2820 O O . SER A 1 356 ? -25.524 9.285 14.581 1.00 70.94 356 SER A O 1
ATOM 2822 N N . ILE A 1 357 ? -26.287 9.475 12.477 1.00 77.94 357 ILE A N 1
ATOM 2823 C CA . ILE A 1 357 ? -26.164 8.053 12.146 1.00 77.94 357 ILE A CA 1
ATOM 2824 C C . ILE A 1 357 ? -24.705 7.750 11.777 1.00 77.94 357 ILE A C 1
ATOM 2826 O O . ILE A 1 357 ? -24.138 8.360 10.866 1.00 77.94 357 ILE A O 1
ATOM 2830 N N . GLU A 1 358 ? -24.091 6.801 12.485 1.00 73.94 358 GLU A N 1
ATOM 2831 C CA . GLU A 1 358 ? -22.668 6.449 12.350 1.00 73.94 358 GLU A CA 1
ATOM 2832 C C . GLU A 1 358 ? -22.309 5.970 10.931 1.00 73.94 358 GLU A C 1
ATOM 2834 O O . GLU A 1 358 ? -21.271 6.352 10.391 1.00 73.94 358 GLU A O 1
ATOM 2839 N N . GLU A 1 359 ? -23.192 5.201 10.285 1.00 80.94 359 GLU A N 1
ATOM 2840 C CA . GLU A 1 359 ? -23.024 4.671 8.926 1.00 80.94 359 GLU A CA 1
ATOM 2841 C C . GLU A 1 359 ? -22.831 5.788 7.900 1.00 80.94 359 GLU A C 1
ATOM 2843 O O . GLU A 1 359 ? -21.848 5.815 7.153 1.00 80.94 359 GLU A O 1
ATOM 2848 N N . TYR A 1 360 ? -23.764 6.742 7.886 1.00 80.94 360 TYR A N 1
ATOM 2849 C CA . TYR A 1 360 ? -23.774 7.846 6.931 1.00 80.94 360 TYR A CA 1
ATOM 2850 C C . TYR A 1 360 ? -22.633 8.827 7.166 1.00 80.94 360 TYR A C 1
ATOM 2852 O O . TYR A 1 360 ? -22.298 9.582 6.264 1.00 80.94 360 TYR A O 1
ATOM 2860 N N . ARG A 1 361 ? -22.003 8.808 8.343 1.00 80.75 361 ARG A N 1
ATOM 2861 C CA . ARG A 1 361 ? -20.871 9.676 8.659 1.00 80.75 361 ARG A CA 1
ATOM 2862 C C . ARG A 1 361 ? -19.598 9.300 7.899 1.00 80.75 361 ARG A C 1
ATOM 2864 O O . ARG A 1 361 ? -18.765 10.171 7.666 1.00 80.75 361 ARG A O 1
ATOM 2871 N N . ARG A 1 362 ? -19.393 8.015 7.587 1.00 85.06 362 ARG A N 1
ATOM 2872 C CA . ARG A 1 362 ? -18.102 7.504 7.081 1.00 85.06 362 ARG A CA 1
ATOM 2873 C C . ARG A 1 362 ? -18.231 6.690 5.798 1.00 85.06 362 ARG A C 1
ATOM 2875 O O . ARG A 1 362 ? -17.436 6.879 4.882 1.00 85.06 362 ARG A O 1
ATOM 2882 N N . LEU A 1 363 ? -19.227 5.808 5.709 1.00 86.69 363 LEU A N 1
ATOM 2883 C CA . LEU A 1 363 ? -19.350 4.831 4.621 1.00 86.69 363 LEU A CA 1
ATOM 2884 C C . LEU A 1 363 ? -19.600 5.423 3.222 1.00 86.69 363 LEU A C 1
ATOM 2886 O O . LEU A 1 363 ? -19.151 4.794 2.263 1.00 86.69 363 LEU A O 1
ATOM 2890 N N . PRO A 1 364 ? -20.204 6.619 3.043 1.00 89.44 364 PRO A N 1
ATOM 2891 C CA . PRO A 1 364 ? -20.329 7.218 1.711 1.00 89.44 364 PRO A CA 1
ATOM 2892 C C . PRO A 1 364 ? -18.987 7.435 0.996 1.00 89.44 364 PRO A C 1
ATOM 2894 O O . PRO A 1 364 ? -18.917 7.313 -0.226 1.00 89.44 364 PRO A O 1
ATOM 2897 N N . LEU A 1 365 ? -17.904 7.672 1.744 1.00 89.38 365 LEU A N 1
ATOM 2898 C CA . LEU A 1 365 ? -16.549 7.755 1.189 1.00 89.38 365 LEU A CA 1
ATOM 2899 C C . LEU A 1 365 ? -16.095 6.402 0.614 1.00 89.38 365 LEU A C 1
ATOM 2901 O O . LEU A 1 365 ? -15.525 6.362 -0.473 1.00 89.38 365 LEU A O 1
ATOM 2905 N N . ALA A 1 366 ? -16.406 5.286 1.285 1.00 90.31 366 ALA A N 1
ATOM 2906 C CA . ALA A 1 366 ? -16.120 3.943 0.774 1.00 90.31 366 ALA A CA 1
ATOM 2907 C C . ALA A 1 366 ? -16.989 3.582 -0.444 1.00 90.31 366 ALA A C 1
ATOM 2909 O O . ALA A 1 366 ? -16.506 2.921 -1.361 1.00 90.31 366 ALA A O 1
ATOM 2910 N N . CYS A 1 367 ? -18.248 4.036 -0.477 1.00 91.62 367 CYS A N 1
ATOM 2911 C CA . CYS A 1 367 ? -19.138 3.871 -1.631 1.00 91.62 367 CYS A CA 1
ATOM 2912 C C . CYS A 1 367 ? -18.606 4.577 -2.885 1.00 91.62 367 CYS A C 1
ATOM 2914 O O . CYS A 1 367 ? -18.801 4.071 -3.985 1.00 91.62 367 CYS A O 1
ATOM 2916 N N . LEU A 1 368 ? -17.930 5.718 -2.724 1.00 93.44 368 LEU A N 1
ATOM 2917 C CA . LEU A 1 368 ? -17.240 6.406 -3.816 1.00 93.44 368 LEU A CA 1
ATOM 2918 C C . LEU A 1 368 ? -15.911 5.719 -4.167 1.00 93.44 368 LEU A C 1
ATOM 2920 O O . LEU A 1 368 ? -15.597 5.535 -5.341 1.00 93.44 368 LEU A O 1
ATOM 2924 N N . GLY A 1 369 ? -15.140 5.322 -3.153 1.00 92.75 369 GLY A N 1
ATOM 2925 C CA . GLY A 1 369 ? -13.820 4.720 -3.332 1.00 92.75 369 GLY A CA 1
ATOM 2926 C C . GLY A 1 369 ? -13.844 3.360 -4.032 1.00 92.75 369 GLY A C 1
ATOM 2927 O O . GLY A 1 369 ? -12.971 3.096 -4.851 1.00 92.75 369 GLY A O 1
ATOM 2928 N N . GLY A 1 370 ? -14.851 2.520 -3.766 1.00 93.38 370 GLY A N 1
ATOM 2929 C CA . GLY A 1 370 ? -14.971 1.183 -4.365 1.00 93.38 370 GLY A CA 1
ATOM 2930 C C . GLY A 1 370 ? -15.004 1.183 -5.897 1.00 93.38 370 GLY A C 1
ATOM 2931 O O . GLY A 1 370 ? -14.125 0.582 -6.512 1.00 93.38 370 GLY A O 1
ATOM 2932 N N . PRO A 1 371 ? -15.943 1.898 -6.543 1.00 95.12 371 PRO A N 1
ATOM 2933 C CA . PRO A 1 371 ? -15.984 2.005 -7.999 1.00 95.12 371 PRO A CA 1
ATOM 2934 C C . PRO A 1 371 ? -14.694 2.572 -8.605 1.00 95.12 371 PRO A C 1
ATOM 2936 O O . PRO A 1 371 ? -14.199 2.017 -9.581 1.00 95.12 371 PRO A O 1
ATOM 2939 N N . LEU A 1 372 ? -14.111 3.620 -8.008 1.00 95.25 372 LEU A N 1
ATOM 2940 C CA . LEU A 1 372 ? -12.819 4.186 -8.434 1.00 95.25 372 LEU A CA 1
ATOM 2941 C C . LEU A 1 372 ? -11.700 3.136 -8.404 1.00 95.25 372 LEU A C 1
ATOM 2943 O O . LEU A 1 372 ? -10.941 2.998 -9.364 1.00 95.25 372 LEU A O 1
ATOM 2947 N N . TYR A 1 373 ? -11.642 2.361 -7.321 1.00 95.38 373 TYR A N 1
ATOM 2948 C CA . TYR A 1 373 ? -10.669 1.294 -7.135 1.00 95.38 373 TYR A CA 1
ATOM 2949 C C . TYR A 1 373 ? -10.837 0.183 -8.180 1.00 95.38 373 TYR A C 1
ATOM 2951 O O . TYR A 1 373 ? -9.872 -0.234 -8.813 1.00 95.38 373 TYR A O 1
ATOM 2959 N N . VAL A 1 374 ? -12.070 -0.243 -8.449 1.00 96.50 374 VAL A N 1
ATOM 2960 C CA . VAL A 1 374 ? -12.365 -1.263 -9.466 1.00 96.50 374 VAL A CA 1
ATOM 2961 C C . VAL A 1 374 ? -12.019 -0.774 -10.874 1.00 96.50 374 VAL A C 1
ATOM 2963 O O . VAL A 1 374 ? -11.345 -1.485 -11.619 1.00 96.50 374 VAL A O 1
ATOM 2966 N N . ILE A 1 375 ? -12.428 0.450 -11.226 1.00 96.25 375 ILE A N 1
ATOM 2967 C CA . ILE A 1 375 ? -12.122 1.068 -12.525 1.00 96.25 375 ILE A CA 1
ATOM 2968 C C . ILE A 1 375 ? -10.613 1.096 -12.752 1.00 96.25 375 ILE A C 1
ATOM 2970 O O . ILE A 1 375 ? -10.163 0.768 -13.844 1.00 96.25 375 ILE A O 1
ATOM 2974 N N . SER A 1 376 ? -9.827 1.420 -11.725 1.00 96.12 376 SER A N 1
ATOM 2975 C CA . SER A 1 376 ? -8.370 1.469 -11.843 1.00 96.12 376 SER A CA 1
ATOM 2976 C C . SER A 1 376 ? -7.731 0.118 -12.192 1.00 96.12 376 SER A C 1
ATOM 2978 O O . SER A 1 376 ? -6.821 0.070 -13.017 1.00 96.12 376 SER A O 1
ATOM 2980 N N . LEU A 1 377 ? -8.241 -0.989 -11.638 1.00 95.12 377 LEU A N 1
ATOM 2981 C CA . LEU A 1 377 ? -7.718 -2.337 -11.890 1.00 95.12 377 LEU A CA 1
ATOM 2982 C C . LEU A 1 377 ? -8.037 -2.816 -13.308 1.00 95.12 377 LEU A C 1
ATOM 2984 O O . LEU A 1 377 ? -7.169 -3.362 -13.992 1.00 95.12 377 LEU A O 1
ATOM 2988 N N . PHE A 1 378 ? -9.262 -2.563 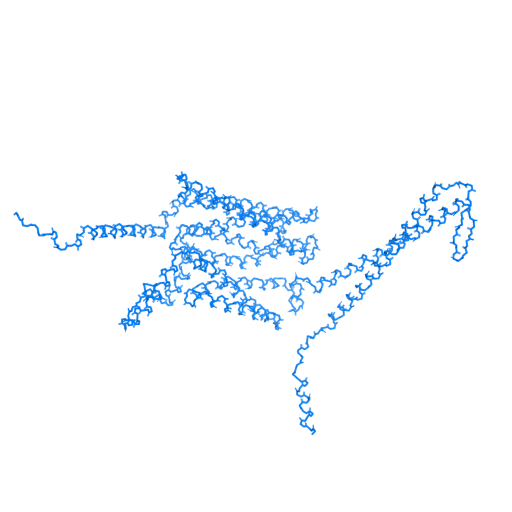-13.775 1.00 95.94 378 PHE A N 1
ATOM 2989 C CA . PHE A 1 378 ? -9.635 -2.849 -15.159 1.00 95.94 378 PHE A CA 1
ATOM 2990 C C . PHE A 1 378 ? -8.888 -1.948 -16.140 1.00 95.94 378 PHE A C 1
ATOM 2992 O O . PHE A 1 378 ? -8.385 -2.438 -17.149 1.00 95.94 378 PHE A O 1
ATOM 2999 N N . TRP A 1 379 ? -8.755 -0.657 -15.831 1.00 95.69 379 TRP A N 1
ATOM 3000 C CA . TRP A 1 379 ? -7.983 0.272 -16.649 1.00 95.69 379 TRP A CA 1
ATOM 3001 C C . TRP A 1 379 ? -6.556 -0.246 -16.811 1.00 95.69 379 TRP A C 1
ATOM 3003 O O . TRP A 1 379 ? -6.151 -0.517 -17.939 1.00 95.69 379 TRP A O 1
ATOM 3013 N N . LEU A 1 380 ? -5.836 -0.492 -15.711 1.00 93.75 380 LEU A N 1
ATOM 3014 C CA . LEU A 1 380 ? -4.463 -0.995 -15.744 1.00 93.75 380 LEU A CA 1
ATOM 3015 C C . LEU A 1 380 ? -4.342 -2.272 -16.588 1.00 93.75 380 LEU A C 1
ATOM 3017 O O . LEU A 1 380 ? -3.516 -2.328 -17.498 1.00 93.75 380 LEU A O 1
ATOM 3021 N N . GLY A 1 381 ? -5.198 -3.268 -16.335 1.00 91.38 381 GLY A N 1
ATOM 3022 C CA . GLY A 1 381 ? -5.157 -4.558 -17.027 1.00 91.38 381 GLY A CA 1
ATOM 3023 C C . GLY A 1 381 ? -5.343 -4.462 -18.541 1.00 91.38 381 GLY A C 1
ATOM 3024 O O . GLY A 1 381 ? -4.650 -5.144 -19.298 1.00 91.38 381 GLY A O 1
ATOM 3025 N N . TRP A 1 382 ? -6.267 -3.619 -18.998 1.00 92.94 382 TRP A N 1
ATOM 3026 C CA . TRP A 1 382 ? -6.603 -3.519 -20.419 1.00 92.94 382 TRP A CA 1
ATOM 3027 C C . TRP A 1 382 ? -5.766 -2.478 -21.169 1.00 92.94 382 TRP A C 1
ATOM 3029 O O . TRP A 1 382 ? -5.583 -2.622 -22.378 1.00 92.94 382 TRP A O 1
ATOM 3039 N N . SER A 1 383 ? -5.207 -1.485 -20.471 1.00 92.06 383 SER A N 1
ATOM 3040 C CA . SER A 1 383 ? -4.299 -0.494 -21.064 1.00 92.06 383 SER A CA 1
ATOM 3041 C C . SER A 1 383 ? -2.840 -0.938 -21.140 1.00 92.06 383 SER A C 1
ATOM 3043 O O . SER A 1 383 ? -2.090 -0.366 -21.921 1.00 92.06 383 SER A O 1
ATOM 3045 N N . ALA A 1 384 ? -2.428 -1.936 -20.354 1.00 87.94 384 ALA A N 1
ATOM 3046 C CA . ALA A 1 384 ? -1.067 -2.468 -20.364 1.00 87.94 384 ALA A CA 1
ATOM 3047 C C . ALA A 1 384 ? -0.819 -3.339 -21.610 1.00 87.94 384 ALA A C 1
ATOM 3049 O O . ALA A 1 384 ? -0.828 -4.568 -21.549 1.00 87.94 384 ALA A O 1
ATOM 3050 N N . ARG A 1 385 ? -0.654 -2.689 -22.765 1.00 87.12 385 ARG A N 1
ATOM 3051 C CA . ARG A 1 385 ? -0.410 -3.315 -24.070 1.00 87.12 385 ARG A CA 1
ATOM 3052 C C . ARG A 1 385 ? 0.690 -2.557 -24.797 1.00 87.12 385 ARG A C 1
ATOM 3054 O O . ARG A 1 385 ? 0.692 -1.332 -24.772 1.00 87.12 385 ARG A O 1
ATOM 3061 N N . ALA A 1 386 ? 1.529 -3.270 -25.546 1.00 83.00 386 ALA A N 1
ATOM 3062 C CA . ALA A 1 386 ? 2.610 -2.664 -26.330 1.00 83.00 386 ALA A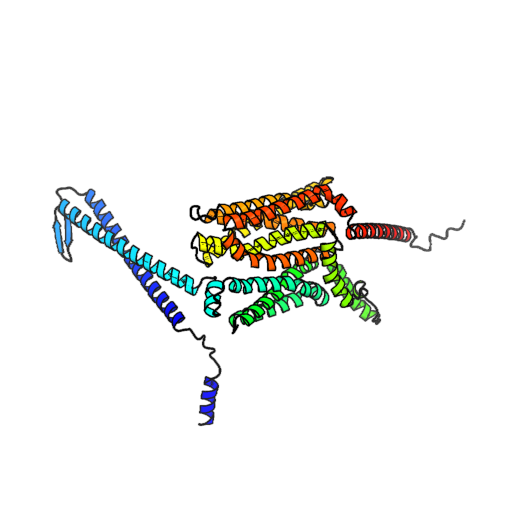 CA 1
ATOM 3063 C C . ALA A 1 386 ? 2.126 -1.586 -27.327 1.00 83.00 386 ALA A C 1
ATOM 3065 O O . ALA A 1 386 ? 2.864 -0.664 -27.648 1.00 83.00 386 ALA A O 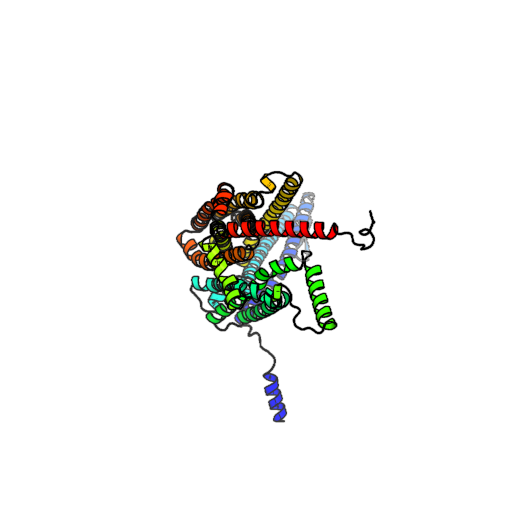1
ATOM 3066 N N . SER A 1 387 ? 0.869 -1.661 -27.783 1.00 85.81 387 SER A N 1
ATOM 3067 C CA . SER A 1 387 ? 0.269 -0.681 -28.699 1.00 85.81 387 SER A CA 1
ATOM 3068 C C . SER A 1 387 ? -0.190 0.625 -28.034 1.00 85.81 387 SER A C 1
ATOM 3070 O O . SER A 1 387 ? -0.537 1.572 -28.732 1.00 85.81 387 SER A O 1
ATOM 3072 N N . VAL A 1 388 ? -0.295 0.667 -26.704 1.00 89.69 388 VAL A N 1
ATOM 3073 C CA . VAL A 1 388 ? -0.826 1.813 -25.951 1.00 89.69 388 VAL A CA 1
ATOM 3074 C C . VAL A 1 388 ? 0.328 2.516 -25.252 1.00 89.69 388 VAL A C 1
ATOM 3076 O O . VAL A 1 388 ? 1.120 1.856 -24.592 1.00 89.69 388 VAL A O 1
ATOM 3079 N N . HIS A 1 389 ? 0.403 3.846 -25.339 1.00 90.44 389 HIS A N 1
ATOM 3080 C CA . HIS A 1 389 ? 1.469 4.618 -24.698 1.00 90.44 389 HIS A CA 1
ATOM 3081 C C . HIS A 1 389 ? 1.541 4.340 -23.187 1.00 90.44 389 HIS A C 1
ATOM 3083 O O . HIS A 1 389 ? 0.525 4.386 -22.493 1.00 90.44 389 HIS A O 1
ATOM 3089 N N . TRP A 1 390 ? 2.749 4.111 -22.670 1.00 88.19 390 TRP A N 1
ATOM 3090 C CA . TRP A 1 390 ? 3.027 3.691 -21.288 1.00 88.19 390 TRP A CA 1
ATOM 3091 C C . TRP A 1 390 ? 2.422 4.599 -20.207 1.00 88.19 390 TRP A C 1
ATOM 3093 O O . TRP A 1 390 ? 2.128 4.148 -19.101 1.00 88.19 390 TRP A O 1
ATOM 3103 N N . ILE A 1 391 ? 2.188 5.875 -20.518 1.00 90.94 391 ILE A N 1
ATOM 3104 C CA . ILE A 1 391 ? 1.579 6.823 -19.576 1.00 90.94 391 ILE A CA 1
ATOM 3105 C C . ILE A 1 391 ? 0.134 6.449 -19.219 1.00 90.94 391 ILE A C 1
ATOM 3107 O O . ILE A 1 391 ? -0.321 6.720 -18.113 1.00 90.94 391 ILE A O 1
ATOM 3111 N N . VAL A 1 392 ? -0.593 5.791 -20.126 1.00 92.81 392 VAL A N 1
ATOM 3112 C CA . VAL A 1 392 ? -2.002 5.428 -19.927 1.00 92.81 392 VAL A CA 1
ATOM 3113 C C . VAL A 1 392 ? -2.174 4.397 -18.801 1.00 92.81 392 VAL A C 1
ATOM 3115 O O . VAL A 1 392 ? -2.944 4.683 -17.882 1.00 92.81 392 VAL A O 1
ATOM 3118 N N . PRO A 1 393 ? -1.470 3.243 -18.790 1.00 92.38 393 PRO A N 1
ATOM 3119 C CA . PRO A 1 393 ? -1.499 2.336 -17.641 1.00 92.38 393 PRO A CA 1
ATOM 3120 C C . PRO A 1 393 ? -0.912 2.965 -16.375 1.00 92.38 393 PRO A C 1
ATOM 3122 O O . PRO A 1 393 ? -1.382 2.674 -15.280 1.00 92.38 393 PRO A O 1
ATOM 3125 N N . MET A 1 394 ? 0.064 3.867 -16.500 1.00 92.06 394 MET A N 1
ATOM 3126 C CA . MET A 1 394 ? 0.644 4.575 -15.354 1.00 92.06 394 MET A CA 1
ATOM 3127 C C . MET A 1 394 ? -0.398 5.467 -14.650 1.00 92.06 394 MET A C 1
ATOM 3129 O O . MET A 1 394 ? -0.497 5.474 -13.421 1.00 92.06 394 MET A O 1
ATOM 3133 N N . LEU A 1 395 ? -1.237 6.171 -15.420 1.00 94.50 395 LEU A N 1
ATOM 3134 C CA . LEU A 1 395 ? -2.297 7.045 -14.906 1.00 94.50 395 LEU A CA 1
ATOM 3135 C C . LEU A 1 395 ? -3.431 6.293 -14.206 1.00 94.50 395 LEU A C 1
ATOM 3137 O O . LEU A 1 395 ? -4.090 6.882 -13.348 1.00 94.50 395 LEU A O 1
ATOM 3141 N N . ALA A 1 396 ? -3.617 4.996 -14.473 1.00 94.69 396 ALA A N 1
ATOM 3142 C CA . ALA A 1 396 ? -4.542 4.162 -13.704 1.00 94.69 396 ALA A CA 1
ATOM 3143 C C . ALA A 1 396 ? -4.185 4.132 -12.201 1.00 94.69 396 ALA A C 1
ATOM 3145 O O . ALA A 1 396 ? -5.060 3.931 -11.357 1.00 94.69 396 ALA A O 1
ATOM 3146 N N . GLY A 1 397 ? -2.930 4.436 -11.842 1.00 93.50 397 GLY A N 1
ATOM 3147 C CA . GLY A 1 397 ? -2.499 4.615 -10.456 1.00 93.50 397 GLY A CA 1
ATOM 3148 C C . GLY A 1 397 ? -3.234 5.735 -9.703 1.00 93.50 397 GLY A C 1
ATOM 3149 O O . GLY A 1 397 ? -3.416 5.621 -8.493 1.00 93.50 397 GLY A O 1
ATOM 3150 N N . VAL A 1 398 ? -3.719 6.783 -10.384 1.00 96.00 398 VAL A N 1
ATOM 3151 C CA . VAL A 1 398 ? -4.435 7.906 -9.741 1.00 96.00 398 VAL A CA 1
ATOM 3152 C C . VAL A 1 398 ? -5.780 7.468 -9.142 1.00 96.00 398 VAL A C 1
ATOM 3154 O O . VAL A 1 398 ? -5.953 7.603 -7.925 1.00 96.00 398 VAL A O 1
ATOM 3157 N N . PRO A 1 399 ? -6.741 6.916 -9.917 1.00 96.75 399 PRO A N 1
ATOM 3158 C CA . PRO A 1 399 ? -7.990 6.418 -9.346 1.00 96.75 399 PRO A CA 1
ATOM 3159 C C . PRO A 1 399 ? -7.758 5.256 -8.373 1.00 96.75 399 PRO A C 1
ATOM 3161 O O . PRO A 1 399 ? -8.510 5.132 -7.406 1.00 96.75 399 PRO A O 1
ATOM 3164 N N . PHE A 1 400 ? -6.695 4.463 -8.563 1.00 96.31 400 PHE A N 1
ATOM 3165 C CA . PHE A 1 400 ? -6.307 3.415 -7.618 1.00 96.31 400 PHE A CA 1
ATOM 3166 C C . PHE A 1 400 ? -5.951 3.993 -6.245 1.00 96.31 400 PHE A C 1
ATOM 3168 O O . PHE A 1 400 ? -6.544 3.601 -5.243 1.00 96.31 400 PHE A O 1
ATOM 3175 N N . GLY A 1 401 ? -5.019 4.952 -6.190 1.00 93.56 401 GLY A N 1
ATOM 3176 C CA . GLY A 1 401 ? -4.598 5.591 -4.942 1.00 93.56 401 GLY A CA 1
ATOM 3177 C C . GLY A 1 401 ? -5.750 6.317 -4.250 1.00 93.56 401 GLY A C 1
ATOM 3178 O O . GLY A 1 401 ? -5.932 6.184 -3.037 1.00 93.56 401 GLY A O 1
ATOM 3179 N N . ALA A 1 402 ? -6.583 7.018 -5.027 1.00 95.38 402 ALA A N 1
ATOM 3180 C CA . ALA A 1 402 ? -7.753 7.705 -4.494 1.00 95.38 402 ALA A CA 1
ATOM 3181 C C . ALA A 1 402 ? -8.772 6.720 -3.893 1.00 95.38 402 ALA A C 1
ATOM 3183 O O . ALA A 1 402 ? -9.190 6.871 -2.743 1.00 95.38 402 ALA A O 1
ATOM 3184 N N . GLY A 1 403 ? -9.136 5.679 -4.649 1.00 95.31 403 GLY A N 1
ATOM 3185 C CA . GLY A 1 403 ? -10.051 4.634 -4.198 1.00 95.31 403 GLY A CA 1
ATOM 3186 C C . GLY A 1 403 ? -9.524 3.900 -2.967 1.00 95.31 403 GLY A C 1
ATOM 3187 O O . GLY A 1 403 ? -10.247 3.766 -1.979 1.00 95.31 403 GLY A O 1
ATOM 3188 N N . PHE A 1 404 ? -8.243 3.517 -2.990 1.00 94.62 404 PHE A N 1
ATOM 3189 C CA . PHE A 1 404 ? -7.555 2.854 -1.886 1.00 94.62 404 PHE A CA 1
ATOM 3190 C C . PHE A 1 404 ? -7.693 3.655 -0.590 1.00 94.62 404 PHE A C 1
ATOM 3192 O O . PHE A 1 404 ? -8.232 3.134 0.384 1.00 94.62 404 PHE A O 1
ATOM 3199 N N . MET A 1 405 ? -7.294 4.932 -0.581 1.00 92.12 405 MET A N 1
ATOM 3200 C CA . MET A 1 405 ? -7.360 5.759 0.631 1.00 92.12 405 MET A CA 1
ATOM 3201 C C . MET A 1 405 ? -8.782 5.998 1.126 1.00 92.12 405 MET A C 1
ATOM 3203 O O . MET A 1 405 ? -9.013 5.948 2.335 1.00 92.12 405 MET A O 1
ATOM 3207 N N . LEU A 1 406 ? -9.739 6.231 0.223 1.00 92.56 406 LEU A N 1
ATOM 3208 C CA . LEU A 1 406 ? -11.137 6.444 0.599 1.00 92.56 406 LEU A CA 1
ATOM 3209 C C . LEU A 1 406 ? -11.730 5.213 1.292 1.00 92.56 406 LEU A C 1
ATOM 3211 O O . LEU A 1 406 ? -12.342 5.350 2.350 1.00 92.56 406 LEU A O 1
ATOM 3215 N N . ILE A 1 407 ? -11.510 4.016 0.738 1.00 94.00 407 ILE A N 1
ATOM 3216 C CA . ILE A 1 407 ? -11.951 2.747 1.338 1.00 94.00 407 ILE A CA 1
ATOM 3217 C C . ILE A 1 407 ? -11.284 2.555 2.703 1.00 94.00 407 ILE A C 1
ATOM 3219 O O . ILE A 1 407 ? -11.959 2.263 3.693 1.00 94.00 407 ILE A O 1
ATOM 3223 N N . PHE A 1 408 ? -9.963 2.745 2.759 1.00 89.44 408 PHE A N 1
ATOM 3224 C CA . PHE A 1 408 ? -9.162 2.482 3.949 1.00 89.44 408 PHE A CA 1
ATOM 3225 C C . PHE A 1 408 ? -9.559 3.387 5.116 1.00 89.44 408 PHE A C 1
ATOM 3227 O O . PHE A 1 408 ? -9.864 2.904 6.206 1.00 89.44 408 PHE A O 1
ATOM 3234 N N . MET A 1 409 ? -9.628 4.700 4.878 1.00 86.94 409 MET A N 1
ATOM 3235 C CA . MET A 1 409 ? -10.021 5.669 5.899 1.00 86.94 409 MET A CA 1
ATOM 3236 C C . MET A 1 409 ? -11.477 5.502 6.319 1.00 86.94 409 MET A C 1
ATOM 3238 O O . MET A 1 409 ? -11.782 5.604 7.506 1.00 86.94 409 MET A O 1
ATOM 3242 N N . ALA A 1 410 ? -12.392 5.249 5.384 1.00 89.88 410 ALA A N 1
ATOM 3243 C CA . ALA A 1 410 ? -13.807 5.111 5.709 1.00 89.88 410 ALA A CA 1
ATOM 3244 C C . ALA A 1 410 ? -14.079 3.896 6.606 1.00 89.88 410 ALA A C 1
ATOM 3246 O O . ALA A 1 410 ? -14.751 4.038 7.627 1.00 89.88 410 ALA A O 1
ATOM 3247 N N . LEU A 1 411 ? -13.537 2.723 6.262 1.00 90.88 411 LEU A N 1
ATOM 3248 C CA . LEU A 1 411 ? -13.795 1.487 7.005 1.00 90.88 411 LEU A CA 1
ATOM 3249 C C . LEU A 1 411 ? -13.078 1.457 8.359 1.00 90.88 411 LEU A C 1
ATOM 3251 O O . LEU A 1 411 ? -13.690 1.064 9.350 1.00 90.88 411 LEU A O 1
ATOM 3255 N N . LEU A 1 412 ? -11.827 1.927 8.442 1.00 86.31 412 LEU A N 1
ATOM 3256 C CA . LEU A 1 412 ? -11.112 2.002 9.724 1.00 86.31 412 LEU A CA 1
ATOM 3257 C C . LEU A 1 412 ? -11.789 2.967 10.702 1.00 86.31 412 LEU A C 1
ATOM 3259 O O . LEU A 1 412 ? -11.981 2.638 11.877 1.00 86.31 412 LEU A O 1
ATOM 3263 N N . ASN A 1 413 ? -12.203 4.139 10.216 1.00 83.56 413 ASN A N 1
ATOM 3264 C CA . ASN A 1 413 ? -12.934 5.092 11.045 1.00 83.56 413 ASN A CA 1
ATOM 3265 C C . ASN A 1 413 ? -14.330 4.573 11.413 1.00 83.56 413 ASN A C 1
ATOM 3267 O O . ASN A 1 413 ? -14.775 4.821 12.528 1.00 83.56 413 ASN A O 1
ATOM 3271 N N . TYR A 1 414 ? -15.001 3.820 10.533 1.00 88.06 414 TYR A N 1
ATOM 3272 C CA . TYR A 1 414 ? -16.293 3.207 10.851 1.00 88.06 414 TYR A CA 1
ATOM 3273 C C . TYR A 1 414 ? -16.181 2.155 11.963 1.00 88.06 414 TYR A C 1
ATOM 3275 O O . TYR A 1 414 ? -16.975 2.192 12.894 1.00 88.06 414 TYR A O 1
ATOM 3283 N N . ILE A 1 415 ? -15.169 1.276 11.940 1.00 84.94 415 ILE A N 1
ATOM 3284 C CA . ILE A 1 415 ? -14.918 0.325 13.045 1.00 84.94 415 ILE A CA 1
ATOM 3285 C C . ILE A 1 415 ? -14.662 1.075 14.358 1.00 84.94 415 ILE A C 1
ATOM 3287 O O . ILE A 1 415 ? -15.140 0.665 15.415 1.00 84.94 415 ILE A O 1
ATOM 3291 N N . THR A 1 416 ? -13.913 2.176 14.286 1.00 80.06 416 THR A N 1
ATOM 3292 C CA . THR A 1 416 ? -13.575 2.988 15.459 1.00 80.06 416 THR A CA 1
ATOM 3293 C C . THR A 1 416 ? -14.817 3.644 16.058 1.00 80.06 416 THR A C 1
ATOM 3295 O O . THR A 1 416 ? -15.033 3.556 17.266 1.00 80.06 416 THR A O 1
ATOM 3298 N N . ASP A 1 417 ? -15.656 4.240 15.209 1.00 80.62 417 ASP A N 1
ATOM 3299 C CA . ASP A 1 417 ? -16.906 4.883 15.615 1.00 80.62 417 ASP A CA 1
ATOM 3300 C C . ASP A 1 417 ? -17.941 3.836 16.108 1.00 80.62 417 ASP A C 1
ATOM 3302 O O . ASP A 1 417 ? -18.598 4.074 17.114 1.00 80.62 417 ASP A O 1
ATOM 3306 N N . ALA A 1 418 ? -18.045 2.652 15.486 1.00 80.81 418 ALA A N 1
ATOM 3307 C CA . ALA A 1 418 ? -19.054 1.634 15.827 1.00 80.81 418 ALA A CA 1
ATOM 3308 C C . ALA A 1 418 ? -18.761 0.840 17.118 1.00 80.81 418 ALA A C 1
ATOM 3310 O O . ALA A 1 418 ? -19.689 0.367 17.781 1.00 80.81 418 ALA A O 1
ATOM 3311 N N . TYR A 1 419 ? -17.482 0.650 17.470 1.00 77.75 419 TYR A N 1
ATOM 3312 C CA . TYR A 1 419 ? -17.075 -0.170 18.622 1.00 77.75 419 TYR A CA 1
ATOM 3313 C C . TYR A 1 419 ? -16.510 0.635 19.803 1.00 77.75 419 TYR A C 1
ATOM 3315 O O . TYR A 1 419 ? -16.352 0.056 20.878 1.00 77.75 419 TYR A O 1
ATOM 3323 N N . GLU A 1 420 ? -16.226 1.933 19.639 1.00 75.50 420 GLU A N 1
ATOM 3324 C CA . GLU A 1 420 ? -15.762 2.887 20.666 1.00 75.50 420 GLU A CA 1
ATOM 3325 C C . GLU A 1 420 ? -14.752 2.310 21.678 1.00 75.50 420 GLU A C 1
ATOM 3327 O O . GLU A 1 420 ? -13.551 2.272 21.424 1.00 75.50 420 GLU A O 1
ATOM 3332 N N . ILE A 1 421 ? -15.223 1.826 22.834 1.00 64.12 421 ILE A N 1
ATOM 3333 C CA . ILE A 1 421 ? -14.395 1.262 23.914 1.00 64.12 421 ILE A CA 1
ATOM 3334 C C . ILE A 1 421 ? -13.608 0.032 23.427 1.00 64.12 421 ILE A C 1
ATOM 3336 O O . ILE A 1 421 ? -12.485 -0.210 23.868 1.00 64.12 421 ILE A O 1
ATOM 3340 N N . TYR A 1 422 ? -14.169 -0.726 22.484 1.00 69.31 422 TYR A N 1
ATOM 3341 C CA . TYR A 1 422 ? -13.532 -1.879 21.849 1.00 69.31 422 TYR A CA 1
ATOM 3342 C C . TYR A 1 422 ? -12.857 -1.535 20.506 1.00 69.31 422 TYR A C 1
ATOM 3344 O O . TYR A 1 422 ? -12.367 -2.439 19.825 1.00 69.31 422 TYR A O 1
ATOM 3352 N N . ALA A 1 423 ? -12.776 -0.252 20.121 1.00 66.75 423 ALA A N 1
ATOM 3353 C CA . ALA A 1 423 ? -12.182 0.185 18.853 1.00 66.75 423 ALA A CA 1
ATOM 3354 C C . ALA A 1 423 ? -10.730 -0.278 18.685 1.00 66.75 423 ALA A C 1
ATOM 3356 O O . ALA A 1 423 ? -10.350 -0.731 17.608 1.00 66.75 423 ALA A O 1
ATOM 3357 N N . ALA A 1 424 ? -9.928 -0.240 19.754 1.00 65.81 424 ALA A N 1
ATOM 3358 C CA . ALA A 1 424 ? -8.540 -0.702 19.718 1.00 65.81 424 ALA A CA 1
ATOM 3359 C C . ALA A 1 424 ? -8.432 -2.182 19.305 1.00 65.81 424 ALA A C 1
ATOM 3361 O O . ALA A 1 424 ? -7.598 -2.540 18.473 1.00 65.81 424 ALA A O 1
ATOM 3362 N N . SER A 1 425 ? -9.318 -3.041 19.824 1.00 72.88 425 SER A N 1
ATOM 3363 C CA . SER A 1 425 ? -9.371 -4.459 19.450 1.00 72.88 425 SER A CA 1
ATOM 3364 C C . SER A 1 425 ? -9.870 -4.662 18.013 1.00 72.88 425 SER A C 1
ATOM 3366 O O . SER A 1 425 ? -9.331 -5.512 17.306 1.00 72.88 425 SER A O 1
ATOM 3368 N N . GLY A 1 426 ? -10.830 -3.856 17.543 1.00 77.12 426 GLY A N 1
ATOM 3369 C CA . GLY A 1 426 ? -11.298 -3.879 16.149 1.00 77.12 426 GLY A CA 1
ATOM 3370 C C . GLY A 1 426 ? -10.242 -3.404 15.138 1.00 77.12 426 GLY A C 1
ATOM 3371 O O . GLY A 1 426 ? -10.074 -3.997 14.069 1.00 77.12 426 GLY A O 1
ATOM 3372 N N . MET A 1 427 ? -9.460 -2.380 15.488 1.00 77.94 427 MET A N 1
ATOM 3373 C CA . MET A 1 427 ? -8.322 -1.933 14.680 1.00 77.94 427 MET A CA 1
ATOM 3374 C C . MET A 1 427 ? -7.203 -2.978 14.654 1.00 77.94 427 MET A C 1
ATOM 3376 O O . MET A 1 427 ? -6.641 -3.245 13.591 1.00 77.94 427 MET A O 1
ATOM 3380 N N . ALA A 1 428 ? -6.916 -3.622 15.790 1.00 72.31 428 ALA A N 1
ATOM 3381 C CA . ALA A 1 428 ? -5.961 -4.726 15.852 1.00 72.31 428 ALA A CA 1
ATOM 3382 C C . ALA A 1 428 ? -6.403 -5.912 14.978 1.00 72.31 428 ALA A C 1
ATOM 3384 O O . ALA A 1 428 ? -5.586 -6.451 14.234 1.00 72.31 428 ALA A O 1
ATOM 3385 N N . ALA A 1 429 ? -7.694 -6.262 14.994 1.00 82.62 429 ALA A N 1
ATOM 3386 C CA . ALA A 1 429 ? -8.274 -7.301 14.137 1.00 82.62 429 ALA A CA 1
ATOM 3387 C C . ALA A 1 429 ? -8.049 -6.992 12.655 1.00 82.62 429 ALA A C 1
ATOM 3389 O O . ALA A 1 429 ? -7.517 -7.817 11.909 1.00 82.62 429 ALA A O 1
ATOM 3390 N N . THR A 1 430 ? -8.371 -5.761 12.260 1.00 83.12 430 THR A N 1
ATOM 3391 C CA . THR A 1 430 ? -8.160 -5.285 10.891 1.00 83.12 430 THR A CA 1
ATOM 3392 C C . THR A 1 430 ? -6.690 -5.324 10.513 1.00 83.12 430 THR A C 1
ATOM 3394 O O . THR A 1 430 ? -6.355 -5.726 9.404 1.00 83.12 430 THR A O 1
ATOM 3397 N N . SER A 1 431 ? -5.798 -4.956 11.435 1.00 79.75 431 SER A N 1
ATOM 3398 C CA . SER A 1 431 ? -4.361 -5.035 11.207 1.00 79.75 431 SER A CA 1
ATOM 3399 C C . SER A 1 431 ? -3.904 -6.469 10.973 1.00 79.75 431 SER A C 1
ATOM 3401 O O . SER A 1 431 ? -3.276 -6.711 9.955 1.00 79.75 431 SER A O 1
ATOM 3403 N N . ILE A 1 432 ? -4.278 -7.424 11.832 1.00 80.75 432 ILE A N 1
ATOM 3404 C CA . ILE A 1 432 ? -3.910 -8.846 11.701 1.00 80.75 432 ILE A CA 1
ATOM 3405 C C . ILE A 1 432 ? -4.387 -9.435 10.370 1.00 80.75 432 ILE A C 1
ATOM 3407 O O . ILE A 1 432 ? -3.601 -10.061 9.660 1.00 80.75 432 ILE A O 1
ATOM 3411 N N . ALA A 1 433 ? -5.658 -9.235 10.016 1.00 86.00 433 ALA A N 1
ATOM 3412 C CA . ALA A 1 433 ? -6.210 -9.774 8.775 1.00 86.00 433 ALA A CA 1
ATOM 3413 C C . ALA A 1 433 ? -5.487 -9.194 7.552 1.00 86.00 433 ALA A C 1
ATOM 3415 O O . ALA A 1 433 ? -4.998 -9.926 6.688 1.00 86.00 433 ALA A O 1
ATOM 3416 N N . ARG A 1 434 ? -5.334 -7.869 7.535 1.00 85.94 434 ARG A N 1
ATOM 3417 C CA . ARG A 1 434 ? -4.701 -7.131 6.443 1.00 85.94 434 ARG A CA 1
ATOM 3418 C C . ARG A 1 434 ? -3.258 -7.541 6.235 1.00 85.94 434 ARG A C 1
ATOM 3420 O O . ARG A 1 434 ? -2.795 -7.709 5.113 1.00 85.94 434 ARG A O 1
ATOM 3427 N N . SER A 1 435 ? -2.579 -7.716 7.344 1.00 81.06 435 SER A N 1
ATOM 3428 C CA . SER A 1 435 ? -1.237 -8.216 7.432 1.00 81.06 435 SER A CA 1
ATOM 3429 C C . SER A 1 435 ? -1.066 -9.615 6.820 1.00 81.06 435 SER A C 1
ATOM 3431 O O . SER A 1 435 ? -0.209 -9.815 5.963 1.00 81.06 435 SER A O 1
ATOM 3433 N N . ILE A 1 436 ? -1.909 -10.580 7.206 1.00 84.38 436 ILE A N 1
ATOM 3434 C CA . ILE A 1 436 ? -1.857 -11.950 6.669 1.00 84.38 436 ILE A CA 1
ATOM 3435 C C . ILE A 1 436 ? -2.047 -11.934 5.148 1.00 84.38 436 ILE A C 1
ATOM 3437 O O . ILE A 1 436 ? -1.250 -12.516 4.416 1.00 84.38 436 ILE A O 1
ATOM 3441 N N . PHE A 1 437 ? -3.060 -11.219 4.657 1.00 85.31 437 PHE A N 1
ATOM 3442 C CA . PHE A 1 437 ? -3.326 -11.129 3.220 1.00 85.31 437 PHE A CA 1
ATOM 3443 C C . PHE A 1 437 ? -2.220 -10.378 2.468 1.00 85.31 437 PHE A C 1
ATOM 3445 O O . PHE A 1 437 ? -1.825 -10.810 1.389 1.00 85.31 437 PHE A O 1
ATOM 3452 N N . GLY A 1 438 ? -1.683 -9.298 3.042 1.00 80.44 438 GLY A N 1
ATOM 3453 C CA . GLY A 1 438 ? -0.574 -8.535 2.465 1.00 80.44 438 GLY A CA 1
ATOM 3454 C C . GLY A 1 438 ? 0.736 -9.318 2.377 1.00 80.44 438 GLY A C 1
ATOM 3455 O O . GLY A 1 438 ? 1.552 -9.023 1.515 1.00 80.44 438 GLY A O 1
ATOM 3456 N N . ALA A 1 439 ? 0.932 -10.330 3.224 1.00 76.06 439 ALA A N 1
ATOM 3457 C CA . ALA A 1 439 ? 2.078 -11.229 3.147 1.00 76.06 439 ALA A CA 1
ATOM 3458 C C . ALA A 1 439 ? 1.854 -12.403 2.180 1.00 76.06 439 ALA A C 1
ATOM 3460 O O . ALA A 1 439 ? 2.763 -12.771 1.439 1.00 76.06 439 ALA A O 1
ATOM 3461 N N . VAL A 1 440 ? 0.660 -13.004 2.202 1.00 82.69 440 VAL A N 1
ATOM 3462 C CA . VAL A 1 440 ? 0.376 -14.261 1.490 1.00 82.69 440 VAL A CA 1
ATOM 3463 C C . VAL A 1 440 ? -0.029 -14.030 0.036 1.00 82.69 440 VAL A C 1
ATOM 3465 O O . VAL A 1 440 ? 0.441 -14.749 -0.839 1.00 82.69 440 VAL A O 1
ATOM 3468 N N . LEU A 1 441 ? -0.887 -13.046 -0.250 1.00 83.25 441 LEU A N 1
ATOM 3469 C CA . LEU A 1 441 ? -1.431 -12.854 -1.598 1.00 83.25 441 LEU A CA 1
ATOM 3470 C C . LEU A 1 441 ? -0.359 -12.454 -2.630 1.00 83.25 441 LEU A C 1
ATOM 3472 O O . LEU A 1 441 ? -0.406 -12.993 -3.736 1.00 83.25 441 LEU A O 1
ATOM 3476 N N . PRO A 1 442 ? 0.627 -11.584 -2.311 1.00 81.06 442 PRO A N 1
ATOM 3477 C CA . PRO A 1 442 ? 1.690 -11.262 -3.262 1.00 81.06 442 PRO A CA 1
ATOM 3478 C C . PRO A 1 442 ? 2.542 -12.471 -3.661 1.00 81.06 442 PRO A C 1
ATOM 3480 O O . PRO A 1 442 ? 2.997 -12.526 -4.791 1.00 81.06 442 PRO A O 1
ATOM 3483 N N . LEU A 1 443 ? 2.675 -13.503 -2.815 1.00 79.56 443 LEU A N 1
ATOM 3484 C CA . LEU A 1 443 ? 3.389 -14.737 -3.192 1.00 79.56 443 LEU A CA 1
ATOM 3485 C C . LEU A 1 443 ? 2.746 -15.457 -4.390 1.00 79.56 443 LEU A C 1
ATOM 3487 O O . LEU A 1 443 ? 3.407 -16.233 -5.078 1.00 79.56 443 LEU A O 1
ATOM 3491 N N . ALA A 1 444 ? 1.456 -15.218 -4.639 1.00 83.31 444 ALA A N 1
ATOM 3492 C CA . ALA A 1 444 ? 0.738 -15.758 -5.785 1.00 83.31 444 ALA A CA 1
ATOM 3493 C C . ALA A 1 444 ? 0.791 -14.842 -7.023 1.00 83.31 444 ALA A C 1
ATOM 3495 O O . ALA A 1 444 ? 0.262 -15.223 -8.067 1.00 83.31 444 ALA A O 1
ATOM 3496 N N . ALA A 1 445 ? 1.411 -13.658 -6.948 1.00 79.38 445 ALA A N 1
ATOM 3497 C CA . ALA A 1 445 ? 1.372 -12.669 -8.020 1.00 79.38 445 ALA A CA 1
ATOM 3498 C C . ALA A 1 445 ? 2.107 -13.144 -9.284 1.00 79.38 445 ALA A C 1
ATOM 3500 O O . ALA A 1 445 ? 1.455 -13.284 -10.318 1.00 79.38 445 ALA A O 1
ATOM 3501 N N . ALA A 1 446 ? 3.401 -13.476 -9.227 1.00 77.25 446 ALA A N 1
ATOM 3502 C CA . ALA A 1 446 ? 4.142 -14.028 -10.369 1.00 77.25 446 ALA A CA 1
ATOM 3503 C C . ALA A 1 446 ? 3.425 -15.194 -11.081 1.00 77.25 446 ALA A C 1
ATOM 3505 O O . ALA A 1 446 ? 3.209 -15.103 -12.296 1.00 77.25 446 ALA A O 1
ATOM 3506 N N . PRO A 1 447 ? 3.012 -16.285 -10.395 1.00 83.56 447 PRO A N 1
ATOM 3507 C CA . PRO A 1 447 ? 2.335 -17.391 -11.070 1.00 83.56 447 PRO A CA 1
ATOM 3508 C C . PRO A 1 447 ? 0.967 -16.987 -11.643 1.00 83.56 447 PRO A C 1
ATOM 3510 O O . PRO A 1 447 ? 0.586 -17.473 -12.712 1.00 83.56 447 PRO A O 1
ATOM 3513 N N . MET A 1 448 ? 0.244 -16.069 -10.994 1.00 89.56 448 MET A N 1
ATOM 3514 C CA . MET A 1 448 ? -1.013 -15.521 -11.510 1.00 89.56 448 MET A CA 1
ATOM 3515 C C . MET A 1 448 ? -0.787 -14.722 -12.802 1.00 89.56 448 MET A C 1
ATOM 3517 O O . MET A 1 448 ? -1.454 -14.982 -13.802 1.00 89.56 448 MET A O 1
ATOM 3521 N N . TYR A 1 449 ? 0.182 -13.802 -12.824 1.00 85.12 449 TYR A N 1
ATOM 3522 C CA . TYR A 1 449 ? 0.490 -12.992 -14.008 1.00 85.12 449 TYR A CA 1
ATOM 3523 C C . TYR A 1 449 ? 1.060 -13.818 -15.163 1.00 85.12 449 TYR A C 1
ATOM 3525 O O . TYR A 1 449 ? 0.741 -13.533 -16.315 1.00 85.12 449 TYR A O 1
ATOM 3533 N N . ARG A 1 450 ? 1.838 -14.872 -14.884 1.00 83.88 450 ARG A N 1
ATOM 3534 C CA . ARG A 1 450 ? 2.357 -15.779 -15.921 1.00 83.88 450 ARG A CA 1
ATOM 3535 C C . ARG A 1 450 ? 1.258 -16.636 -16.557 1.00 83.88 450 ARG A C 1
ATOM 3537 O O . ARG A 1 450 ? 1.299 -16.863 -17.760 1.00 83.88 450 ARG A O 1
ATOM 3544 N N . SER A 1 451 ? 0.300 -17.129 -15.769 1.00 88.81 451 SER A N 1
ATOM 3545 C CA . SER A 1 451 ? -0.752 -18.036 -16.262 1.00 88.81 451 SER A CA 1
ATOM 3546 C C . SER A 1 451 ? -1.915 -17.312 -16.943 1.00 88.81 451 SER A C 1
ATOM 3548 O O . SER A 1 451 ? -2.409 -17.777 -17.966 1.00 88.81 451 SER A O 1
ATOM 3550 N N . LEU A 1 452 ? -2.352 -16.179 -16.389 1.00 87.25 452 LEU A N 1
ATOM 3551 C CA . LEU A 1 452 ? -3.507 -15.421 -16.885 1.00 87.25 452 LEU A CA 1
ATOM 3552 C C . LEU A 1 452 ? -3.101 -14.281 -17.831 1.00 87.25 452 LEU A C 1
ATOM 3554 O O . LEU A 1 452 ? -3.929 -13.780 -18.591 1.00 87.25 452 LEU A O 1
ATOM 3558 N N . GLY A 1 453 ? -1.840 -13.851 -17.789 1.00 87.56 453 GLY A N 1
ATOM 3559 C CA . GLY A 1 453 ? -1.395 -12.626 -18.445 1.00 87.56 453 GLY A CA 1
ATOM 3560 C C . GLY A 1 453 ? -1.876 -11.367 -17.717 1.00 87.56 453 GLY A C 1
ATOM 3561 O O . GLY A 1 453 ? -2.761 -11.401 -16.861 1.00 87.56 453 GLY A O 1
ATOM 3562 N N . VAL A 1 454 ? -1.298 -10.220 -18.078 1.00 88.31 454 VAL A N 1
ATOM 3563 C CA . VAL A 1 454 ? -1.532 -8.932 -17.398 1.00 88.31 454 VAL A CA 1
ATOM 3564 C C . VAL A 1 454 ? -3.009 -8.533 -17.369 1.00 88.31 454 VAL A C 1
ATOM 3566 O O . VAL A 1 454 ? -3.517 -8.114 -16.327 1.00 88.31 454 VAL A O 1
ATOM 3569 N N . SER A 1 455 ? -3.720 -8.683 -18.488 1.00 90.94 455 SER A N 1
ATOM 3570 C CA . SER A 1 455 ? -5.106 -8.220 -18.596 1.00 90.94 455 SER A CA 1
ATOM 3571 C C . SER A 1 455 ? -6.068 -9.014 -17.721 1.00 90.94 455 SER A C 1
ATOM 3573 O O . SER A 1 455 ? -6.851 -8.421 -16.973 1.00 90.94 455 SER A O 1
ATOM 3575 N N . TRP A 1 456 ? -6.000 -10.346 -17.764 1.00 93.38 456 TRP A N 1
ATOM 3576 C CA . TRP A 1 456 ? -6.892 -11.192 -16.973 1.00 93.38 456 TRP A CA 1
ATOM 3577 C C . TRP A 1 456 ? -6.486 -11.267 -15.505 1.00 93.38 456 TRP A C 1
ATOM 3579 O O . TRP A 1 456 ? -7.375 -11.272 -14.658 1.00 93.38 456 TRP A O 1
ATOM 3589 N N . ALA A 1 457 ? -5.189 -11.233 -15.182 1.00 92.00 457 ALA A N 1
ATOM 3590 C CA . ALA A 1 457 ? -4.721 -11.158 -13.799 1.00 92.00 457 ALA A CA 1
ATOM 3591 C C . ALA A 1 457 ? -5.260 -9.899 -13.095 1.00 92.00 457 ALA A C 1
ATOM 3593 O O . ALA A 1 457 ? -5.883 -9.992 -12.037 1.00 92.00 457 ALA A O 1
ATOM 3594 N N . SER A 1 458 ? -5.131 -8.725 -13.722 1.00 92.44 458 SER A N 1
ATOM 3595 C CA . SER A 1 458 ? -5.677 -7.473 -13.178 1.00 92.44 458 SER A CA 1
ATOM 3596 C C . SER A 1 458 ? -7.214 -7.450 -13.173 1.00 92.44 458 SER A C 1
ATOM 3598 O O . SER A 1 458 ? -7.820 -6.927 -12.238 1.00 92.44 458 SER A O 1
ATOM 3600 N N . SER A 1 459 ? -7.867 -8.077 -14.160 1.00 94.19 459 SER A N 1
ATOM 3601 C CA . SER A 1 459 ? -9.334 -8.204 -14.195 1.00 94.19 459 SER A CA 1
ATOM 3602 C C . SER A 1 459 ? -9.870 -9.108 -13.081 1.00 94.19 459 SER A C 1
ATOM 3604 O O . SER A 1 459 ? -10.889 -8.781 -12.479 1.00 94.19 459 SER A O 1
ATOM 3606 N N . LEU A 1 460 ? -9.180 -10.206 -12.751 1.00 94.44 460 LEU A N 1
ATOM 3607 C CA . LEU A 1 460 ? -9.529 -11.085 -11.630 1.00 94.44 460 LEU A CA 1
ATOM 3608 C C . LEU A 1 460 ? -9.536 -10.309 -10.307 1.00 94.44 460 LEU A C 1
ATOM 3610 O O . LEU A 1 460 ? -10.506 -10.379 -9.551 1.00 94.44 460 LEU A O 1
ATOM 3614 N N . LEU A 1 461 ? -8.494 -9.509 -10.064 1.00 93.75 461 LEU A N 1
ATOM 3615 C CA . LEU A 1 461 ? -8.428 -8.618 -8.902 1.00 93.75 461 LEU A CA 1
ATOM 3616 C C . LEU A 1 461 ? -9.539 -7.556 -8.930 1.00 93.75 461 LEU A C 1
ATOM 3618 O O . LEU A 1 461 ? -10.113 -7.234 -7.885 1.00 93.75 461 LEU A O 1
ATOM 3622 N N . GLY A 1 462 ? -9.878 -7.048 -10.118 1.00 94.75 462 GLY A N 1
ATOM 3623 C CA . GLY A 1 462 ? -10.996 -6.131 -10.345 1.00 94.75 462 GLY A CA 1
ATOM 3624 C C . GLY A 1 462 ? -12.350 -6.737 -9.968 1.00 94.75 462 GLY A C 1
ATOM 3625 O O . GLY A 1 462 ? -13.112 -6.110 -9.235 1.00 94.75 462 GLY A O 1
ATOM 3626 N N . PHE A 1 463 ? -12.636 -7.975 -10.382 1.00 95.69 463 PHE A N 1
ATOM 3627 C CA . PHE A 1 463 ? -13.871 -8.684 -10.028 1.00 95.69 463 PHE A CA 1
ATOM 3628 C C . PHE A 1 463 ? -13.971 -8.986 -8.529 1.00 95.69 463 PHE A C 1
ATOM 3630 O O . PHE A 1 463 ? -15.029 -8.778 -7.932 1.00 95.69 463 PHE A O 1
ATOM 3637 N N . LEU A 1 464 ? -12.872 -9.416 -7.899 1.00 94.50 464 LEU A N 1
ATOM 3638 C CA . LEU A 1 464 ? -12.827 -9.613 -6.446 1.00 94.50 464 LEU A CA 1
ATOM 3639 C C . LEU A 1 464 ? -13.103 -8.299 -5.702 1.00 94.50 464 LEU A C 1
ATOM 3641 O O . LEU A 1 464 ? -13.921 -8.260 -4.784 1.00 94.50 464 LEU A O 1
ATOM 3645 N N . SER A 1 465 ? -12.487 -7.202 -6.143 1.00 94.31 465 SER A N 1
ATOM 3646 C CA . SER A 1 465 ? -12.700 -5.869 -5.566 1.00 94.31 465 SER A CA 1
ATOM 3647 C C . SER A 1 465 ? -14.121 -5.339 -5.808 1.00 94.31 465 SER A C 1
ATOM 3649 O O . SER A 1 465 ? -14.698 -4.674 -4.943 1.00 94.31 465 SER A O 1
ATOM 3651 N N . LEU A 1 466 ? -14.732 -5.674 -6.948 1.00 95.12 466 LEU A N 1
ATOM 3652 C CA . LEU A 1 466 ? -16.118 -5.329 -7.259 1.00 95.12 466 LEU A CA 1
ATOM 3653 C C . LEU A 1 466 ? -17.093 -6.022 -6.305 1.00 95.12 466 LEU A C 1
ATOM 3655 O O . LEU A 1 466 ? -18.002 -5.374 -5.789 1.00 95.12 466 LEU A O 1
ATOM 3659 N N . ALA A 1 467 ? -16.867 -7.302 -5.997 1.00 94.75 467 ALA A N 1
ATOM 3660 C CA . ALA A 1 467 ? -17.666 -8.015 -5.003 1.00 94.75 467 ALA A CA 1
ATOM 3661 C C . ALA A 1 467 ? -17.580 -7.342 -3.621 1.00 94.75 467 ALA A C 1
ATOM 3663 O O . ALA A 1 467 ? -18.593 -7.179 -2.939 1.00 94.75 467 ALA A O 1
ATOM 3664 N N . MET A 1 468 ? -16.389 -6.879 -3.227 1.00 93.50 468 MET A N 1
ATOM 3665 C CA . MET A 1 468 ? -16.198 -6.180 -1.951 1.00 93.50 468 MET A CA 1
ATOM 3666 C C . MET A 1 468 ? -16.825 -4.779 -1.928 1.00 93.50 468 MET A C 1
ATOM 3668 O O . MET A 1 468 ? -17.231 -4.302 -0.869 1.00 93.50 468 MET A O 1
ATOM 3672 N N . THR A 1 469 ? -16.988 -4.132 -3.086 1.00 92.56 469 THR A N 1
ATOM 3673 C CA . THR A 1 469 ? -17.610 -2.801 -3.199 1.00 92.56 469 THR A CA 1
ATOM 3674 C C . THR A 1 469 ? -19.067 -2.788 -2.722 1.00 92.56 469 THR A C 1
ATOM 3676 O O . THR A 1 469 ? -19.569 -1.740 -2.324 1.00 92.56 469 THR A O 1
ATOM 3679 N N . VAL A 1 470 ? -19.742 -3.941 -2.680 1.00 92.69 470 VAL A N 1
ATOM 3680 C CA . VAL A 1 470 ? -21.113 -4.077 -2.158 1.00 92.69 470 VAL A CA 1
ATOM 3681 C C . VAL A 1 470 ? -21.173 -3.914 -0.630 1.00 92.69 470 VAL A C 1
ATOM 3683 O O . VAL A 1 470 ? -22.205 -3.504 -0.097 1.00 92.69 470 VAL A O 1
ATOM 3686 N N . ILE A 1 471 ? -20.073 -4.174 0.086 1.00 92.06 471 ILE A N 1
ATOM 3687 C CA . ILE A 1 471 ? -20.031 -4.204 1.558 1.00 92.06 471 ILE A CA 1
ATOM 3688 C C . ILE A 1 471 ? -20.453 -2.859 2.184 1.00 92.06 471 ILE A C 1
ATOM 3690 O O . ILE A 1 471 ? -21.377 -2.871 3.001 1.00 92.06 471 ILE A O 1
ATOM 3694 N N . PRO A 1 472 ? -19.886 -1.692 1.803 1.00 90.81 472 PRO A N 1
ATOM 3695 C CA . PRO A 1 472 ? -20.325 -0.405 2.349 1.00 90.81 472 PRO A CA 1
ATOM 3696 C C . PRO A 1 472 ? -21.816 -0.116 2.126 1.00 90.81 472 PRO A C 1
ATOM 3698 O O . PRO A 1 472 ? -22.487 0.377 3.031 1.00 90.81 472 PRO A O 1
ATOM 3701 N N . PHE A 1 473 ? -22.365 -0.469 0.958 1.00 90.62 473 PHE A N 1
ATOM 3702 C CA . PHE A 1 473 ? -23.796 -0.298 0.679 1.00 90.62 473 PHE A CA 1
ATOM 3703 C C . PHE A 1 473 ? -24.659 -1.213 1.556 1.00 90.62 473 PHE A C 1
ATOM 3705 O O . PHE A 1 473 ? -25.702 -0.790 2.060 1.00 90.62 473 PHE A O 1
ATOM 3712 N N . ALA A 1 474 ? -24.215 -2.453 1.779 1.00 89.44 474 ALA A N 1
ATOM 3713 C CA . ALA A 1 474 ? -24.888 -3.391 2.668 1.00 89.44 474 ALA A CA 1
ATOM 3714 C C . ALA A 1 474 ? -24.876 -2.902 4.125 1.00 89.44 474 ALA A C 1
ATOM 3716 O O . ALA A 1 474 ? -25.899 -2.999 4.801 1.00 89.44 474 ALA A O 1
ATOM 3717 N N . PHE A 1 475 ? -23.771 -2.319 4.595 1.00 89.56 475 PHE A N 1
ATOM 3718 C CA . PHE A 1 475 ? -23.691 -1.724 5.931 1.00 89.56 475 PHE A CA 1
ATOM 3719 C C . PHE A 1 475 ? -24.623 -0.526 6.101 1.00 89.56 475 PHE A C 1
ATOM 3721 O O . PHE A 1 475 ? -25.308 -0.447 7.114 1.00 89.56 475 PHE A O 1
ATOM 3728 N N . ILE A 1 476 ? -24.733 0.357 5.104 1.00 87.25 476 ILE A N 1
ATOM 3729 C CA . ILE A 1 476 ? -25.679 1.484 5.169 1.00 87.25 476 ILE A CA 1
ATOM 3730 C C . ILE A 1 476 ? -27.129 0.981 5.254 1.00 87.25 476 ILE A C 1
ATOM 3732 O O . ILE A 1 476 ? -27.926 1.523 6.013 1.00 87.25 476 ILE A O 1
ATOM 3736 N N . LYS A 1 477 ? -27.485 -0.066 4.497 1.00 87.50 477 LYS A N 1
ATOM 3737 C CA . LYS A 1 477 ? -28.867 -0.571 4.439 1.00 87.50 477 LYS A CA 1
ATOM 3738 C C . LYS A 1 477 ? -29.253 -1.468 5.620 1.00 87.50 477 LYS A C 1
ATOM 3740 O O . LYS A 1 477 ? -30.407 -1.454 6.039 1.00 87.50 477 LYS A O 1
ATOM 3745 N N . TYR A 1 478 ? -28.324 -2.280 6.124 1.00 85.50 478 TYR A N 1
ATOM 3746 C CA . TYR A 1 478 ? -28.594 -3.314 7.132 1.00 85.50 478 TYR A CA 1
ATOM 3747 C C . TYR A 1 478 ? -27.872 -3.085 8.471 1.00 85.50 478 TYR A C 1
ATOM 3749 O O . TYR A 1 478 ? -27.993 -3.924 9.366 1.00 85.50 478 TYR A O 1
ATOM 3757 N N . GLY A 1 479 ? -27.157 -1.968 8.635 1.00 80.12 479 GLY A N 1
ATOM 3758 C CA . GLY A 1 479 ? -26.303 -1.676 9.794 1.00 80.12 479 GLY A CA 1
ATOM 3759 C C . GLY A 1 479 ? -27.009 -1.821 11.140 1.00 80.12 479 GLY A C 1
ATOM 3760 O O . GLY A 1 479 ? -26.490 -2.485 12.035 1.00 80.12 479 GLY A O 1
ATOM 3761 N N . ASP A 1 480 ? -28.240 -1.324 11.270 1.00 79.25 480 ASP A N 1
ATOM 3762 C CA . ASP A 1 480 ? -29.005 -1.422 12.521 1.00 79.25 480 ASP A CA 1
ATOM 3763 C C . ASP A 1 480 ? -29.297 -2.866 12.933 1.00 79.25 480 ASP A C 1
ATOM 3765 O O . ASP A 1 480 ? -29.153 -3.226 14.103 1.00 79.25 480 ASP A O 1
ATOM 3769 N N . ARG A 1 481 ? -29.642 -3.722 11.965 1.00 81.38 481 ARG A N 1
ATOM 3770 C CA . ARG A 1 481 ? -29.914 -5.144 12.209 1.00 81.38 481 ARG A CA 1
ATOM 3771 C C . ARG A 1 481 ? -28.635 -5.905 12.546 1.00 81.38 481 ARG A C 1
ATOM 3773 O O . ARG A 1 481 ? -28.654 -6.773 13.415 1.00 81.38 481 ARG A O 1
ATOM 3780 N N . ILE A 1 482 ? -27.531 -5.566 11.881 1.00 82.38 482 ILE A N 1
ATOM 3781 C CA . ILE A 1 482 ? -26.223 -6.174 12.140 1.00 82.38 482 ILE A CA 1
ATOM 3782 C C . ILE A 1 482 ? -25.738 -5.796 13.549 1.00 82.38 482 ILE A C 1
ATOM 3784 O O . ILE A 1 482 ? -25.328 -6.674 14.305 1.00 82.38 482 ILE A O 1
ATOM 3788 N N . ARG A 1 483 ? -25.864 -4.522 13.946 1.00 77.69 483 ARG A N 1
ATOM 3789 C CA . ARG A 1 483 ? -25.506 -4.052 15.295 1.00 77.69 483 ARG A CA 1
ATOM 3790 C C . ARG A 1 483 ? -26.412 -4.616 16.385 1.00 77.69 483 ARG A C 1
ATOM 3792 O O . ARG A 1 483 ? -25.927 -4.891 17.474 1.00 77.69 483 ARG A O 1
ATOM 3799 N N . ALA A 1 484 ? -27.705 -4.804 16.119 1.00 77.75 484 ALA A N 1
ATOM 3800 C CA . ALA A 1 484 ? -28.625 -5.403 17.090 1.00 77.75 484 ALA A CA 1
ATOM 3801 C C . ALA A 1 484 ? -28.258 -6.859 17.434 1.00 77.75 484 ALA A C 1
ATOM 3803 O O . ALA A 1 484 ? -28.447 -7.291 18.570 1.00 77.75 484 ALA A O 1
ATOM 3804 N N . ASN A 1 485 ? -27.690 -7.595 16.477 1.00 80.88 485 ASN A N 1
ATOM 3805 C CA . ASN A 1 485 ? -27.244 -8.975 16.676 1.00 80.88 485 ASN A CA 1
ATOM 3806 C C . ASN A 1 485 ? -25.805 -9.090 17.217 1.00 80.88 485 ASN A C 1
ATOM 3808 O O . ASN A 1 485 ? -25.375 -10.191 17.557 1.00 80.88 485 ASN A O 1
ATOM 3812 N N . SER A 1 486 ? -25.060 -7.985 17.308 1.00 80.94 486 SER A N 1
ATOM 3813 C CA . SER A 1 486 ? -23.684 -7.964 17.814 1.00 80.94 486 SER A CA 1
ATOM 3814 C C . SER A 1 486 ? -23.646 -8.053 19.339 1.00 80.94 486 SER A C 1
ATOM 3816 O O . SER A 1 486 ? -24.292 -7.275 20.048 1.00 80.94 486 SER A O 1
ATOM 3818 N N . ARG A 1 487 ? -22.831 -8.970 19.870 1.00 76.50 487 ARG A N 1
ATOM 3819 C CA . ARG A 1 487 ? -22.662 -9.128 21.322 1.00 76.50 487 ARG A CA 1
ATOM 3820 C C . ARG A 1 487 ? -21.936 -7.922 21.915 1.00 76.50 487 ARG A C 1
ATOM 3822 O O . ARG A 1 487 ? -22.356 -7.412 22.952 1.00 76.50 487 ARG A O 1
ATOM 3829 N N . PHE A 1 488 ? -20.891 -7.449 21.238 1.00 73.88 488 PHE A N 1
ATOM 3830 C CA . PHE A 1 488 ? -20.082 -6.322 21.703 1.00 73.88 488 PHE A CA 1
ATOM 3831 C C . PHE A 1 488 ? -20.838 -4.990 21.626 1.00 73.88 488 PHE A C 1
ATOM 3833 O O . PHE A 1 488 ? -20.754 -4.196 22.562 1.00 73.88 488 PHE A O 1
ATOM 3840 N N . CYS A 1 489 ? -21.628 -4.744 20.574 1.00 71.62 489 CYS A N 1
ATOM 3841 C CA . CYS A 1 489 ? -22.443 -3.526 20.493 1.00 71.62 489 CYS A CA 1
ATOM 3842 C C . CYS A 1 489 ? -23.550 -3.505 21.558 1.00 71.62 489 CYS A C 1
ATOM 3844 O O . CYS A 1 489 ? -23.843 -2.447 22.116 1.00 71.62 489 CYS A O 1
ATOM 3846 N N . ASN A 1 490 ? -24.147 -4.657 21.878 1.00 78.06 490 ASN A N 1
ATOM 3847 C CA . ASN A 1 490 ? -25.145 -4.755 22.944 1.00 78.06 490 ASN A CA 1
ATOM 3848 C C . ASN A 1 490 ? -24.527 -4.530 24.334 1.00 78.06 490 ASN A C 1
ATOM 3850 O O . ASN A 1 490 ? -25.104 -3.815 25.154 1.00 78.06 490 ASN A O 1
ATOM 3854 N N . GLU A 1 491 ? -23.326 -5.060 24.580 1.00 78.38 491 GLU A N 1
ATOM 3855 C CA . GLU A 1 491 ? -22.568 -4.799 25.811 1.00 78.38 491 GLU A CA 1
ATOM 3856 C C . GLU A 1 491 ? -22.189 -3.313 25.938 1.00 78.38 491 GLU A C 1
ATOM 3858 O O . GLU A 1 491 ? -22.370 -2.715 27.000 1.00 78.38 491 GLU A O 1
ATOM 3863 N N . LEU A 1 492 ? -21.763 -2.680 24.839 1.00 74.25 492 LEU A N 1
ATOM 3864 C CA . LEU A 1 492 ? -21.460 -1.247 24.787 1.00 74.25 492 LEU A CA 1
ATOM 3865 C C . LEU A 1 492 ? -22.696 -0.387 25.101 1.00 74.25 492 LEU A C 1
ATOM 3867 O O . LEU A 1 492 ? -22.605 0.556 25.889 1.00 74.25 492 LEU A O 1
ATOM 3871 N N . LYS A 1 493 ? -23.860 -0.715 24.521 1.00 77.25 493 LYS A N 1
ATOM 3872 C CA . LYS A 1 493 ? -25.132 -0.029 24.813 1.00 77.25 493 LYS A CA 1
ATOM 3873 C C . LYS A 1 493 ? -25.492 -0.133 26.295 1.00 77.25 493 LYS A C 1
ATOM 3875 O O . LYS A 1 493 ? -25.757 0.891 26.921 1.00 77.25 493 LYS A O 1
ATOM 3880 N N . ALA A 1 494 ? -25.406 -1.330 26.875 1.00 79.44 494 ALA A N 1
ATOM 3881 C CA . ALA A 1 494 ? -25.660 -1.538 28.300 1.00 79.44 494 ALA A CA 1
ATOM 3882 C C . ALA A 1 494 ? -24.688 -0.737 29.189 1.00 79.44 494 ALA A C 1
ATOM 3884 O O . ALA A 1 494 ? -25.093 -0.158 30.201 1.00 79.44 494 ALA A O 1
ATOM 3885 N N . LEU A 1 495 ? -23.409 -0.653 28.801 1.00 75.88 495 LEU A N 1
ATOM 3886 C CA . LEU A 1 495 ? -22.408 0.134 29.521 1.00 75.88 495 LEU A CA 1
ATOM 3887 C C . LEU A 1 495 ? -22.705 1.641 29.454 1.00 75.88 495 LEU A C 1
ATOM 3889 O O . LEU A 1 495 ? -22.603 2.331 30.468 1.00 75.88 495 LEU A O 1
ATOM 3893 N N . LYS A 1 496 ? -23.114 2.152 28.284 1.00 76.94 496 LYS A N 1
ATOM 3894 C CA . LYS A 1 496 ? -23.529 3.553 28.105 1.00 76.94 496 LYS A CA 1
ATOM 3895 C C . LYS A 1 496 ? -24.746 3.893 28.954 1.00 76.94 496 LYS A C 1
ATOM 3897 O O . LYS A 1 496 ? -24.733 4.913 29.634 1.00 76.94 496 LYS A O 1
ATOM 3902 N N . GLU A 1 497 ? -25.760 3.032 28.966 1.00 80.12 497 GLU A N 1
ATOM 3903 C CA . GLU A 1 497 ? -26.945 3.213 29.809 1.00 80.12 497 GLU A CA 1
ATOM 3904 C C . GLU A 1 497 ? -26.584 3.219 31.298 1.00 80.12 497 GLU A C 1
ATOM 3906 O O . GLU A 1 497 ? -27.062 4.069 32.051 1.00 80.12 497 GLU A O 1
ATOM 3911 N N . LYS A 1 498 ? -25.693 2.317 31.730 1.00 79.56 498 LYS A N 1
ATOM 3912 C CA . LYS A 1 498 ? -25.199 2.284 33.111 1.00 79.56 498 LYS A CA 1
ATOM 3913 C C . LYS A 1 498 ? -24.438 3.562 33.472 1.00 79.56 498 LYS A C 1
ATOM 3915 O O . LYS A 1 498 ? -24.697 4.138 34.525 1.00 79.56 498 LYS A O 1
ATOM 3920 N N . ASN A 1 499 ? -23.547 4.029 32.596 1.00 76.19 499 ASN A N 1
ATOM 3921 C CA . ASN A 1 499 ? -22.772 5.254 32.804 1.00 76.19 499 ASN A CA 1
ATOM 3922 C C . ASN A 1 499 ? -23.657 6.509 32.800 1.00 76.19 499 ASN A C 1
ATOM 3924 O O . ASN A 1 499 ? -23.433 7.402 33.612 1.00 76.19 499 ASN A O 1
ATOM 3928 N N . ALA A 1 500 ? -24.675 6.575 31.938 1.00 76.31 500 ALA A N 1
ATOM 3929 C CA . ALA A 1 500 ? -25.640 7.673 31.916 1.00 76.31 500 ALA A CA 1
ATOM 3930 C C . ALA A 1 500 ? -26.448 7.730 33.221 1.00 76.31 500 ALA A C 1
ATOM 3932 O O . ALA A 1 500 ? -26.510 8.779 33.854 1.00 76.31 500 ALA A O 1
ATOM 3933 N N . ARG A 1 501 ? -26.967 6.585 33.689 1.00 81.00 501 ARG A N 1
ATOM 3934 C CA . ARG A 1 501 ? -27.670 6.487 34.981 1.00 81.00 501 ARG A CA 1
ATOM 3935 C C . ARG A 1 501 ? -26.775 6.852 36.163 1.00 81.00 501 ARG A C 1
ATOM 3937 O O . ARG A 1 501 ? -27.248 7.467 37.115 1.00 81.00 501 ARG A O 1
ATOM 3944 N N . GLN A 1 502 ? -25.500 6.462 36.121 1.00 77.38 502 GLN A N 1
ATOM 3945 C CA . GLN A 1 502 ? -24.531 6.839 37.149 1.00 77.38 502 GLN A CA 1
ATOM 3946 C C . GLN A 1 502 ? -24.300 8.351 37.144 1.00 77.38 502 GLN A C 1
ATOM 3948 O O . GLN A 1 502 ? -24.377 8.977 38.190 1.00 77.38 502 GLN A O 1
ATOM 3953 N N . LYS A 1 503 ? -24.113 8.950 35.965 1.00 76.69 503 LYS A N 1
ATOM 3954 C CA . LYS A 1 503 ? -23.916 10.393 35.825 1.00 76.69 503 LYS A CA 1
ATOM 3955 C C . LYS A 1 503 ? -25.129 11.193 36.309 1.00 76.69 503 LYS A C 1
ATOM 3957 O O . LYS A 1 503 ? -24.955 12.163 37.033 1.00 76.69 503 LYS A O 1
ATOM 3962 N N . GLU A 1 504 ? -26.345 10.748 35.992 1.00 80.69 504 GLU A N 1
ATOM 3963 C CA . GLU A 1 504 ? -27.579 11.343 36.525 1.00 80.69 504 GLU A CA 1
ATOM 3964 C C . GLU A 1 504 ? -27.679 11.221 38.052 1.00 80.69 504 GLU A C 1
ATOM 3966 O O . GLU A 1 504 ? -28.165 12.139 38.712 1.00 80.69 504 GLU A O 1
ATOM 3971 N N . ARG A 1 505 ? -27.239 10.096 38.637 1.00 79.88 505 ARG A N 1
ATOM 3972 C CA . ARG A 1 505 ? -27.165 9.939 40.099 1.00 79.88 505 ARG A CA 1
ATOM 3973 C C . ARG A 1 505 ? -26.156 10.901 40.706 1.00 79.88 505 ARG A C 1
ATOM 3975 O O . ARG A 1 505 ? -26.506 11.589 41.656 1.00 79.88 505 ARG A O 1
ATOM 3982 N N . ASP A 1 506 ? -24.960 10.984 40.136 1.00 79.00 506 ASP A N 1
ATOM 3983 C CA . ASP A 1 506 ? -23.896 11.864 40.614 1.00 79.00 506 ASP A CA 1
ATOM 3984 C C . ASP A 1 506 ? -24.305 13.349 40.496 1.00 79.00 506 ASP A C 1
ATOM 3986 O O . ASP A 1 506 ? -24.013 14.146 41.385 1.00 79.00 506 ASP A O 1
ATOM 3990 N N . GLU A 1 507 ? -25.020 13.733 39.430 1.00 81.62 507 GLU A N 1
ATOM 3991 C CA . GLU A 1 507 ? -25.582 15.081 39.248 1.00 81.62 507 GLU A CA 1
ATOM 3992 C C . GLU A 1 507 ? -26.694 15.381 40.263 1.00 81.62 507 GLU A C 1
ATOM 3994 O O . GLU A 1 507 ? -26.694 16.453 40.869 1.00 81.62 507 GLU A O 1
ATOM 3999 N N . LYS A 1 508 ? -27.601 14.429 40.518 1.00 83.00 508 LYS A N 1
ATOM 4000 C CA . LYS A 1 508 ? -28.627 14.560 41.567 1.00 83.00 508 LYS A CA 1
ATOM 4001 C C . LYS A 1 508 ? -28.017 14.640 42.963 1.00 83.00 508 LYS A C 1
ATOM 4003 O O . LYS A 1 508 ? -28.511 15.389 43.798 1.00 83.00 508 LYS A O 1
ATOM 4008 N N . GLU A 1 509 ? -26.957 13.885 43.224 1.00 80.56 509 GLU A N 1
ATOM 4009 C CA . GLU A 1 509 ? -26.258 13.898 44.505 1.00 80.56 509 GLU A CA 1
ATOM 4010 C C . GLU A 1 509 ? -25.489 15.205 44.710 1.00 80.56 509 GLU A C 1
ATOM 4012 O O . GLU A 1 509 ? -25.589 15.801 45.779 1.00 80.56 509 GLU A O 1
ATOM 4017 N N . LYS A 1 510 ? -24.832 15.731 43.668 1.00 79.75 510 LYS A N 1
ATOM 4018 C CA . LYS A 1 510 ? -24.252 17.083 43.692 1.00 79.75 510 LYS A CA 1
ATOM 4019 C C . LYS A 1 510 ? -25.300 18.159 43.944 1.00 79.75 510 LYS A C 1
ATOM 4021 O O . LYS A 1 510 ? -25.099 18.976 44.834 1.00 79.75 510 LYS A O 1
ATOM 4026 N N . ALA A 1 511 ? -26.426 18.124 43.230 1.00 79.00 511 ALA A N 1
ATOM 4027 C CA . ALA A 1 511 ? -27.521 19.067 43.444 1.00 79.00 511 ALA A CA 1
ATOM 4028 C C . ALA A 1 511 ? -28.083 18.971 44.873 1.00 79.00 511 ALA A C 1
ATOM 4030 O O . ALA A 1 511 ? -28.394 19.985 45.491 1.00 79.00 511 ALA A O 1
ATOM 4031 N N . ARG A 1 512 ? -28.158 17.757 45.438 1.00 77.81 512 ARG A N 1
ATOM 4032 C CA . ARG A 1 512 ? -28.568 17.537 46.829 1.00 77.81 512 ARG A CA 1
ATOM 4033 C C . ARG A 1 512 ? -27.566 18.130 47.820 1.00 77.81 512 ARG A C 1
ATOM 4035 O O . ARG A 1 512 ? -27.992 18.781 48.765 1.00 77.81 512 ARG A O 1
ATOM 4042 N N . ILE A 1 513 ? -26.266 17.939 47.604 1.00 76.56 513 ILE A N 1
ATOM 4043 C CA . ILE A 1 513 ? -25.201 18.500 48.451 1.00 76.56 513 ILE A CA 1
ATOM 4044 C C . ILE A 1 513 ? -25.181 20.034 48.364 1.00 76.56 513 ILE A C 1
ATOM 4046 O O . ILE A 1 513 ? -25.019 20.693 49.383 1.00 76.56 513 ILE A O 1
ATOM 4050 N N . GLU A 1 514 ? -25.394 20.609 47.178 1.00 74.69 514 GLU A N 1
ATOM 4051 C CA . GLU A 1 514 ? -25.496 22.064 46.984 1.00 74.69 514 GLU A CA 1
ATOM 4052 C C . GLU A 1 514 ? -26.779 22.662 47.579 1.00 74.69 514 GLU A C 1
ATOM 4054 O O . GLU A 1 514 ? -26.779 23.826 47.967 1.00 74.69 514 GLU A O 1
ATOM 4059 N N . SER A 1 515 ? -27.852 21.871 47.703 1.00 67.00 515 SER A N 1
ATOM 4060 C CA . SER A 1 515 ? -29.094 22.285 48.371 1.00 67.00 515 SER A CA 1
ATOM 4061 C C . SER A 1 515 ? -29.041 22.232 49.903 1.00 67.00 515 SER A C 1
ATOM 4063 O O . SER A 1 515 ? -29.980 22.690 50.552 1.00 67.00 515 SER A O 1
ATOM 4065 N N . VAL A 1 516 ? -27.976 21.676 50.497 1.00 68.75 516 VAL A N 1
ATOM 4066 C CA . VAL A 1 516 ? -27.769 21.716 51.952 1.00 68.75 516 VAL A CA 1
ATOM 4067 C C . VAL A 1 516 ? -27.178 23.085 52.322 1.00 68.75 516 VAL A C 1
ATOM 4069 O O . VAL A 1 516 ? -26.100 23.417 51.819 1.00 68.75 516 VAL A O 1
ATOM 4072 N N . PRO A 1 517 ? -27.841 23.892 53.176 1.00 61.00 517 PRO A N 1
ATOM 4073 C CA . PRO A 1 517 ? -27.325 25.195 53.595 1.00 61.00 517 PRO A CA 1
ATOM 4074 C C . PRO A 1 517 ? -25.924 25.058 54.206 1.00 61.00 517 PRO A C 1
ATOM 4076 O O . PRO A 1 517 ? -25.689 24.168 55.024 1.00 61.00 517 PRO A O 1
ATOM 4079 N N . ARG A 1 518 ? -24.980 25.916 53.795 1.00 58.97 518 ARG A N 1
ATOM 4080 C CA . ARG A 1 518 ? -23.582 25.872 54.268 1.00 58.97 518 ARG A CA 1
ATOM 4081 C C . ARG A 1 518 ? -23.379 26.445 55.672 1.00 58.97 518 ARG A C 1
ATOM 4083 O O . ARG A 1 518 ? -22.320 26.190 56.237 1.00 58.97 518 ARG A O 1
ATOM 4090 N N . ASP A 1 519 ? -24.365 27.147 56.229 1.00 55.59 519 ASP A N 1
ATOM 4091 C CA . ASP A 1 519 ? -24.272 27.747 57.560 1.00 55.59 519 ASP A CA 1
ATOM 4092 C C . ASP A 1 519 ? -25.170 27.036 58.586 1.00 55.59 519 ASP A C 1
ATOM 4094 O O . ASP A 1 519 ? -26.382 26.930 58.379 1.00 55.59 519 ASP A O 1
ATOM 4098 N N . PRO A 1 520 ? -24.615 26.581 59.728 1.00 54.25 520 PRO A N 1
ATOM 4099 C CA . PRO A 1 520 ? -25.396 26.044 60.842 1.00 54.25 520 PRO A CA 1
ATOM 4100 C C . PRO A 1 520 ? -26.298 27.070 61.557 1.00 54.25 520 PRO A C 1
ATOM 4102 O O . PRO A 1 520 ? -27.074 26.667 62.419 1.00 54.25 520 PRO A O 1
ATOM 4105 N N . GLU A 1 521 ? -26.211 28.370 61.248 1.00 52.12 521 GLU A N 1
ATOM 4106 C CA . GLU A 1 521 ? -26.906 29.430 62.002 1.00 52.12 521 GLU A CA 1
ATOM 4107 C C . GLU A 1 521 ? -28.327 29.765 61.508 1.00 52.12 521 GLU A C 1
ATOM 4109 O O . GLU A 1 521 ? -29.107 30.328 62.271 1.00 52.12 521 GLU A O 1
ATOM 4114 N N . GLU A 1 522 ? -28.740 29.358 60.301 1.00 51.75 522 GLU A N 1
ATOM 4115 C CA . GLU A 1 522 ? -30.105 29.636 59.798 1.00 51.75 522 GLU A CA 1
ATOM 4116 C C . GLU A 1 522 ? -31.148 28.554 60.147 1.00 51.75 522 GLU A C 1
ATOM 4118 O O . GLU A 1 522 ? -32.342 28.745 59.923 1.00 51.75 522 GLU A O 1
ATOM 4123 N N . ALA A 1 523 ? -30.739 27.424 60.736 1.00 49.03 523 ALA A N 1
ATOM 4124 C CA . ALA A 1 523 ? -31.648 26.326 61.096 1.00 49.03 523 ALA A CA 1
ATOM 4125 C C . ALA A 1 523 ? -32.268 26.443 62.507 1.00 49.03 523 ALA A C 1
ATOM 4127 O O . ALA A 1 523 ? -33.077 25.598 62.892 1.00 49.03 523 ALA A O 1
ATOM 4128 N N . MET A 1 524 ? -31.920 27.479 63.281 1.00 49.09 524 MET A N 1
ATOM 4129 C CA . MET A 1 524 ? -32.556 27.799 64.565 1.00 49.09 524 MET A CA 1
ATOM 4130 C C . MET A 1 524 ? -33.293 29.138 64.482 1.00 49.09 524 MET A C 1
ATOM 4132 O O . MET A 1 524 ? -32.818 30.157 64.972 1.00 49.09 524 MET A O 1
ATOM 4136 N N . GLN A 1 525 ? -34.499 29.128 63.919 1.00 49.69 525 GLN A N 1
ATOM 4137 C CA . GLN A 1 525 ? -35.524 30.080 64.345 1.00 49.69 525 GLN A CA 1
ATOM 4138 C C . GLN A 1 525 ? -36.482 29.347 65.294 1.00 49.69 525 GLN A C 1
ATOM 4140 O O . GLN A 1 525 ? -37.079 28.347 64.887 1.00 49.69 525 GLN A O 1
ATOM 4145 N N . PRO A 1 526 ? -36.596 29.768 66.568 1.00 56.72 526 PRO A N 1
ATOM 4146 C CA . PRO A 1 526 ? -37.638 29.266 67.445 1.00 56.72 526 PRO A CA 1
ATOM 4147 C C . PRO A 1 526 ? -39.003 29.810 67.000 1.00 56.72 526 PRO A C 1
ATOM 4149 O O . PRO A 1 526 ? -39.093 30.897 66.434 1.00 56.72 526 PRO A O 1
ATOM 4152 N N . ILE A 1 527 ? -40.014 28.982 67.264 1.00 45.28 527 ILE A N 1
ATOM 4153 C CA . ILE A 1 527 ? -41.466 29.156 67.083 1.00 45.28 527 ILE A CA 1
ATOM 4154 C C . ILE A 1 527 ? -41.958 30.586 67.321 1.00 45.28 527 ILE A C 1
ATOM 4156 O O . ILE A 1 527 ? -41.551 31.178 68.348 1.00 45.28 527 ILE A O 1
#

Foldseek 3Di:
DVVVVVVVVVVVVPDDPPPPCPVVNVVLVVVLVVLVVVLVVLVVVLVVLVVVLVVLVVVLVVLVPDDQPAFDFDDDPHHTDGHGSVVVNVVSVVVNVVSVVVNVVSVVVSVVSVVVNVVSCLVVPDDPVLVVVCVVQVPPDPLLSCLLVLLLLLLLLCQLLPLLVCCVVVNLVVLLVVLVVQLVVLVVVLVVQPHSVSNSVSSNSNSNSVNNCVNRVVVVCVVVPDPPVCVVVCVVVVQVVCCVVVVDPPDDDPVRVPPCDPVNVNCLSPVLLVCCCVAAPLLVLLLVQLLLLLLVVLLCVVLLCCLCCVAVVDRNRVSVCLLVLLVLLLVVLVVVVVVLVVVLVVCVVVVPVLSPDLLSSFLVLLLQLLVLLLCLLLQLLVQSHNVHPPVRNSNSSNSNSNSSNSSNRRSLVSLCSQQVVCSVSSNSSSSNSSSVSNSPVSSCSVVLCVPLNSNVSSNVSSVVSNVSSCVSVCCVVCVVVSLVSDPSSVVVVVVVVVVVVVVVVVVVVVVVVVPPDPDPPPVDDDD

Organism: NCBI:txid258253

Secondary structure (DSSP, 8-state):
-HHHHHHHHHHTTSS-------HHHHHHHHHHHHHHHHHHHHHHHHHHHHHHHHHHHHHHHHHTTS-TT-EEEEEETTEEEEEEHHHHHHHHHHHHHHHHHHHHHHHHHHHHHHHHHHHHHHHHH---HHHHHHHHTT---HHHHHHHHHHHHHHHHHHHHHHHHHHHHH-HHHHHHHHHHHHHHHHHHHHT--SHHHHHHHHHHHHHHHTHHHHHHHHHHHHHSSTTHHHHHHHHHHHHHHHHHH--TT---TTTS----HHHHHIIIIIHHHHHHHH-HHHHHHHHHHHHHHHHHHHHHHHHIIIIITTT---HHHHHHTTHHHHHHHHHHHHHHHHHHHHHHHHHHTT-GGGS-HHHHHHHHHHHHHHHHHHHHHHHHHH-STTS-THHHHHTHHHHHHHHHHHHHHHHHHHHHHHGGGHHHHHHHHHHHHHHHHHHGGGGHHHHHHHHHHHHHHHHHHHHHHHHHHHHHHHHHHHHHHHHT-HHHHHHHHHHHHHHHHHHHHHHHHHHHHTS-S-TTTT----

Sequence (527 aa):
MATLQRRMDDEASIGESELEVRREDQDKINKFSRLHNREQALEESLKVKAKDKEDLEEVSNELELADEDENIPYKIGDTFMSLPLPEVQELLSDSTKKIEKEVIEVEGDLSTIREEMDELKVQLYASGAINFLGPFFHVTNEQQLVLPISLFLVGYVLGPLFFGPLSESYGRRIIMLSTFVVFTIFTMACALAPNWPTFLVFRLICGINASSPIAVVGGLYADIFGNPVTRGRAMACFMVRLRKETGDPNIFAAIELEKKGAKQMITVTLMRPLNMIAFEAIVLFSCLYTSLAYAIFYLFFEAYPIIFQGTYHMNAGVSGLAFLPIMVGLMFALGIFLYYDCVLQKARKANKPWASIEEYRRLPLACLGGPLYVISLFWLGWSARASVHWIVPMLAGVPFGAGFMLIFMALLNYITDAYEIYAASGMAATSIARSIFGAVLPLAAAPMYRSLGVSWASSLLGFLSLAMTVIPFAFIKYGDRIRANSRFCNELKALKEKNARQKERDEKEKARIESVPRDPEEAMQPI

pLDDT: mean 77.6, std 15.14, range [36.12, 96.75]

Radius of gyration: 36.53 Å; chains: 1; bounding box: 106×61×130 Å

InterPro domains:
  IPR002777 Prefoldin beta-like [PF01920] (26-126)
  IPR009053 Prefoldin [G3DSA:1.10.287.370] (19-125)
  IPR011701 Major facilitator superfamily [PF07690] (141-239)
  IPR036259 MFS transporter superfamily [G3DSA:1.20.1250.20] (240-473)
  IPR036259 MFS transporter superfamily [SSF103473] (126-481)